Protein AF-A0A671LIZ3-F1 (afdb_monomer)

Mean predicted aligned error: 7.14 Å

pLDDT: mean 89.62, std 16.19, range [31.56, 98.94]

InterPro domains:
  IPR000362 Fumarate lyase family [PR00149] (62-80)
  IPR000362 Fumarate lyase family [PR00149] (156-183)
  IPR000362 Fumarate lyase family [PR00149] (199-215)
  IPR008948 L-Aspartase-like [SSF48557] (45-373)
  IPR019468 Adenylosuccinate lyase C-terminal [PF10397] (289-371)
  IPR019468 Adenylosuccinate lyase C-terminal [SM00998] (288-372)
  IPR020557 Fumarate lyase, conserved site [PS00163] (199-208)
  IPR022761 Fumarate lyase, N-terminal [PF00206] (46-219)

Radius of gyration: 30.45 Å; Cα contacts (8 Å, |Δi|>4): 478; chains: 1; bounding box: 89×41×87 Å

Foldseek 3Di:
DDDPDDDPVVVVVVCVVPVQQDPQLVVQLVLVLVLLVLLVLLLLLLLLLLVLLLVVLLVFLLQWFFDDDVHDTDFIAIPSLVSVVLSVLSLVLSVLSVVLNLPDARQFRQPQFRPSVSVCVVVVNPPVVSVVRRVVVRVVSVGPHHDNGATRHDQLVSVLSSLVSLLSVLVSLLVVLVVQQVCVVLVFKAFDDDPPDQCDPPDRPDHHNVLSVLLNVLSVVSNVLSVQSVVLNVPAPRRGDCPNPVSCVCSSVSSSVSSSSSSLSSSNRSNGMDGDSVSRVVVLVQCLLVVLLVVLLVQLVVLVHDSVVSNVVLVVLQVVQVCCCPVVVDGRCSVVVLCPDVSSVSCNVPVCVSSDSSVRNPCSSVCSVCCCVPRRVVSSVVNVVSNPDGRDDDD

Structure (mmCIF, N/CA/C/O backbone):
data_AF-A0A671LIZ3-F1
#
_entry.id   AF-A0A671LIZ3-F1
#
loop_
_atom_site.group_PDB
_atom_site.id
_atom_site.type_symbol
_atom_site.label_atom_id
_atom_site.label_alt_id
_atom_site.label_comp_id
_atom_site.label_asym_id
_atom_site.label_entity_id
_atom_site.label_seq_id
_atom_site.pdbx_PDB_ins_code
_atom_site.Cartn_x
_atom_site.Cartn_y
_atom_site.Cartn_z
_atom_site.occupancy
_atom_site.B_iso_or_equiv
_atom_site.auth_seq_id
_atom_site.auth_comp_id
_atom_site.auth_asym_id
_atom_site.auth_atom_id
_atom_site.pdbx_PDB_model_num
ATOM 1 N N . VAL A 1 1 ? -47.430 20.512 21.217 1.00 34.22 1 VAL A N 1
ATOM 2 C CA . VAL A 1 1 ? -48.377 19.374 21.148 1.00 34.22 1 VAL A CA 1
ATOM 3 C C . VAL A 1 1 ? -48.041 18.405 22.267 1.00 34.22 1 VAL A C 1
ATOM 5 O O . VAL A 1 1 ? -46.938 17.873 22.305 1.00 34.22 1 VAL A O 1
ATOM 8 N N . CYS A 1 2 ? -48.941 18.307 23.240 1.00 34.00 2 CYS A N 1
ATOM 9 C CA . CYS A 1 2 ? -48.781 17.600 24.505 1.00 34.00 2 CYS A CA 1
ATOM 10 C C . CYS A 1 2 ? -48.498 16.104 24.297 1.00 34.00 2 CYS A C 1
ATOM 12 O O . CYS A 1 2 ? -49.339 15.388 23.762 1.00 34.00 2 CYS A O 1
ATOM 14 N N . GLN A 1 3 ? -47.339 15.621 24.753 1.00 31.95 3 GLN A N 1
ATOM 15 C CA . GLN A 1 3 ? -47.164 14.190 25.007 1.00 31.95 3 GLN A CA 1
ATOM 16 C C . GLN A 1 3 ? -47.845 13.836 26.337 1.00 31.95 3 GLN A C 1
ATOM 18 O O . GLN A 1 3 ? -47.724 14.604 27.297 1.00 31.95 3 GLN A O 1
ATOM 23 N N . PRO A 1 4 ? -48.539 12.690 26.432 1.00 35.03 4 PRO A N 1
ATOM 24 C CA . PRO A 1 4 ? -49.163 12.269 27.677 1.00 35.03 4 PRO A CA 1
ATOM 25 C C . PRO A 1 4 ? -48.087 11.997 28.744 1.00 35.03 4 PRO A C 1
ATOM 27 O O . PRO A 1 4 ? -46.969 11.586 28.405 1.00 35.03 4 PRO A O 1
ATOM 30 N N . PRO A 1 5 ? -48.387 12.198 30.040 1.00 35.44 5 PRO A N 1
ATOM 31 C CA . PRO A 1 5 ? -47.427 11.943 31.102 1.00 35.44 5 PRO A CA 1
ATOM 32 C C . PRO A 1 5 ? -47.041 10.458 31.110 1.00 35.44 5 PRO A C 1
ATOM 34 O O . PRO A 1 5 ? -47.854 9.567 31.352 1.00 35.44 5 PRO A O 1
ATOM 37 N N . LEU A 1 6 ? -45.766 10.182 30.828 1.00 40.84 6 LEU A N 1
ATOM 38 C CA . LEU A 1 6 ? -45.183 8.847 30.934 1.00 40.84 6 LEU A CA 1
ATOM 39 C C . LEU A 1 6 ? -45.364 8.300 32.358 1.00 40.84 6 LEU A C 1
ATOM 41 O O . LEU A 1 6 ? -44.953 8.934 33.330 1.00 40.84 6 LEU A O 1
ATOM 45 N N . ASN A 1 7 ? -45.913 7.084 32.449 1.00 41.06 7 ASN A N 1
ATOM 46 C CA . ASN A 1 7 ? -46.115 6.306 33.674 1.00 41.06 7 ASN A CA 1
ATOM 47 C C . ASN A 1 7 ? -44.928 6.451 34.670 1.00 41.06 7 ASN A C 1
ATOM 49 O O . ASN A 1 7 ? -43.785 6.149 34.292 1.00 41.06 7 ASN A O 1
ATOM 53 N N . PRO A 1 8 ? -45.164 6.841 35.942 1.00 41.69 8 PRO A N 1
ATOM 54 C CA . PRO A 1 8 ? -44.123 7.057 36.955 1.00 41.69 8 PRO A CA 1
ATOM 55 C C . PRO A 1 8 ? -43.163 5.871 37.137 1.00 41.69 8 PRO A C 1
ATOM 57 O O . PRO A 1 8 ? -41.968 6.068 37.368 1.00 41.69 8 PRO A O 1
ATOM 60 N N . LYS A 1 9 ? -43.643 4.629 36.953 1.00 37.50 9 LYS A N 1
ATOM 61 C CA . LYS A 1 9 ? -42.813 3.411 37.019 1.00 37.50 9 LYS A CA 1
ATOM 62 C C . LYS A 1 9 ? -41.832 3.298 35.842 1.00 37.50 9 LYS A C 1
ATOM 64 O O . LYS A 1 9 ? -40.711 2.828 36.031 1.00 37.50 9 LYS A O 1
ATOM 69 N N . ARG A 1 10 ? -42.196 3.770 34.640 1.00 35.72 10 ARG A N 1
ATOM 70 C CA . ARG A 1 10 ? -41.289 3.837 33.471 1.00 35.72 10 ARG A CA 1
ATOM 71 C C . ARG A 1 10 ? -40.278 4.978 33.598 1.00 35.72 10 ARG A C 1
ATOM 73 O O . ARG A 1 10 ? -39.127 4.792 33.209 1.00 35.72 10 ARG A O 1
ATOM 80 N N . ARG A 1 11 ? -40.673 6.115 34.190 1.00 32.00 11 ARG A N 1
ATOM 81 C CA . ARG A 1 11 ? -39.759 7.225 34.517 1.00 32.00 11 ARG A CA 1
ATOM 82 C C . ARG A 1 11 ? -38.714 6.789 35.546 1.00 32.00 11 ARG A C 1
ATOM 84 O O . ARG A 1 11 ? -37.534 6.948 35.271 1.00 32.00 11 ARG A O 1
ATOM 91 N N . ARG A 1 12 ? -39.116 6.131 36.645 1.00 34.44 12 ARG A N 1
ATOM 92 C CA . ARG A 1 12 ? -38.182 5.546 37.630 1.00 34.44 12 ARG A CA 1
ATOM 93 C C . ARG A 1 12 ? -37.278 4.471 37.025 1.00 34.44 12 ARG A C 1
ATOM 95 O O . ARG A 1 12 ? -36.089 4.512 37.281 1.00 34.44 12 ARG A O 1
ATOM 102 N N . ARG A 1 13 ? -37.778 3.560 36.179 1.00 33.28 13 ARG A N 1
ATOM 103 C CA . ARG A 1 13 ? -36.925 2.548 35.516 1.00 33.28 13 ARG A CA 1
ATOM 104 C C . ARG A 1 13 ? -35.896 3.161 34.557 1.00 33.28 13 ARG A C 1
ATOM 106 O O . ARG A 1 13 ? -34.743 2.755 34.598 1.00 33.28 13 ARG A O 1
ATOM 113 N N . ARG A 1 14 ? -36.265 4.160 33.740 1.00 32.41 14 ARG A N 1
ATOM 114 C CA . ARG A 1 14 ? -35.297 4.893 32.894 1.00 32.41 14 ARG A CA 1
ATOM 115 C C . ARG A 1 14 ? -34.301 5.702 33.723 1.00 32.41 14 ARG A C 1
ATOM 117 O O . ARG A 1 14 ? -33.123 5.706 33.394 1.00 32.41 14 ARG A O 1
ATOM 124 N N . LEU A 1 15 ? -34.759 6.338 34.802 1.00 31.56 15 LEU A N 1
ATOM 125 C CA . LEU A 1 15 ? -33.894 7.091 35.705 1.00 31.56 15 LEU A CA 1
ATOM 126 C C . LEU A 1 15 ? -32.908 6.152 36.420 1.00 31.56 15 LEU A C 1
ATOM 128 O O . LEU A 1 15 ? -31.726 6.428 36.410 1.00 31.56 15 LEU A O 1
ATOM 132 N N . VAL A 1 16 ? -33.350 5.001 36.936 1.00 34.69 16 VAL A N 1
ATOM 133 C CA . VAL A 1 16 ? -32.495 4.011 37.625 1.00 34.69 16 VAL A CA 1
ATOM 134 C C . VAL A 1 16 ? -31.473 3.372 36.677 1.00 34.69 16 VAL A C 1
ATOM 136 O O . VAL A 1 16 ? -30.309 3.245 37.043 1.00 34.69 16 VAL A O 1
ATOM 139 N N . VAL A 1 17 ? -31.857 3.041 35.437 1.00 34.66 17 VAL A N 1
ATOM 140 C CA . VAL A 1 17 ? -30.928 2.485 34.429 1.00 34.66 17 VAL A CA 1
ATOM 141 C C . VAL A 1 17 ? -29.864 3.511 34.005 1.00 34.66 17 VAL A C 1
ATOM 143 O O . VAL A 1 17 ? -28.707 3.145 33.812 1.00 34.66 17 VAL A O 1
ATOM 146 N N . GLN A 1 18 ? -30.222 4.797 33.910 1.00 38.31 18 GLN A N 1
ATOM 147 C CA . GLN A 1 18 ? -29.305 5.879 33.522 1.00 38.31 18 GLN A CA 1
ATOM 148 C C . GLN A 1 18 ? -28.497 6.463 34.700 1.00 38.31 18 GLN A C 1
ATOM 150 O O . GLN A 1 18 ? -27.427 7.024 34.483 1.00 38.31 18 GLN A O 1
ATOM 155 N N . ILE A 1 19 ? -29.004 6.345 35.932 1.00 37.38 19 ILE A N 1
ATOM 156 C CA . ILE A 1 19 ? -28.317 6.752 37.169 1.00 37.38 19 ILE A CA 1
ATOM 157 C C . ILE A 1 19 ? -27.217 5.745 37.525 1.00 37.38 19 ILE A C 1
ATOM 159 O O . ILE A 1 19 ? -26.161 6.149 37.999 1.00 37.38 19 ILE A O 1
ATOM 163 N N . MET A 1 20 ? -27.437 4.450 37.275 1.00 40.19 20 MET A N 1
ATOM 164 C CA . MET A 1 20 ? -26.495 3.394 37.671 1.00 40.19 20 MET A CA 1
ATOM 165 C C . MET A 1 20 ? -25.393 3.170 36.628 1.00 40.19 20 MET A C 1
ATOM 167 O O . MET A 1 20 ? -24.224 3.037 36.978 1.00 40.19 20 MET A O 1
ATOM 171 N N . ILE A 1 21 ? -25.728 3.181 35.334 1.00 49.31 21 ILE A N 1
ATOM 172 C CA . ILE A 1 21 ? -24.735 3.147 34.257 1.00 49.31 21 ILE A CA 1
ATOM 173 C C . ILE A 1 21 ? -24.362 4.590 33.935 1.00 49.31 21 ILE A C 1
ATOM 175 O O . ILE A 1 21 ? -25.142 5.306 33.310 1.00 49.31 21 ILE A O 1
ATOM 179 N N . THR A 1 22 ? -23.163 5.025 34.331 1.00 50.38 22 THR A N 1
ATOM 180 C CA . THR A 1 22 ? -22.677 6.376 34.019 1.00 50.38 22 THR A CA 1
ATOM 181 C C . THR A 1 22 ? -22.875 6.663 32.523 1.00 50.38 22 THR A C 1
ATOM 183 O O . THR A 1 22 ? -22.554 5.812 31.691 1.00 50.38 22 THR A O 1
ATOM 186 N N . LEU A 1 23 ? -23.339 7.865 32.150 1.00 38.81 23 LEU A N 1
ATOM 187 C CA . LEU A 1 23 ? -23.487 8.304 30.744 1.00 38.81 23 LEU A CA 1
ATOM 188 C C . LEU A 1 23 ? -22.250 7.985 29.878 1.00 38.81 23 LEU A C 1
ATOM 190 O O . LEU A 1 23 ? -22.361 7.764 28.671 1.00 38.81 23 LEU A O 1
ATOM 194 N N . TYR A 1 24 ? -21.072 7.927 30.502 1.00 48.12 24 TYR A N 1
ATOM 195 C CA . TYR A 1 24 ? -19.814 7.523 29.887 1.00 48.12 24 TYR A CA 1
ATOM 196 C C . TYR A 1 24 ? -19.729 6.041 29.516 1.00 48.12 24 TYR A C 1
ATOM 198 O O . TYR A 1 24 ? -19.201 5.754 28.449 1.00 48.12 24 TYR A O 1
ATOM 206 N N . SER A 1 25 ? -20.282 5.103 30.294 1.00 49.12 25 SER A N 1
ATOM 207 C CA . SER A 1 25 ? -20.358 3.694 29.873 1.00 49.12 25 SER A CA 1
ATOM 208 C C . SER A 1 25 ? -21.104 3.580 28.546 1.00 49.12 25 SER A C 1
ATOM 210 O O . SER A 1 25 ? -20.602 2.949 27.624 1.00 49.12 25 SER A O 1
ATOM 212 N N . ILE A 1 26 ? -22.235 4.276 28.387 1.00 51.12 26 ILE A N 1
ATOM 213 C CA . ILE A 1 26 ? -23.030 4.254 27.148 1.00 51.12 26 ILE A CA 1
ATOM 214 C C . ILE A 1 26 ? -22.284 4.941 25.991 1.00 51.12 26 ILE A C 1
ATOM 216 O O . ILE A 1 26 ? -22.177 4.377 24.902 1.00 51.12 26 ILE A O 1
ATOM 220 N N . LYS A 1 27 ? -21.721 6.138 26.214 1.00 52.00 27 LYS A N 1
ATOM 221 C CA . LYS A 1 27 ? -20.987 6.882 25.172 1.00 52.00 27 LYS A CA 1
ATOM 222 C C . LYS A 1 27 ? -19.717 6.158 24.712 1.00 52.00 27 LYS A C 1
ATOM 224 O O . LYS A 1 27 ? -19.466 6.097 23.514 1.00 52.00 27 LYS A O 1
ATOM 229 N N . GLN A 1 28 ? -18.932 5.598 25.635 1.00 53.81 28 GLN A N 1
ATOM 230 C CA . GLN A 1 28 ? -17.709 4.861 25.298 1.00 53.81 28 GLN A CA 1
ATOM 231 C C . GLN A 1 28 ? -18.039 3.534 24.607 1.00 53.81 28 GLN A C 1
ATOM 233 O O . GLN A 1 28 ? -17.400 3.212 23.613 1.00 53.81 28 GLN A O 1
ATOM 238 N N . THR A 1 29 ? -19.089 2.826 25.046 1.00 56.28 29 THR A N 1
ATOM 239 C CA . THR A 1 29 ? -19.609 1.646 24.330 1.00 56.28 29 THR A CA 1
ATOM 240 C C . THR A 1 29 ? -19.952 2.004 22.888 1.00 56.28 29 THR A C 1
ATOM 242 O O . THR A 1 29 ? -19.470 1.359 21.968 1.00 56.28 29 THR A O 1
ATOM 245 N N . GLY A 1 30 ? -20.691 3.098 22.667 1.00 56.91 30 GLY A N 1
ATOM 246 C CA . GLY A 1 30 ? -21.039 3.554 21.321 1.00 56.91 30 GLY A CA 1
ATOM 247 C C . GLY A 1 30 ? -19.829 3.866 20.432 1.00 56.91 30 GLY A C 1
ATOM 248 O O . GLY A 1 30 ? -19.870 3.566 19.241 1.00 56.91 30 GLY A O 1
ATOM 249 N N . ILE A 1 31 ? -18.753 4.430 20.992 1.00 58.75 31 ILE A N 1
ATOM 250 C CA . ILE A 1 31 ? -17.515 4.713 20.249 1.00 58.75 31 ILE A CA 1
ATOM 251 C C . ILE A 1 31 ? -16.815 3.409 19.858 1.00 58.75 31 ILE A C 1
ATOM 253 O O . ILE A 1 31 ? -16.554 3.218 18.675 1.00 58.75 31 ILE A O 1
ATOM 257 N N . ILE A 1 32 ? -16.590 2.479 20.794 1.00 60.31 32 ILE A N 1
ATOM 258 C CA . ILE A 1 32 ? -15.886 1.223 20.483 1.00 60.31 32 ILE A CA 1
ATOM 259 C C . ILE A 1 32 ? -16.733 0.331 19.557 1.00 60.31 32 ILE A C 1
ATOM 261 O O . ILE A 1 32 ? -16.208 -0.275 18.630 1.00 60.31 32 ILE A O 1
ATOM 265 N N . THR A 1 33 ? -18.061 0.290 19.708 1.00 58.88 33 THR A N 1
ATOM 266 C CA . THR A 1 33 ? -18.923 -0.460 18.777 1.00 58.88 33 THR A CA 1
ATOM 267 C C . THR A 1 33 ? -18.884 0.126 17.361 1.00 58.88 33 THR A C 1
ATOM 269 O O . THR A 1 33 ? -18.872 -0.626 16.386 1.00 58.88 33 THR A O 1
ATOM 272 N N . ARG A 1 34 ? -18.841 1.460 17.212 1.00 65.12 34 ARG A N 1
ATOM 273 C CA . ARG A 1 34 ? -18.631 2.106 15.901 1.00 65.12 34 ARG A CA 1
ATOM 274 C C . ARG A 1 34 ? -17.244 1.802 15.347 1.00 65.12 34 ARG A C 1
ATOM 276 O O . ARG A 1 34 ? -17.136 1.536 14.158 1.00 65.12 34 ARG A O 1
ATOM 283 N N . PHE A 1 35 ? -16.236 1.765 16.211 1.00 63.91 35 PHE A N 1
ATOM 284 C CA . PHE A 1 35 ? -14.868 1.387 15.878 1.00 63.91 35 PHE A CA 1
ATOM 285 C C . PHE A 1 35 ? -14.800 -0.032 15.299 1.00 63.91 35 PHE A C 1
ATOM 287 O O . PHE A 1 35 ? -14.282 -0.238 14.208 1.00 63.91 35 PHE A O 1
ATOM 294 N N . ILE A 1 36 ? -15.432 -1.004 15.965 1.00 60.31 36 ILE A N 1
ATOM 295 C CA . ILE A 1 36 ? -15.520 -2.392 15.490 1.00 60.31 36 ILE A CA 1
ATOM 296 C C . ILE A 1 36 ? -16.237 -2.476 14.144 1.00 60.31 36 ILE A C 1
ATOM 298 O O . ILE A 1 36 ? -15.785 -3.199 13.260 1.00 60.31 36 ILE A O 1
ATOM 302 N N . LYS A 1 37 ? -17.346 -1.745 13.967 1.00 65.88 37 LYS A N 1
ATOM 303 C CA . LYS A 1 37 ? -18.064 -1.711 12.684 1.00 65.88 37 LYS A CA 1
ATOM 304 C C . LYS A 1 37 ? -17.220 -1.084 11.571 1.00 65.88 37 LYS A C 1
ATOM 306 O O . LYS A 1 37 ? -17.220 -1.610 10.462 1.00 65.88 37 LYS A O 1
ATOM 311 N N . GLY A 1 38 ? -16.502 -0.003 11.875 1.00 63.00 38 GLY A N 1
ATOM 312 C CA . GLY A 1 38 ? -15.572 0.656 10.959 1.00 63.00 38 GLY A CA 1
ATOM 313 C C . GLY A 1 38 ? -14.460 -0.291 10.522 1.00 63.00 38 GLY A C 1
ATOM 314 O O . GLY A 1 38 ? -14.336 -0.566 9.334 1.00 63.00 38 GLY A O 1
ATOM 315 N N . LEU A 1 39 ? -13.750 -0.890 11.483 1.00 66.88 39 LEU A N 1
ATOM 316 C CA . LEU A 1 39 ? -12.720 -1.895 11.213 1.00 66.88 39 LEU A CA 1
ATOM 317 C C . LEU A 1 39 ? -13.279 -3.068 10.399 1.00 66.88 39 LEU A C 1
ATOM 319 O O . LEU A 1 39 ? -12.659 -3.470 9.422 1.00 66.88 39 LEU A O 1
ATOM 323 N N . TYR A 1 40 ? -14.464 -3.590 10.752 1.00 67.12 40 TYR A N 1
ATOM 324 C CA . TYR A 1 40 ? -15.111 -4.688 10.023 1.00 67.12 40 TYR A CA 1
ATOM 325 C C . TYR A 1 40 ? -15.283 -4.380 8.533 1.00 67.12 40 TYR A C 1
ATOM 327 O O . TYR A 1 40 ? -14.926 -5.201 7.687 1.00 67.12 40 TYR A O 1
ATOM 335 N N . LYS A 1 41 ? -15.798 -3.187 8.219 1.00 73.50 41 LYS A N 1
ATOM 336 C CA . LYS A 1 41 ? -15.964 -2.728 6.839 1.00 73.50 41 LYS A CA 1
ATOM 337 C C . LYS A 1 41 ? -14.606 -2.590 6.143 1.00 73.50 41 LYS A C 1
ATOM 339 O O . LYS A 1 41 ? -14.449 -3.097 5.035 1.00 73.50 41 LYS A O 1
ATOM 344 N N . SER A 1 42 ? -13.619 -2.004 6.824 1.00 74.12 42 SER A N 1
ATOM 345 C CA . SER A 1 42 ? -12.259 -1.847 6.303 1.00 74.12 42 SER A CA 1
ATOM 346 C C . SER A 1 42 ? -11.589 -3.180 5.954 1.00 74.12 42 SER A C 1
ATOM 348 O O . SER A 1 42 ? -10.938 -3.240 4.918 1.00 74.12 42 SER A O 1
ATOM 350 N N . TYR A 1 43 ? -11.784 -4.267 6.719 1.00 81.12 43 TYR A N 1
ATOM 351 C CA . TYR A 1 43 ? -11.219 -5.579 6.347 1.00 81.12 43 TYR A CA 1
ATOM 352 C C . TYR A 1 43 ? -11.755 -6.099 5.036 1.00 81.12 43 TYR A C 1
ATOM 354 O O . TYR A 1 43 ? -10.995 -6.619 4.234 1.00 81.12 43 TYR A O 1
ATOM 362 N N . ILE A 1 44 ? -13.071 -6.024 4.846 1.00 86.69 44 ILE A N 1
ATOM 363 C CA . ILE A 1 44 ? -13.691 -6.605 3.661 1.00 86.69 44 ILE A CA 1
ATOM 364 C C . ILE A 1 44 ? -13.221 -5.830 2.432 1.00 86.69 44 ILE A C 1
ATOM 366 O O . ILE A 1 44 ? -12.833 -6.441 1.440 1.00 86.69 44 ILE A O 1
ATOM 370 N N . SER A 1 45 ? -13.197 -4.499 2.516 1.00 90.38 45 SER A N 1
ATOM 371 C CA . SER A 1 45 ? -12.675 -3.659 1.439 1.00 90.38 45 SER A CA 1
ATOM 372 C C . SER A 1 45 ? -11.186 -3.920 1.188 1.00 90.38 45 SER A C 1
ATOM 374 O O . SER A 1 45 ? -10.792 -4.112 0.044 1.00 90.38 45 SER A O 1
ATOM 376 N N . LEU A 1 46 ? -10.359 -4.015 2.235 1.00 95.12 46 LEU A N 1
ATOM 377 C CA . LEU A 1 46 ? -8.932 -4.322 2.099 1.00 95.12 46 LEU A CA 1
ATOM 378 C C . LEU A 1 46 ? -8.692 -5.713 1.497 1.00 95.12 46 LEU A C 1
ATOM 380 O O . LEU A 1 46 ? -7.870 -5.854 0.599 1.00 95.12 46 LEU A O 1
ATOM 384 N N . ALA A 1 47 ? -9.434 -6.730 1.937 1.00 96.38 47 ALA A N 1
ATOM 385 C CA . ALA A 1 47 ? -9.339 -8.085 1.401 1.00 96.38 47 ALA A CA 1
ATOM 386 C C . ALA A 1 47 ? -9.680 -8.115 -0.095 1.00 96.38 47 ALA A C 1
ATOM 388 O O . ALA A 1 47 ? -8.997 -8.785 -0.863 1.00 96.38 47 ALA A O 1
ATOM 389 N N . ARG A 1 48 ? -10.678 -7.335 -0.531 1.00 96.31 48 ARG A N 1
ATOM 390 C CA . ARG A 1 48 ? -10.992 -7.180 -1.958 1.00 96.31 48 ARG A CA 1
ATOM 391 C C . ARG A 1 48 ? -9.859 -6.511 -2.718 1.00 96.31 48 ARG A C 1
ATOM 393 O O . ARG A 1 48 ? -9.473 -7.025 -3.756 1.00 96.31 48 ARG A O 1
ATOM 400 N N . VAL A 1 49 ? -9.296 -5.412 -2.211 1.00 98.06 49 VAL A N 1
ATOM 401 C CA . VAL A 1 49 ? -8.131 -4.762 -2.843 1.00 98.06 49 VAL A CA 1
ATOM 402 C C . VAL A 1 49 ? -6.984 -5.763 -3.021 1.00 98.06 49 VAL A C 1
ATOM 404 O O . VAL A 1 49 ? -6.427 -5.869 -4.112 1.00 98.06 49 VAL A O 1
ATOM 407 N N . ILE A 1 50 ? -6.667 -6.528 -1.970 1.00 98.50 50 ILE A N 1
ATOM 408 C CA . ILE A 1 50 ? -5.631 -7.566 -2.004 1.00 98.50 50 ILE A CA 1
ATOM 409 C C . ILE A 1 50 ? -5.971 -8.633 -3.054 1.00 98.50 50 ILE A C 1
ATOM 411 O O . ILE A 1 50 ? -5.108 -8.985 -3.850 1.00 98.50 50 ILE A O 1
ATOM 415 N N . ASP A 1 51 ? -7.212 -9.120 -3.110 1.00 98.19 51 ASP A N 1
ATOM 416 C CA . ASP A 1 51 ? -7.642 -10.111 -4.104 1.00 98.19 51 ASP A CA 1
ATOM 417 C C . ASP A 1 51 ? -7.492 -9.604 -5.549 1.00 98.19 51 ASP A C 1
ATOM 419 O O . ASP A 1 51 ? -6.871 -10.266 -6.383 1.00 98.19 51 ASP A O 1
ATOM 423 N N . ARG A 1 52 ? -7.996 -8.400 -5.849 1.00 98.00 52 ARG A N 1
ATOM 424 C CA . ARG A 1 52 ? -7.903 -7.807 -7.195 1.00 98.00 52 ARG A CA 1
ATOM 425 C C . ARG A 1 52 ? -6.461 -7.631 -7.626 1.00 98.00 52 ARG A C 1
ATOM 427 O O . ARG A 1 52 ? -6.100 -7.977 -8.752 1.00 98.00 52 ARG A O 1
ATOM 434 N N . LEU A 1 53 ? -5.628 -7.142 -6.715 1.00 98.25 53 LEU A N 1
ATOM 435 C CA . LEU A 1 53 ? -4.226 -6.918 -7.002 1.00 98.25 53 LEU A CA 1
ATOM 436 C C . LEU A 1 53 ? -3.427 -8.227 -7.081 1.00 98.25 53 LEU A C 1
ATOM 438 O O . LEU A 1 53 ? -2.491 -8.306 -7.871 1.00 98.25 53 LEU A O 1
ATOM 442 N N . ALA A 1 54 ? -3.821 -9.274 -6.351 1.00 98.62 54 ALA A N 1
ATOM 443 C CA . ALA A 1 54 ? -3.263 -10.619 -6.485 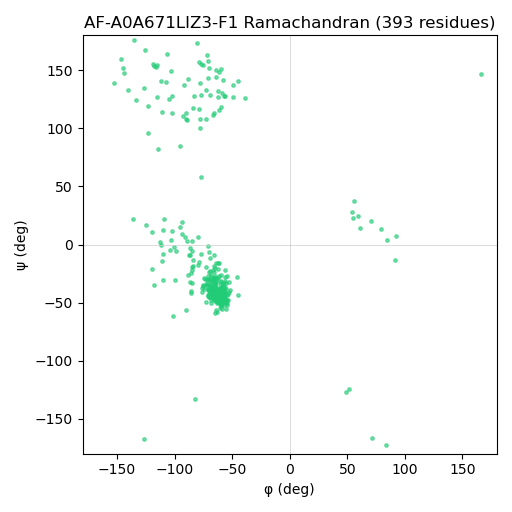1.00 98.62 54 ALA A CA 1
ATOM 444 C C . ALA A 1 54 ? -3.565 -11.214 -7.863 1.00 98.62 54 ALA A C 1
ATOM 446 O O . ALA A 1 54 ? -2.663 -11.726 -8.520 1.00 98.62 54 ALA A O 1
ATOM 447 N N . ASN A 1 55 ? -4.803 -11.073 -8.340 1.00 98.31 55 ASN A N 1
ATOM 448 C CA . ASN A 1 55 ? -5.204 -11.541 -9.668 1.00 98.31 55 ASN A CA 1
ATOM 449 C C . ASN A 1 55 ? -4.492 -10.746 -10.777 1.00 98.31 55 ASN A C 1
ATOM 451 O O . ASN A 1 55 ? -4.064 -11.315 -11.781 1.00 98.31 55 ASN A O 1
ATOM 455 N N . PHE A 1 56 ? -4.301 -9.438 -10.580 1.00 98.75 56 PHE A N 1
ATOM 456 C CA . PHE A 1 56 ? -3.467 -8.611 -11.453 1.00 98.75 56 PHE A CA 1
ATOM 457 C C . PHE A 1 56 ? -2.003 -9.079 -11.455 1.00 98.75 56 PHE A C 1
ATOM 459 O O . PHE A 1 56 ? -1.404 -9.228 -12.521 1.00 98.75 56 PHE A O 1
ATOM 466 N N . ALA A 1 57 ? -1.430 -9.337 -10.276 1.00 98.81 57 ALA A N 1
ATOM 467 C CA . ALA A 1 57 ? -0.049 -9.778 -10.138 1.00 98.81 57 ALA A CA 1
ATOM 468 C C . ALA A 1 57 ? 0.190 -11.133 -10.815 1.00 98.81 57 ALA A C 1
ATOM 470 O O . ALA A 1 57 ? 1.179 -11.293 -11.523 1.00 98.81 57 ALA A O 1
ATOM 471 N N . GLU A 1 58 ? -0.741 -12.072 -10.650 1.00 98.69 58 GLU A N 1
ATOM 472 C CA . GLU A 1 58 ? -0.726 -13.385 -11.294 1.00 98.69 58 GLU A CA 1
ATOM 473 C C . GLU A 1 58 ? -0.820 -13.266 -12.820 1.00 98.69 58 GLU A C 1
ATOM 475 O O . GLU A 1 58 ? 0.026 -13.798 -13.536 1.00 98.69 58 GLU A O 1
ATOM 480 N N . LYS A 1 59 ? -1.779 -12.480 -13.330 1.00 98.75 59 LYS A N 1
ATOM 481 C CA . LYS A 1 59 ? -1.963 -12.251 -14.772 1.00 98.75 59 LYS A CA 1
ATOM 482 C C . LYS A 1 59 ? -0.709 -11.700 -15.456 1.00 98.75 59 LYS A C 1
ATOM 484 O O . LYS A 1 59 ? -0.443 -12.027 -16.610 1.00 98.75 59 LYS A O 1
ATOM 489 N N . TYR A 1 60 ? 0.031 -10.832 -14.771 1.00 98.81 60 TYR A N 1
ATOM 490 C CA . TYR A 1 60 ? 1.211 -10.161 -15.317 1.00 98.81 60 TYR A CA 1
ATOM 491 C C . TYR A 1 60 ? 2.527 -10.660 -14.703 1.00 98.81 60 TYR A C 1
ATOM 493 O O . TYR A 1 60 ? 3.540 -9.955 -14.765 1.00 98.81 60 TYR A O 1
ATOM 501 N N . ALA A 1 61 ? 2.532 -11.869 -14.130 1.00 98.75 61 ALA A N 1
ATOM 502 C CA . ALA A 1 61 ? 3.687 -12.449 -13.446 1.00 98.75 61 ALA A CA 1
ATOM 503 C C . ALA A 1 61 ? 4.923 -12.554 -14.350 1.00 98.75 61 ALA A C 1
ATOM 505 O O . ALA A 1 61 ? 6.032 -12.308 -13.876 1.00 98.75 61 ALA A O 1
ATOM 506 N N . ASP A 1 62 ? 4.716 -12.844 -15.637 1.00 98.62 62 ASP A N 1
ATOM 507 C CA . ASP A 1 62 ? 5.768 -13.050 -16.638 1.00 98.62 62 ASP A CA 1
ATOM 508 C C . ASP A 1 62 ? 6.051 -11.831 -17.523 1.00 98.62 62 ASP A C 1
ATOM 510 O O . ASP A 1 62 ? 6.965 -11.889 -18.339 1.00 98.62 62 ASP A O 1
ATOM 514 N N . LEU A 1 63 ? 5.282 -10.738 -17.410 1.00 98.75 63 LEU A N 1
ATOM 515 C CA . LEU A 1 63 ? 5.430 -9.570 -18.287 1.00 98.75 63 LEU A CA 1
ATOM 516 C C . LEU A 1 63 ? 6.636 -8.723 -17.850 1.00 98.75 63 LEU A C 1
ATOM 518 O O . LEU A 1 63 ? 6.516 -8.036 -16.828 1.00 98.75 63 LEU A O 1
ATOM 522 N N . PRO A 1 64 ? 7.762 -8.704 -18.595 1.00 98.81 64 PRO A N 1
ATOM 523 C CA . PRO A 1 64 ? 8.924 -7.906 -18.226 1.00 98.81 64 PRO A CA 1
ATOM 524 C C . PRO A 1 64 ? 8.591 -6.413 -18.249 1.00 98.81 64 PRO A C 1
ATOM 526 O O . PRO A 1 64 ? 7.836 -5.953 -19.101 1.00 98.81 64 PRO A O 1
ATOM 529 N N . THR A 1 65 ? 9.169 -5.655 -17.324 1.00 98.81 65 THR A N 1
ATOM 530 C CA . THR A 1 65 ? 9.107 -4.185 -17.258 1.00 98.81 65 THR A CA 1
ATOM 531 C C . THR A 1 65 ? 10.434 -3.660 -16.726 1.00 98.81 65 THR A C 1
ATOM 533 O O . THR A 1 65 ? 11.134 -4.353 -15.977 1.00 98.81 65 THR A O 1
ATOM 536 N N . LEU A 1 66 ? 10.789 -2.436 -17.111 1.00 98.56 66 LEU A N 1
ATOM 537 C CA . LEU A 1 66 ? 11.996 -1.779 -16.629 1.00 98.56 66 LEU A CA 1
ATOM 538 C C . LEU A 1 66 ? 11.957 -1.647 -15.101 1.00 98.56 66 LEU A C 1
ATOM 540 O O . LEU A 1 66 ? 10.952 -1.198 -14.550 1.00 98.56 66 LEU A O 1
ATOM 544 N N . GLY A 1 67 ? 13.019 -2.053 -14.403 1.00 98.50 67 GLY A N 1
ATOM 545 C CA . GLY A 1 67 ? 13.156 -1.795 -12.971 1.00 98.50 67 GLY A CA 1
ATOM 546 C C . GLY A 1 67 ? 13.530 -0.338 -12.715 1.00 98.50 67 GLY A C 1
ATOM 547 O O . GLY A 1 67 ? 14.144 0.301 -13.563 1.00 98.50 67 GLY A O 1
ATOM 548 N N . PHE A 1 68 ? 13.187 0.185 -11.537 1.00 98.62 68 PHE A N 1
ATOM 549 C CA . PHE A 1 68 ? 13.533 1.556 -11.165 1.00 98.62 68 PHE A CA 1
ATOM 550 C C . PHE A 1 68 ? 14.116 1.623 -9.758 1.00 98.62 68 PHE A C 1
ATOM 552 O O . PHE A 1 68 ? 13.462 1.241 -8.786 1.00 98.62 68 PHE A O 1
ATOM 559 N N . THR A 1 69 ? 15.317 2.182 -9.648 1.00 97.75 69 THR A N 1
ATOM 560 C CA . THR A 1 69 ? 15.922 2.645 -8.392 1.00 97.75 69 THR A CA 1
ATOM 561 C C . THR A 1 69 ? 16.330 4.102 -8.597 1.00 97.75 69 THR A C 1
ATOM 563 O O . THR A 1 69 ? 16.807 4.464 -9.666 1.00 97.75 69 THR A O 1
ATOM 566 N N . HIS A 1 70 ? 16.036 4.991 -7.642 1.00 97.62 70 HIS A N 1
ATOM 567 C CA . HIS A 1 70 ? 16.156 6.454 -7.839 1.00 97.62 70 HIS A CA 1
ATOM 568 C C . HIS A 1 70 ? 15.366 6.998 -9.047 1.00 97.62 70 HIS A C 1
ATOM 570 O O . HIS A 1 70 ? 15.702 8.046 -9.593 1.00 97.62 70 HIS A O 1
ATOM 576 N N . TYR A 1 71 ? 14.334 6.267 -9.485 1.00 97.88 71 TYR A N 1
ATOM 577 C CA . TYR A 1 71 ? 13.618 6.521 -10.739 1.00 97.88 71 TYR A CA 1
ATOM 578 C C . TYR A 1 71 ? 14.540 6.575 -11.976 1.00 97.88 71 TYR A C 1
ATOM 580 O O . TYR A 1 71 ? 14.241 7.237 -12.965 1.00 97.88 71 TYR A O 1
ATOM 588 N N . GLN A 1 72 ? 15.670 5.867 -11.916 1.00 97.56 72 GLN A N 1
ATOM 589 C CA . GLN A 1 72 ? 16.554 5.592 -13.043 1.00 97.56 72 GLN A CA 1
ATOM 590 C C . GLN A 1 72 ? 16.354 4.148 -13.529 1.00 97.56 72 GLN A C 1
ATOM 592 O O . GLN A 1 72 ? 16.036 3.282 -12.703 1.00 97.56 72 GLN A O 1
ATOM 597 N N . PRO A 1 73 ? 16.541 3.883 -14.836 1.00 97.00 73 PRO A N 1
ATOM 598 C CA . PRO A 1 73 ? 16.546 2.534 -15.394 1.00 97.00 73 PRO A CA 1
ATOM 599 C C . PRO A 1 73 ? 17.455 1.582 -14.601 1.00 97.00 73 PRO A C 1
ATOM 601 O O . PRO A 1 73 ? 18.631 1.865 -14.376 1.00 97.00 73 PRO A O 1
ATOM 604 N N . ALA A 1 74 ? 16.904 0.447 -14.181 1.00 95.81 74 ALA A N 1
ATOM 605 C CA . ALA A 1 74 ? 17.599 -0.619 -13.466 1.00 95.81 74 ALA A CA 1
ATOM 606 C C . ALA A 1 74 ? 17.222 -1.992 -14.048 1.00 95.81 74 ALA A C 1
ATOM 608 O O . ALA A 1 74 ? 16.355 -2.085 -14.921 1.00 95.81 74 ALA A O 1
ATOM 609 N N . GLN A 1 75 ? 17.856 -3.061 -13.539 1.00 95.75 75 GLN A N 1
ATOM 610 C CA . GLN A 1 75 ? 17.587 -4.444 -13.957 1.00 95.75 75 GLN A CA 1
ATOM 611 C C . GLN A 1 75 ? 16.086 -4.740 -14.050 1.00 95.75 75 GLN A C 1
ATOM 613 O O . GLN A 1 75 ? 15.298 -4.283 -13.216 1.00 95.75 75 GLN A O 1
ATOM 618 N N . LEU A 1 76 ? 15.699 -5.512 -15.070 1.00 98.44 76 LEU A N 1
ATOM 619 C CA . LEU A 1 76 ? 14.294 -5.794 -15.328 1.00 98.44 76 LEU A CA 1
ATOM 620 C C . LEU A 1 76 ? 13.642 -6.530 -14.152 1.00 98.44 76 LEU A C 1
ATOM 622 O O . LEU A 1 76 ? 14.242 -7.341 -13.450 1.00 98.44 76 LEU A O 1
ATOM 626 N N . THR A 1 77 ? 12.360 -6.251 -13.978 1.00 98.81 77 THR A N 1
ATOM 627 C CA . THR A 1 77 ? 11.446 -7.009 -13.122 1.00 98.81 77 THR A CA 1
ATOM 628 C C . THR A 1 77 ? 10.239 -7.410 -13.967 1.00 98.81 77 THR A C 1
ATOM 630 O O . THR A 1 77 ? 10.262 -7.269 -15.190 1.00 98.81 77 THR A O 1
ATOM 633 N N . THR A 1 78 ? 9.163 -7.885 -13.348 1.00 98.94 78 THR A N 1
ATOM 634 C CA . THR A 1 78 ? 7.879 -8.059 -14.035 1.00 98.94 78 THR A CA 1
ATOM 635 C C . THR A 1 78 ? 6.808 -7.151 -13.458 1.00 98.94 78 THR A C 1
ATOM 637 O O . THR A 1 78 ? 6.879 -6.732 -12.298 1.00 98.94 78 THR A O 1
ATOM 640 N N . VAL A 1 79 ? 5.801 -6.828 -14.272 1.00 98.88 79 VAL A N 1
ATOM 641 C CA . VAL A 1 79 ? 4.651 -6.023 -13.834 1.00 98.88 79 VAL A CA 1
ATOM 642 C C . VAL A 1 79 ? 3.974 -6.687 -12.632 1.00 98.88 79 VAL A C 1
ATOM 644 O O . VAL A 1 79 ? 3.691 -6.019 -11.637 1.00 98.88 79 VAL A O 1
ATOM 647 N N . GLY A 1 80 ? 3.806 -8.010 -12.671 1.00 98.81 80 GLY A N 1
ATOM 648 C CA . GLY A 1 80 ? 3.261 -8.769 -11.553 1.00 98.81 80 GLY A CA 1
ATOM 649 C C . GLY A 1 80 ? 4.153 -8.742 -10.315 1.00 98.81 80 GLY A C 1
ATOM 650 O O . GLY A 1 80 ? 3.668 -8.505 -9.209 1.00 98.81 80 GLY A O 1
ATOM 651 N N . LYS A 1 81 ? 5.476 -8.873 -10.480 1.00 98.88 81 LYS A N 1
ATOM 652 C CA . LYS A 1 81 ? 6.413 -8.780 -9.354 1.00 98.88 81 LYS A CA 1
ATOM 653 C C . LYS A 1 81 ? 6.402 -7.400 -8.700 1.00 98.88 81 LYS A C 1
ATOM 655 O O . LYS A 1 81 ? 6.473 -7.328 -7.475 1.00 98.88 81 LYS A O 1
ATOM 660 N N . ARG A 1 82 ? 6.275 -6.319 -9.478 1.00 98.88 82 ARG A N 1
ATOM 661 C CA . ARG A 1 82 ? 6.081 -4.958 -8.948 1.00 98.88 82 ARG A CA 1
ATOM 662 C C . ARG A 1 82 ? 4.803 -4.868 -8.113 1.00 98.88 82 ARG A C 1
ATOM 664 O O . ARG A 1 82 ? 4.855 -4.352 -7.002 1.00 98.88 82 ARG A O 1
ATOM 671 N N . ALA A 1 83 ? 3.693 -5.427 -8.597 1.00 98.81 83 ALA A N 1
ATOM 672 C CA . ALA A 1 83 ? 2.441 -5.473 -7.843 1.00 98.81 83 ALA A CA 1
ATOM 673 C C . ALA A 1 83 ? 2.557 -6.278 -6.532 1.00 98.81 83 ALA A C 1
ATOM 675 O O . ALA A 1 83 ? 1.896 -5.945 -5.550 1.00 98.81 83 ALA A O 1
ATOM 676 N N . CYS A 1 84 ? 3.444 -7.277 -6.454 1.00 98.88 84 CYS A N 1
ATOM 677 C CA . CYS A 1 84 ? 3.711 -7.978 -5.195 1.00 98.88 84 CYS A CA 1
ATOM 678 C C . CYS A 1 84 ? 4.330 -7.088 -4.106 1.00 98.88 84 CYS A C 1
ATOM 680 O O . CYS A 1 84 ? 4.077 -7.347 -2.934 1.00 98.88 84 CYS A O 1
ATOM 682 N N . LEU A 1 85 ? 5.084 -6.034 -4.450 1.00 98.88 85 LEU A N 1
ATOM 683 C CA . LEU A 1 85 ? 5.581 -5.082 -3.441 1.00 98.88 85 LEU A CA 1
ATOM 684 C C . LEU A 1 85 ? 4.409 -4.355 -2.770 1.00 98.88 85 LEU A C 1
ATOM 686 O O . LEU A 1 85 ? 4.388 -4.195 -1.558 1.00 98.88 85 LEU A O 1
ATOM 690 N N . TRP A 1 86 ? 3.409 -3.962 -3.557 1.00 98.81 86 TRP A N 1
ATOM 691 C CA . TRP A 1 86 ? 2.189 -3.325 -3.060 1.00 98.81 86 TRP A CA 1
ATOM 692 C C . TRP A 1 86 ? 1.339 -4.288 -2.222 1.00 98.81 86 TRP A C 1
ATOM 694 O O . TRP A 1 86 ? 0.820 -3.913 -1.174 1.00 98.81 86 TRP A O 1
ATOM 704 N N . LEU A 1 87 ? 1.211 -5.542 -2.668 1.00 98.69 87 LEU A N 1
ATOM 705 C CA . LEU A 1 87 ? 0.494 -6.585 -1.933 1.00 98.69 87 LEU A CA 1
ATOM 706 C C . LEU A 1 87 ? 1.130 -6.885 -0.576 1.00 98.69 87 LEU A C 1
ATOM 708 O O . LEU A 1 87 ? 0.395 -7.077 0.387 1.00 98.69 87 LEU A O 1
ATOM 712 N N . GLN A 1 88 ? 2.462 -6.919 -0.489 1.00 98.81 88 GLN A N 1
ATOM 713 C CA . GLN A 1 88 ? 3.166 -7.165 0.770 1.00 98.81 88 GLN A CA 1
ATOM 714 C C . GLN A 1 88 ? 2.750 -6.158 1.846 1.00 98.81 88 GLN A C 1
ATOM 716 O O . GLN A 1 88 ? 2.370 -6.567 2.945 1.00 98.81 88 GLN A O 1
ATOM 721 N N . ASP A 1 89 ? 2.767 -4.866 1.519 1.00 98.81 89 ASP A N 1
ATOM 722 C CA . ASP A 1 89 ? 2.389 -3.804 2.453 1.00 98.81 89 ASP A CA 1
ATOM 723 C C . ASP A 1 89 ? 0.910 -3.934 2.870 1.00 98.81 89 ASP A C 1
ATOM 725 O O . ASP A 1 89 ? 0.585 -3.886 4.057 1.00 98.81 89 ASP A O 1
ATOM 729 N N . LEU A 1 90 ? 0.010 -4.232 1.924 1.00 98.62 90 LEU A N 1
ATOM 730 C CA . LEU A 1 90 ? -1.415 -4.446 2.219 1.00 98.62 90 LEU A CA 1
ATOM 731 C C . LEU A 1 90 ? -1.668 -5.686 3.096 1.00 98.62 90 LEU A C 1
ATOM 733 O O . LEU A 1 90 ? -2.561 -5.670 3.946 1.00 98.62 90 LEU A O 1
ATOM 737 N N . VAL A 1 91 ? -0.891 -6.761 2.928 1.00 98.25 91 VAL A N 1
ATOM 738 C CA . VAL A 1 91 ? -0.945 -7.952 3.796 1.00 98.25 91 VAL A CA 1
ATOM 739 C C . VAL A 1 91 ? -0.467 -7.610 5.212 1.00 98.25 91 VAL A C 1
ATOM 741 O O . VAL A 1 91 ? -1.080 -8.045 6.193 1.00 98.25 91 VAL A O 1
ATOM 744 N N . MET A 1 92 ? 0.571 -6.778 5.348 1.00 98.50 92 MET A N 1
ATOM 745 C CA . MET A 1 92 ? 0.997 -6.267 6.655 1.00 98.50 92 MET A CA 1
ATOM 746 C C . MET A 1 92 ? -0.093 -5.408 7.310 1.00 98.50 92 MET A C 1
ATOM 748 O O . MET A 1 92 ? -0.350 -5.564 8.509 1.00 98.50 92 MET A O 1
ATOM 752 N N . ASP A 1 93 ? -0.777 -4.557 6.543 1.00 97.56 93 ASP A N 1
ATOM 753 C CA . ASP A 1 93 ? -1.899 -3.753 7.036 1.00 97.56 93 ASP A CA 1
ATOM 754 C C . ASP A 1 93 ? -3.094 -4.621 7.448 1.00 97.56 93 ASP A C 1
ATOM 756 O O . ASP A 1 93 ? -3.701 -4.370 8.492 1.00 97.56 93 ASP A O 1
ATOM 760 N N . MET A 1 94 ? -3.394 -5.690 6.703 1.00 95.19 94 MET A N 1
ATOM 761 C CA . MET A 1 94 ? -4.431 -6.663 7.061 1.00 95.19 94 MET A CA 1
ATOM 762 C C . MET A 1 94 ? -4.144 -7.293 8.426 1.00 95.19 94 MET A C 1
ATOM 764 O O . MET A 1 94 ? -5.002 -7.261 9.312 1.00 95.19 94 MET A O 1
ATOM 768 N N . ARG A 1 95 ? -2.915 -7.784 8.636 1.00 95.69 95 ARG A N 1
ATOM 769 C CA . ARG A 1 95 ? -2.465 -8.317 9.931 1.00 95.69 95 ARG A CA 1
ATOM 770 C C . ARG A 1 95 ? -2.598 -7.274 11.043 1.00 95.69 95 ARG A C 1
ATOM 772 O O . ARG A 1 95 ? -3.102 -7.572 12.125 1.00 95.69 95 ARG A O 1
ATOM 779 N N . ASN A 1 96 ? -2.131 -6.050 10.795 1.00 92.69 96 ASN A N 1
ATOM 780 C CA . ASN A 1 96 ? -2.137 -4.970 11.782 1.00 92.69 96 ASN A CA 1
ATOM 781 C C . ASN A 1 96 ? -3.558 -4.604 12.210 1.00 92.69 96 ASN A C 1
ATOM 783 O O . ASN A 1 96 ? -3.832 -4.494 13.408 1.00 92.69 96 ASN A O 1
ATOM 787 N N . LEU A 1 97 ? -4.460 -4.463 11.237 1.00 88.00 97 LEU A N 1
ATOM 788 C CA . LEU A 1 97 ? -5.871 -4.259 11.500 1.00 88.00 97 LEU A CA 1
ATOM 789 C C . LEU A 1 97 ? -6.410 -5.438 12.302 1.00 88.00 97 LEU A C 1
ATOM 791 O O . LEU A 1 97 ? -7.037 -5.199 13.329 1.00 88.00 97 LEU A O 1
ATOM 795 N N . GLN A 1 98 ? -6.194 -6.693 11.881 1.00 87.94 98 GLN A N 1
ATOM 796 C CA . GLN A 1 98 ? -6.756 -7.895 12.528 1.00 87.94 98 GLN A CA 1
ATOM 797 C C . GLN A 1 98 ? -6.402 -7.922 14.012 1.00 87.94 98 GLN A C 1
ATOM 799 O O . GLN A 1 98 ? -7.301 -7.954 14.853 1.00 87.94 98 GLN A O 1
ATOM 804 N N . ARG A 1 99 ? -5.115 -7.737 14.317 1.00 89.81 99 ARG A N 1
ATOM 805 C CA . ARG A 1 99 ? -4.620 -7.582 15.685 1.00 89.81 99 ARG A CA 1
ATOM 806 C C . ARG A 1 99 ? -5.344 -6.461 16.432 1.00 89.81 99 ARG A C 1
ATOM 808 O O . ARG A 1 99 ? -5.875 -6.697 17.510 1.00 89.81 99 ARG A O 1
ATOM 815 N N . ALA A 1 100 ? -5.412 -5.257 15.854 1.00 87.62 100 ALA A N 1
ATOM 816 C CA . ALA A 1 100 ? -6.053 -4.117 16.510 1.00 87.62 100 ALA A CA 1
ATOM 817 C C . ALA A 1 100 ? -7.516 -4.408 16.882 1.00 87.62 100 ALA A C 1
ATOM 819 O O . ALA A 1 100 ? -7.949 -4.023 17.961 1.00 87.62 100 ALA A O 1
ATOM 820 N N . ARG A 1 101 ? -8.275 -5.127 16.043 1.00 84.69 101 ARG A N 1
ATOM 821 C CA . ARG A 1 101 ? -9.650 -5.542 16.371 1.00 84.69 101 ARG A CA 1
ATOM 822 C C . ARG A 1 101 ? -9.712 -6.612 17.449 1.00 84.69 101 ARG A C 1
ATOM 824 O O . ARG A 1 101 ? -10.603 -6.548 18.291 1.00 84.69 101 ARG A O 1
ATOM 831 N N . GLU A 1 102 ? -8.857 -7.622 17.371 1.00 85.75 102 GLU A N 1
ATOM 832 C CA . GLU A 1 102 ? -8.862 -8.747 18.309 1.00 85.75 102 GLU A CA 1
ATOM 833 C C . GLU A 1 102 ? -8.449 -8.321 19.720 1.00 85.75 102 GLU A C 1
ATOM 835 O O . GLU A 1 102 ? -8.982 -8.842 20.703 1.00 85.75 102 GLU A O 1
ATOM 840 N N . ASP A 1 103 ? -7.577 -7.317 19.813 1.00 87.38 103 ASP A N 1
ATOM 841 C CA . ASP A 1 103 ? -7.109 -6.749 21.073 1.00 87.38 103 ASP A CA 1
ATOM 842 C C . ASP A 1 103 ? -8.110 -5.781 21.723 1.00 87.38 103 ASP A C 1
ATOM 844 O O . ASP A 1 103 ? -7.979 -5.480 22.917 1.00 87.38 103 ASP A O 1
ATOM 848 N N . LEU A 1 104 ? -9.130 -5.305 20.991 1.00 87.44 104 LEU A N 1
ATOM 849 C CA . LEU A 1 104 ? -10.146 -4.408 21.545 1.00 87.44 104 LEU A CA 1
ATOM 850 C C . LEU A 1 104 ? -10.924 -5.089 22.670 1.00 87.44 104 LEU A C 1
ATOM 852 O O . LEU A 1 104 ? -11.544 -6.142 22.504 1.00 87.44 104 LEU A O 1
ATOM 856 N N . ARG A 1 105 ? -10.967 -4.414 23.820 1.00 89.88 105 ARG A N 1
ATOM 857 C CA . ARG A 1 105 ? -11.734 -4.857 24.985 1.00 89.88 105 ARG A CA 1
ATOM 858 C C . ARG A 1 105 ? -12.830 -3.867 25.312 1.00 89.88 105 ARG A C 1
ATOM 860 O O . ARG A 1 105 ? -12.728 -2.663 25.073 1.00 89.88 105 ARG A O 1
ATOM 867 N N . PHE A 1 106 ? -13.880 -4.391 25.917 1.00 92.50 106 PHE A N 1
ATOM 868 C CA . PHE A 1 106 ? -14.947 -3.571 26.444 1.00 92.50 106 PHE A CA 1
ATOM 869 C C . PHE A 1 106 ? -14.472 -2.800 27.681 1.00 92.50 106 PHE A C 1
ATOM 871 O O . PHE A 1 106 ? -13.731 -3.328 28.506 1.00 92.50 106 PHE A O 1
ATOM 878 N N . ARG A 1 107 ? -14.917 -1.553 27.877 1.00 93.44 107 ARG A N 1
ATOM 879 C CA . ARG A 1 107 ? -14.643 -0.844 29.143 1.00 93.44 107 ARG A CA 1
ATOM 880 C C . ARG A 1 107 ? -15.261 -1.588 30.332 1.00 93.44 107 ARG A C 1
ATOM 882 O O . ARG A 1 107 ? -14.645 -1.697 31.390 1.00 93.44 107 ARG A O 1
ATOM 889 N N . GLY A 1 108 ? -16.490 -2.062 30.158 1.00 91.06 108 GLY A N 1
ATOM 890 C CA . GLY A 1 108 ? -17.287 -2.597 31.251 1.00 91.06 108 GLY A CA 1
ATOM 891 C C . GLY A 1 108 ? -18.024 -1.529 32.061 1.00 91.06 108 GLY A C 1
ATOM 892 O O . GLY A 1 108 ? -18.041 -0.335 31.723 1.00 91.06 108 GLY A O 1
ATOM 893 N N . VAL A 1 109 ? -18.628 -1.968 33.159 1.00 93.31 109 VAL A N 1
ATOM 894 C CA . VAL A 1 109 ? -19.328 -1.161 34.165 1.00 93.31 109 VAL A CA 1
ATOM 895 C C . VAL A 1 109 ? -18.380 -0.845 35.323 1.00 93.31 109 VAL A C 1
ATOM 897 O O . VAL A 1 109 ? -18.322 -1.542 36.324 1.00 93.31 109 VAL A O 1
ATOM 900 N N . LYS A 1 110 ? -17.582 0.218 35.160 1.00 94.69 110 LYS A N 1
ATOM 901 C CA . LYS A 1 110 ? -16.480 0.560 36.083 1.00 94.69 110 LYS A CA 1
ATOM 902 C C . LYS A 1 110 ? -16.749 1.722 37.052 1.00 94.69 110 LYS A C 1
ATOM 904 O O . LYS A 1 110 ? -15.943 2.016 37.925 1.00 94.69 110 LYS A O 1
ATOM 909 N N . GLY A 1 111 ? -17.897 2.391 36.934 1.00 91.31 111 GLY A N 1
ATOM 910 C CA . GLY A 1 111 ? -18.219 3.577 37.743 1.00 91.31 111 GLY A CA 1
ATOM 911 C C . GLY A 1 111 ? -17.395 4.813 37.351 1.00 91.31 111 GLY A C 1
ATOM 912 O O . GLY A 1 111 ? -16.793 4.839 36.277 1.00 91.31 111 GLY A O 1
ATOM 913 N N . THR A 1 112 ? -17.403 5.851 38.191 1.00 91.75 112 THR A N 1
ATOM 914 C CA . THR A 1 112 ? -16.845 7.183 37.870 1.00 91.75 112 THR A CA 1
ATOM 915 C C . THR A 1 112 ? -15.319 7.225 37.830 1.00 91.75 112 THR A C 1
ATOM 917 O O . THR A 1 112 ? -14.773 7.940 36.997 1.00 91.75 112 THR A O 1
ATOM 920 N N . THR A 1 113 ? -14.643 6.467 38.691 1.00 96.44 113 THR A N 1
ATOM 921 C CA . THR A 1 113 ? -13.173 6.441 38.837 1.00 96.44 113 THR A CA 1
ATOM 922 C C . THR A 1 113 ? -12.598 5.034 38.685 1.00 96.44 113 THR A C 1
ATOM 924 O O . THR A 1 113 ? -11.474 4.776 39.086 1.00 96.44 113 THR A O 1
ATOM 927 N N . GLY A 1 114 ? -13.367 4.101 38.117 1.00 96.38 114 GLY A N 1
ATOM 928 C CA . GLY A 1 114 ? -12.885 2.749 37.835 1.00 96.38 114 GLY A CA 1
ATOM 929 C C . GLY A 1 114 ? -13.109 1.714 38.936 1.00 96.38 114 GLY A C 1
ATOM 930 O O . GLY A 1 114 ? -13.003 0.522 38.674 1.00 96.38 114 GLY A O 1
ATOM 931 N N . THR A 1 115 ? -13.468 2.157 40.142 1.00 97.50 115 THR A N 1
ATOM 932 C CA . THR A 1 115 ? -13.541 1.321 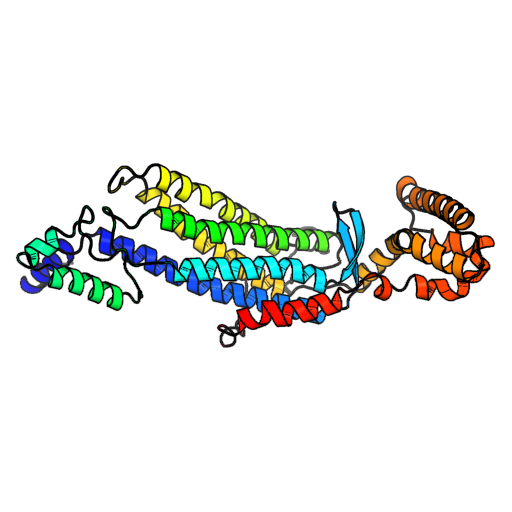41.354 1.00 97.50 115 THR A CA 1
ATOM 933 C C . THR A 1 115 ? -14.854 0.567 41.537 1.00 97.50 115 THR A C 1
ATOM 935 O O . THR A 1 115 ? -14.998 -0.184 42.493 1.00 97.50 115 THR A O 1
ATOM 938 N N . GLN A 1 116 ? -15.850 0.809 40.680 1.00 97.56 116 GLN A N 1
ATOM 939 C CA . GLN A 1 116 ? -17.175 0.179 40.766 1.00 97.56 116 GLN A CA 1
ATOM 940 C C . GLN A 1 116 ? -17.956 0.459 42.066 1.00 97.56 116 GLN A C 1
ATOM 942 O O . GLN A 1 116 ? -18.993 -0.163 42.289 1.00 97.56 116 GLN A O 1
ATOM 947 N N . ALA A 1 117 ? -17.543 1.440 42.879 1.00 96.44 117 ALA A N 1
ATOM 948 C CA . ALA A 1 117 ? -18.118 1.705 44.204 1.00 96.44 117 ALA A CA 1
ATOM 949 C C . ALA A 1 117 ? -19.652 1.863 44.212 1.00 96.44 117 ALA A C 1
ATOM 951 O O . ALA A 1 117 ? -20.327 1.320 45.082 1.00 96.44 117 ALA A O 1
ATOM 952 N N . SER A 1 118 ? -20.221 2.547 43.213 1.00 94.12 118 SER A N 1
ATOM 953 C CA . SER A 1 118 ? -21.678 2.708 43.087 1.00 94.12 118 SER A CA 1
ATOM 954 C C . SER A 1 118 ? -22.407 1.381 42.857 1.00 94.12 118 SER A C 1
ATOM 956 O O . SER A 1 118 ? -23.506 1.183 43.368 1.00 94.12 118 SER A O 1
ATOM 958 N N . PHE A 1 119 ? -21.803 0.462 42.098 1.00 94.56 119 PHE A N 1
ATOM 959 C CA . PHE A 1 119 ? -22.363 -0.870 41.866 1.00 94.56 119 PHE A CA 1
ATOM 960 C C . PHE A 1 119 ? -22.204 -1.756 43.102 1.00 94.56 119 PHE A C 1
ATOM 962 O O . PHE A 1 119 ? -23.138 -2.469 43.451 1.00 94.56 119 PHE A O 1
ATOM 969 N N . LEU A 1 120 ? -21.074 -1.658 43.805 1.00 97.56 120 LEU A N 1
ATOM 970 C CA . LEU A 1 120 ? -20.851 -2.394 45.049 1.00 97.56 120 LEU A CA 1
ATOM 971 C C . LEU A 1 120 ? -21.860 -1.992 46.133 1.00 97.56 120 LEU A C 1
ATOM 973 O O . LEU A 1 120 ? -22.440 -2.853 46.787 1.00 97.56 120 LEU A O 1
ATOM 977 N N . GLN A 1 121 ? -22.141 -0.693 46.273 1.00 96.56 121 GLN A N 1
ATOM 978 C CA . GLN A 1 121 ? -23.194 -0.200 47.167 1.00 96.56 121 GLN A CA 1
ATOM 979 C C . GLN A 1 121 ? -24.583 -0.703 46.757 1.00 96.56 121 GLN A C 1
ATOM 981 O O . GLN A 1 121 ? -25.356 -1.129 47.612 1.00 96.56 121 GLN A O 1
ATOM 986 N N . LEU A 1 122 ? -24.895 -0.695 45.455 1.00 95.00 122 LEU A N 1
ATOM 987 C CA . LEU A 1 122 ? -26.166 -1.214 44.939 1.00 95.00 122 LEU A CA 1
ATOM 988 C C . LEU A 1 122 ? -26.365 -2.696 45.294 1.00 95.00 122 LEU A C 1
ATOM 990 O O . LEU A 1 122 ? -27.479 -3.103 45.619 1.00 95.00 122 LEU A O 1
ATOM 994 N N . PHE A 1 123 ? -25.293 -3.484 45.254 1.00 97.25 123 PHE A N 1
ATOM 995 C CA . PHE A 1 123 ? -25.309 -4.896 45.623 1.00 97.25 123 PHE A CA 1
ATOM 996 C C . PHE A 1 123 ? -24.937 -5.151 47.091 1.00 97.25 123 PHE A C 1
ATOM 998 O O . PHE A 1 123 ? -24.620 -6.279 47.442 1.00 97.25 123 PHE A O 1
ATOM 1005 N N . GLN A 1 124 ? -25.022 -4.138 47.962 1.00 97.56 124 GLN A N 1
ATOM 1006 C CA . GLN A 1 124 ? -24.838 -4.275 49.416 1.00 97.56 124 GLN A CA 1
ATOM 1007 C C . GLN A 1 124 ? -23.491 -4.908 49.815 1.00 97.56 124 GLN A C 1
ATOM 1009 O O . GLN A 1 124 ? -23.418 -5.681 50.764 1.00 97.56 124 GLN A O 1
ATOM 1014 N N . GLY A 1 125 ? -22.418 -4.585 49.089 1.00 97.12 125 GLY A N 1
ATOM 1015 C CA . GLY A 1 125 ? -21.084 -5.135 49.346 1.00 97.12 125 GLY A CA 1
ATOM 1016 C C . GLY A 1 125 ? -20.814 -6.494 48.695 1.00 97.12 125 GLY A C 1
ATOM 1017 O O . GLY A 1 125 ? -19.742 -7.051 48.895 1.00 97.12 125 GLY A O 1
ATOM 1018 N N . ASP A 1 126 ? -21.740 -7.028 47.899 1.00 98.06 126 ASP A N 1
ATOM 1019 C CA . ASP A 1 126 ? -21.554 -8.286 47.175 1.00 98.06 126 ASP A CA 1
ATOM 1020 C C . ASP A 1 126 ? -20.668 -8.076 45.932 1.00 98.06 126 ASP A C 1
ATOM 1022 O O . ASP A 1 126 ? -21.111 -7.576 44.891 1.00 98.06 126 ASP A O 1
ATOM 1026 N N . HIS A 1 127 ? -19.390 -8.435 46.065 1.00 98.19 127 HIS A N 1
ATOM 1027 C CA . HIS A 1 127 ? -18.386 -8.311 45.008 1.00 98.19 127 HIS A CA 1
ATOM 1028 C C . HIS A 1 127 ? -18.665 -9.238 43.815 1.00 98.19 127 HIS A C 1
ATOM 1030 O O . HIS A 1 127 ? -18.498 -8.820 42.667 1.00 98.19 127 HIS A O 1
ATOM 1036 N N . GLU A 1 128 ? -19.149 -10.459 44.058 1.00 98.38 128 GLU A N 1
ATOM 1037 C CA . GLU A 1 128 ? -19.422 -11.440 43.000 1.00 98.38 128 GLU A CA 1
ATOM 1038 C C . GLU A 1 128 ? -20.520 -10.943 42.055 1.00 98.38 128 GLU A C 1
ATOM 1040 O O . GLU A 1 128 ? -20.396 -11.061 40.833 1.00 98.38 128 GLU A O 1
ATOM 1045 N N . LYS A 1 129 ? -21.565 -10.298 42.589 1.00 97.69 129 LYS A N 1
ATOM 1046 C CA . LYS A 1 129 ? -22.609 -9.673 41.761 1.00 97.69 129 LYS A CA 1
ATOM 1047 C C . LYS A 1 129 ? -22.091 -8.518 40.907 1.00 97.69 129 LYS A C 1
ATOM 1049 O O . LYS A 1 129 ? -22.584 -8.324 39.793 1.00 97.69 129 LYS A O 1
ATOM 1054 N N . VAL A 1 130 ? -21.117 -7.744 41.392 1.00 97.56 130 VAL A N 1
ATOM 1055 C CA . VAL A 1 130 ? -20.496 -6.658 40.611 1.00 97.56 130 VAL A CA 1
ATOM 1056 C C . VAL A 1 130 ? -19.698 -7.230 39.439 1.00 97.56 130 VAL A C 1
ATOM 1058 O O . VAL A 1 130 ? -19.845 -6.753 38.309 1.00 97.56 130 VAL A O 1
ATOM 1061 N N . GLU A 1 131 ? -18.896 -8.268 39.680 1.00 97.75 131 GLU A N 1
ATOM 1062 C CA . GLU A 1 131 ? -18.140 -8.953 38.626 1.00 97.75 131 GLU A CA 1
ATOM 1063 C C . GLU A 1 131 ? -19.064 -9.643 37.618 1.00 97.75 131 GLU A C 1
ATOM 1065 O O . GLU A 1 131 ? -18.875 -9.525 36.403 1.00 97.75 131 GLU A O 1
ATOM 1070 N N . GLU A 1 132 ? -20.117 -10.309 38.098 1.00 97.50 132 GLU A N 1
ATOM 1071 C CA . GLU A 1 132 ? -21.106 -10.948 37.239 1.00 97.50 132 GLU A CA 1
ATOM 1072 C C . GLU A 1 132 ? -21.852 -9.922 36.372 1.00 97.50 132 GLU A C 1
ATOM 1074 O O . GLU A 1 132 ? -22.078 -10.177 35.184 1.00 97.50 132 GLU A O 1
ATOM 1079 N N . LEU A 1 133 ? -22.202 -8.752 36.923 1.00 96.12 133 LEU A N 1
ATOM 1080 C CA . LEU A 1 133 ? -22.801 -7.662 36.154 1.00 96.12 133 LEU A CA 1
ATOM 1081 C C . LEU A 1 133 ? -21.871 -7.220 35.017 1.00 96.12 133 LEU A C 1
ATOM 1083 O O . LEU A 1 133 ? -22.328 -7.088 33.880 1.00 96.12 133 LEU A O 1
ATOM 1087 N N . ASP A 1 134 ? -20.580 -7.009 35.293 1.00 95.44 134 ASP A N 1
ATOM 1088 C CA . ASP A 1 134 ? -19.618 -6.604 34.264 1.00 95.44 134 ASP A CA 1
ATOM 1089 C C . ASP A 1 134 ? -19.467 -7.664 33.171 1.00 95.44 134 ASP A C 1
ATOM 1091 O O . ASP A 1 134 ? -19.497 -7.338 31.980 1.00 95.44 134 ASP A O 1
ATOM 1095 N N . ARG A 1 135 ? -19.385 -8.942 33.561 1.00 96.31 135 ARG A N 1
ATOM 1096 C CA . ARG A 1 135 ? -19.313 -10.075 32.632 1.00 96.31 135 ARG A CA 1
ATOM 1097 C C . ARG A 1 135 ? -20.548 -10.145 31.734 1.00 96.31 135 ARG A C 1
ATOM 1099 O O . ARG A 1 135 ? -20.401 -10.172 30.513 1.00 96.31 135 ARG A O 1
ATOM 1106 N N . LYS A 1 136 ? -21.753 -10.101 32.316 1.00 94.81 136 LYS A N 1
ATOM 1107 C CA . LYS A 1 136 ? -23.022 -10.160 31.570 1.00 94.81 136 LYS A CA 1
ATOM 1108 C C . LYS A 1 136 ? -23.156 -8.991 30.597 1.00 94.81 136 LYS A C 1
ATOM 1110 O O . LYS A 1 136 ? -23.487 -9.199 29.435 1.00 94.81 136 LYS A O 1
ATOM 1115 N N . VAL A 1 137 ? -22.859 -7.762 31.029 1.00 91.94 137 VAL A N 1
ATOM 1116 C CA . VAL A 1 137 ? -22.932 -6.590 30.138 1.00 91.94 137 VAL A CA 1
ATOM 1117 C C . VAL A 1 137 ? -21.892 -6.684 29.018 1.00 91.94 137 VAL A C 1
ATOM 1119 O O . VAL A 1 137 ? -22.201 -6.355 27.875 1.00 91.94 137 VAL A O 1
ATOM 1122 N N . THR A 1 138 ? -20.684 -7.170 29.309 1.00 89.31 138 THR A N 1
ATOM 1123 C CA . THR A 1 138 ? -19.640 -7.390 28.295 1.00 89.31 138 THR A CA 1
ATOM 1124 C C . THR A 1 138 ? -20.110 -8.371 27.220 1.00 89.31 138 THR A C 1
ATOM 1126 O O . THR A 1 138 ? -20.060 -8.042 26.032 1.00 89.31 138 THR A O 1
ATOM 1129 N N . GLU A 1 139 ? -20.653 -9.518 27.627 1.00 90.44 139 GLU A N 1
ATOM 1130 C CA . GLU A 1 139 ? -21.207 -10.531 26.724 1.00 90.44 139 GLU A CA 1
ATOM 1131 C C . GLU A 1 139 ? -22.360 -9.974 25.876 1.00 90.44 139 GLU A C 1
ATOM 1133 O O . GLU A 1 139 ? -22.353 -10.107 24.653 1.00 90.44 139 GLU A O 1
ATOM 1138 N N . MET A 1 140 ? -23.293 -9.237 26.493 1.00 87.88 140 MET A N 1
ATOM 1139 C CA . MET A 1 140 ? -24.410 -8.589 25.791 1.00 87.88 140 MET A CA 1
ATOM 1140 C C . MET A 1 140 ? -23.958 -7.586 24.718 1.00 87.88 140 MET A C 1
ATOM 1142 O O . MET A 1 140 ? -24.694 -7.330 23.765 1.00 87.88 140 MET A O 1
ATOM 1146 N N . THR A 1 141 ? -22.765 -6.998 24.858 1.00 80.25 141 THR A N 1
ATOM 1147 C CA . THR A 1 141 ? -22.190 -6.083 23.854 1.00 80.25 141 THR A CA 1
ATOM 1148 C C . THR A 1 141 ? -21.401 -6.790 22.748 1.00 80.25 141 THR A C 1
ATOM 1150 O O . THR A 1 141 ? -20.940 -6.127 21.818 1.00 80.25 141 THR A O 1
ATOM 1153 N N . GLY A 1 142 ? -21.256 -8.118 22.820 1.00 83.81 142 GLY A N 1
ATOM 1154 C CA . GLY A 1 142 ? -20.543 -8.930 21.832 1.00 83.81 142 GLY A CA 1
ATOM 1155 C C . GLY A 1 142 ? -19.017 -8.899 21.962 1.00 83.81 142 GLY A C 1
ATOM 1156 O O . GLY A 1 142 ? -18.318 -9.329 21.044 1.00 83.81 142 GLY A O 1
ATOM 1157 N N . PHE A 1 143 ? -18.480 -8.391 23.074 1.00 85.75 143 PHE A N 1
ATOM 1158 C CA . PHE A 1 143 ? -17.046 -8.441 23.355 1.00 85.75 143 PHE A CA 1
ATOM 1159 C C . PHE A 1 143 ? -16.681 -9.729 24.083 1.00 85.75 143 PHE A C 1
ATOM 1161 O O . PHE A 1 143 ? -17.384 -10.169 24.986 1.00 85.75 143 PHE A O 1
ATOM 1168 N N . LYS A 1 144 ? -15.514 -10.287 23.748 1.00 88.38 144 LYS A N 1
ATOM 1169 C CA . LYS A 1 144 ? -14.966 -11.459 24.448 1.00 88.38 144 LYS A CA 1
ATOM 1170 C C . LYS A 1 144 ? -14.396 -11.115 25.828 1.00 88.38 144 LYS A C 1
ATOM 1172 O O . LYS A 1 144 ? -14.330 -11.980 26.692 1.00 88.38 144 LYS A O 1
ATOM 1177 N N . LYS A 1 145 ? -13.905 -9.883 26.011 1.00 91.56 145 LYS A N 1
ATOM 1178 C CA . LYS A 1 145 ? -13.185 -9.440 27.216 1.00 91.56 145 LYS A CA 1
ATOM 1179 C C . LYS A 1 145 ? -13.513 -7.987 27.548 1.00 91.56 145 LYS A C 1
ATOM 1181 O O . LYS A 1 145 ? -13.681 -7.170 26.640 1.00 91.56 145 LYS A O 1
ATOM 1186 N N . SER A 1 146 ? -13.516 -7.659 28.838 1.00 93.88 146 SER A N 1
ATOM 1187 C CA . SER A 1 146 ? -13.482 -6.285 29.342 1.00 93.88 146 SER A CA 1
ATOM 1188 C C . SER A 1 146 ? -12.109 -5.941 29.935 1.00 93.88 146 SER A C 1
ATOM 1190 O O . SER A 1 146 ? -11.277 -6.817 30.184 1.00 93.88 146 SER A O 1
ATOM 1192 N N . TYR A 1 147 ? -11.828 -4.653 30.120 1.00 96.00 147 TYR A N 1
ATOM 1193 C CA . TYR A 1 147 ? -10.681 -4.206 30.911 1.00 96.00 147 TYR A CA 1
ATOM 1194 C C . TYR A 1 147 ? -10.953 -4.454 32.391 1.00 96.00 147 TYR A C 1
ATOM 1196 O O . TYR A 1 147 ? -12.012 -4.076 32.875 1.00 96.00 147 TYR A O 1
ATOM 1204 N N . LEU A 1 148 ? -9.998 -5.039 33.114 1.00 96.56 148 LEU A N 1
ATOM 1205 C CA . LEU A 1 148 ? -10.102 -5.210 34.569 1.00 96.56 148 LEU A CA 1
ATOM 1206 C C . LEU A 1 148 ? -9.837 -3.890 35.302 1.00 96.56 148 LEU A C 1
ATOM 1208 O O . LEU A 1 148 ? -10.558 -3.538 36.226 1.00 96.56 148 LEU A O 1
ATOM 1212 N N . VAL A 1 149 ? -8.847 -3.130 34.825 1.00 97.50 149 VAL A N 1
ATOM 1213 C CA . VAL A 1 149 ? -8.412 -1.863 35.421 1.00 97.50 149 VAL A CA 1
ATOM 1214 C C . VAL A 1 149 ? -8.677 -0.721 34.449 1.00 97.50 149 VAL A C 1
ATOM 1216 O O . VAL A 1 149 ? -8.252 -0.758 33.293 1.00 97.50 149 VAL A O 1
ATOM 1219 N N . THR A 1 150 ? -9.381 0.301 34.924 1.00 97.69 150 THR A N 1
ATOM 1220 C CA . THR A 1 150 ? -9.638 1.554 34.205 1.00 97.69 150 THR A CA 1
ATOM 1221 C C . THR A 1 150 ? -9.695 2.703 35.202 1.00 97.69 150 THR A C 1
ATOM 1223 O O . THR A 1 150 ? -10.019 2.465 36.357 1.00 97.69 150 THR A O 1
ATOM 1226 N N . GLY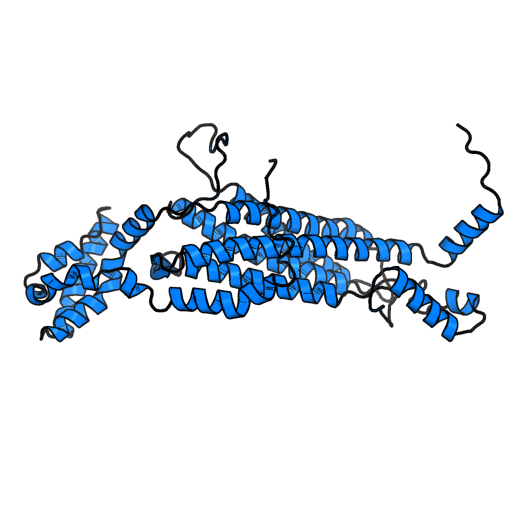 A 1 151 ? -9.504 3.942 34.749 1.00 96.00 151 GLY A N 1
ATOM 1227 C CA . GLY A 1 151 ? -10.004 5.120 35.465 1.00 96.00 151 GL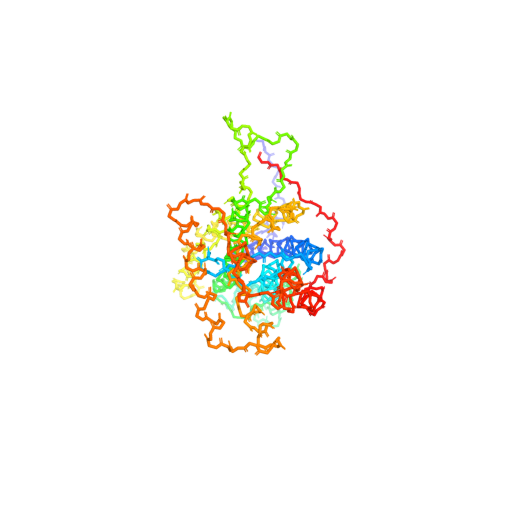Y A CA 1
ATOM 1228 C C . GLY A 1 151 ? -11.484 5.357 35.142 1.00 96.00 151 GLY A C 1
ATOM 1229 O O . GLY A 1 151 ? -12.294 4.426 35.078 1.00 96.00 151 GLY A O 1
ATOM 1230 N N . GLN A 1 152 ? -11.852 6.601 34.827 1.00 95.56 152 GLN A N 1
ATOM 1231 C CA . GLN A 1 152 ? -13.202 6.902 34.335 1.00 95.56 152 GLN A CA 1
ATOM 1232 C C . GLN A 1 152 ? -13.470 6.276 32.956 1.00 95.56 152 GLN A C 1
ATOM 1234 O O . GLN A 1 152 ? -14.604 5.901 32.643 1.00 95.56 152 GLN A O 1
ATOM 1239 N N . THR A 1 153 ? -12.451 6.146 32.109 1.00 95.25 153 THR A N 1
ATOM 1240 C CA . THR A 1 153 ? -12.572 5.653 30.728 1.00 95.25 153 THR A CA 1
ATOM 1241 C C . THR A 1 153 ? -11.640 4.486 30.446 1.00 95.25 153 THR A C 1
ATOM 1243 O O . THR A 1 153 ? -10.729 4.210 31.219 1.00 95.25 153 THR A O 1
ATOM 1246 N N . TYR A 1 154 ? -11.854 3.801 29.317 1.00 94.94 154 TYR A N 1
ATOM 1247 C CA . TYR A 1 154 ? -10.786 2.974 28.761 1.00 94.94 154 TYR A CA 1
ATOM 1248 C C . TYR A 1 154 ? -9.571 3.871 28.460 1.00 94.94 154 TYR A C 1
ATOM 1250 O O . TYR A 1 154 ? -9.738 5.069 28.196 1.00 94.94 154 TYR A O 1
ATOM 1258 N N . SER A 1 155 ? -8.363 3.309 28.512 1.00 96.81 155 SER A N 1
ATOM 1259 C CA . SER A 1 155 ? -7.140 4.080 28.270 1.00 96.81 155 SER A CA 1
ATOM 1260 C C . SER A 1 155 ? -7.111 4.646 26.851 1.00 96.81 155 SER A C 1
ATOM 1262 O O . SER A 1 155 ? -7.309 3.913 25.885 1.00 96.81 155 SER A O 1
ATOM 1264 N N . ARG A 1 156 ? -6.795 5.937 26.697 1.00 96.62 156 ARG A N 1
ATOM 1265 C CA . ARG A 1 156 ? -6.664 6.572 25.371 1.00 96.62 156 ARG A CA 1
ATOM 1266 C C . ARG A 1 156 ? -5.497 6.039 24.548 1.00 96.62 156 ARG A C 1
ATOM 1268 O O . ARG A 1 156 ? -5.479 6.240 23.341 1.00 96.62 156 ARG A O 1
ATOM 1275 N N . LYS A 1 157 ? -4.623 5.225 25.146 1.00 97.75 157 LYS A N 1
ATOM 1276 C CA . LYS A 1 157 ? -3.671 4.395 24.403 1.00 97.75 157 LYS A CA 1
ATOM 1277 C C . LYS A 1 157 ? -4.349 3.472 23.383 1.00 97.75 157 LYS A C 1
ATOM 1279 O O . LYS A 1 157 ? -3.797 3.249 22.315 1.00 97.75 157 LYS A O 1
ATOM 1284 N N . VAL A 1 158 ? -5.571 3.016 23.664 1.00 94.25 158 VAL A N 1
ATOM 1285 C CA . VAL A 1 158 ? -6.359 2.229 22.705 1.00 94.25 158 VAL A CA 1
ATOM 1286 C C . VAL A 1 158 ? -6.633 3.025 21.433 1.00 94.25 158 VAL A C 1
ATOM 1288 O O . VAL A 1 158 ? -6.576 2.441 20.359 1.00 94.25 158 VAL A O 1
ATOM 1291 N N . ASP A 1 159 ? -6.883 4.337 21.537 1.00 94.31 159 ASP A N 1
ATOM 1292 C CA . ASP A 1 159 ? -7.119 5.211 20.381 1.00 94.31 159 ASP A CA 1
ATOM 1293 C C . ASP A 1 159 ? -5.822 5.413 19.565 1.00 94.31 159 ASP A C 1
ATOM 1295 O O . ASP A 1 159 ? -5.887 5.517 18.343 1.00 94.31 159 ASP A O 1
ATOM 1299 N N . ILE A 1 160 ? -4.643 5.381 20.210 1.00 96.38 160 ILE A N 1
ATOM 1300 C CA . ILE A 1 160 ? -3.337 5.371 19.523 1.00 96.38 160 ILE A CA 1
ATOM 1301 C C . ILE A 1 160 ? -3.179 4.087 18.713 1.00 96.38 160 ILE A C 1
ATOM 1303 O O . ILE A 1 160 ? -3.009 4.145 17.499 1.00 96.38 160 ILE A O 1
ATOM 1307 N N . ASP A 1 161 ? -3.254 2.926 19.369 1.00 92.88 161 ASP A N 1
ATOM 1308 C CA . ASP A 1 161 ? -2.993 1.627 18.728 1.00 92.88 161 ASP A CA 1
ATOM 1309 C C . ASP A 1 161 ? -3.964 1.385 17.549 1.00 92.88 161 ASP A C 1
ATOM 1311 O O . ASP A 1 161 ? -3.615 0.807 16.522 1.00 92.88 161 ASP A O 1
ATOM 1315 N N . SER A 1 162 ? -5.166 1.933 17.690 1.00 88.75 162 SER A N 1
ATOM 1316 C CA . SER A 1 162 ? -6.252 2.026 16.722 1.00 88.75 162 SER A CA 1
ATOM 1317 C C . SER A 1 162 ? -5.970 2.888 15.486 1.00 88.75 162 SER A C 1
ATOM 1319 O O . SER A 1 162 ? -6.281 2.480 14.368 1.00 88.75 162 SER A O 1
ATOM 1321 N N . LEU A 1 163 ? -5.421 4.093 15.658 1.00 93.44 163 LEU A N 1
ATOM 1322 C CA . LEU A 1 163 ? -5.165 5.021 14.549 1.00 93.44 163 LEU A CA 1
ATOM 1323 C C . LEU A 1 163 ? -3.794 4.793 13.909 1.00 93.44 163 LEU A C 1
ATOM 1325 O O . LEU A 1 163 ? -3.648 5.027 12.714 1.00 93.44 163 LEU A O 1
ATOM 1329 N N . CYS A 1 164 ? -2.818 4.255 14.644 1.00 96.25 164 CYS A N 1
ATOM 1330 C CA . CYS A 1 164 ? -1.510 3.886 14.098 1.00 96.25 164 CYS A CA 1
ATOM 1331 C C . CYS A 1 164 ? -1.626 2.881 12.945 1.00 96.25 164 CYS A C 1
ATOM 1333 O O . CYS A 1 164 ? -0.937 3.020 11.936 1.00 96.25 164 CYS A O 1
ATOM 1335 N N . VAL A 1 165 ? -2.517 1.890 13.058 1.00 95.12 165 VAL A N 1
ATOM 1336 C CA . VAL A 1 165 ? -2.722 0.909 11.978 1.00 95.12 165 VAL A CA 1
ATOM 1337 C C . VAL A 1 165 ? -3.377 1.533 10.742 1.00 95.12 165 VAL A C 1
ATOM 1339 O O . VAL A 1 165 ? -3.075 1.127 9.625 1.00 95.12 165 VAL A O 1
ATOM 1342 N N . LEU A 1 166 ? -4.218 2.558 10.917 1.00 94.81 166 LEU A N 1
ATOM 1343 C CA . LEU A 1 166 ? -4.811 3.302 9.803 1.00 94.81 166 LEU A CA 1
ATOM 1344 C C . LEU A 1 166 ? -3.805 4.262 9.159 1.00 94.81 166 LEU A C 1
ATOM 1346 O O . LEU A 1 166 ? -3.782 4.394 7.939 1.00 94.81 166 LEU A O 1
ATOM 1350 N N . ALA A 1 167 ? -2.943 4.895 9.953 1.00 98.00 167 ALA A N 1
ATOM 1351 C CA . ALA A 1 167 ? -1.860 5.727 9.442 1.00 98.00 167 ALA A CA 1
ATOM 1352 C C . ALA A 1 167 ? -0.854 4.903 8.618 1.00 98.00 167 ALA A C 1
ATOM 1354 O O . ALA A 1 167 ? -0.457 5.343 7.541 1.00 98.00 167 ALA A O 1
ATOM 1355 N N . SER A 1 168 ? -0.516 3.686 9.072 1.00 98.56 168 SER A N 1
ATOM 1356 C CA . SER A 1 168 ? 0.270 2.705 8.300 1.00 98.56 168 SER A CA 1
ATOM 1357 C C . SER A 1 168 ? -0.377 2.411 6.944 1.00 98.56 168 SER A C 1
ATOM 1359 O O . SER A 1 168 ? 0.262 2.597 5.911 1.00 98.56 168 SER A O 1
ATOM 1361 N N . LEU A 1 169 ? -1.677 2.088 6.936 1.00 98.00 169 LEU A N 1
ATOM 1362 C CA . LEU A 1 169 ? -2.441 1.894 5.701 1.00 98.00 169 LEU A CA 1
ATOM 1363 C C . LEU A 1 169 ? -2.402 3.133 4.791 1.00 98.00 169 LEU A C 1
ATOM 1365 O O . LEU A 1 169 ? -2.303 3.009 3.570 1.00 98.00 169 LEU A O 1
ATOM 1369 N N . GLY A 1 170 ? -2.453 4.336 5.366 1.00 98.56 170 GLY A N 1
ATOM 1370 C CA . GLY A 1 170 ? -2.269 5.585 4.628 1.00 98.56 170 GLY A CA 1
ATOM 1371 C C . GLY A 1 170 ? -0.928 5.628 3.886 1.00 98.56 170 GLY A C 1
ATOM 1372 O O . GLY A 1 170 ? -0.895 5.940 2.696 1.00 98.56 170 GLY A O 1
ATOM 1373 N N . ALA A 1 171 ? 0.173 5.252 4.537 1.00 98.88 171 ALA A N 1
ATOM 1374 C CA . ALA A 1 171 ? 1.485 5.197 3.890 1.00 98.88 171 ALA A CA 1
ATOM 1375 C C . ALA A 1 171 ? 1.506 4.197 2.719 1.00 98.88 171 ALA A C 1
ATOM 1377 O O . ALA A 1 171 ? 1.926 4.560 1.614 1.00 98.88 171 ALA A O 1
ATOM 1378 N N . THR A 1 172 ? 0.964 2.992 2.924 1.00 98.88 172 THR A N 1
ATOM 1379 C CA . THR A 1 172 ? 0.815 1.957 1.888 1.00 98.88 172 THR A CA 1
ATOM 1380 C C . THR A 1 172 ? 0.054 2.487 0.675 1.00 98.88 172 THR A C 1
ATOM 1382 O O . THR A 1 172 ? 0.565 2.495 -0.447 1.00 98.88 172 THR A O 1
ATOM 1385 N N . VAL A 1 173 ? -1.157 3.012 0.886 1.00 98.81 173 VAL A N 1
ATOM 1386 C CA . VAL A 1 173 ? -2.012 3.523 -0.196 1.00 98.81 173 VAL A CA 1
ATOM 1387 C C . VAL A 1 173 ? -1.350 4.696 -0.920 1.00 98.81 173 VAL A C 1
ATOM 1389 O O . VAL A 1 173 ? -1.404 4.772 -2.150 1.00 98.81 173 VAL A O 1
ATOM 1392 N N . HIS A 1 174 ? -0.692 5.603 -0.190 1.00 98.94 174 HIS A N 1
ATOM 1393 C CA . HIS A 1 174 ? 0.012 6.729 -0.799 1.00 98.94 174 HIS A CA 1
ATOM 1394 C C . HIS A 1 174 ? 1.144 6.248 -1.715 1.00 98.94 174 HIS A C 1
ATOM 1396 O O . HIS A 1 174 ? 1.295 6.779 -2.820 1.00 98.94 174 HIS A O 1
ATOM 1402 N N . LYS A 1 175 ? 1.931 5.253 -1.288 1.00 98.88 175 LYS A N 1
ATOM 1403 C CA . LYS A 1 175 ? 3.035 4.686 -2.073 1.00 98.88 175 LYS A CA 1
ATOM 1404 C C . LYS A 1 175 ? 2.531 3.985 -3.333 1.00 98.88 175 LYS A C 1
ATOM 1406 O O . LYS A 1 175 ? 3.018 4.294 -4.417 1.00 98.88 175 LYS A O 1
ATOM 1411 N N . ILE A 1 176 ? 1.520 3.122 -3.212 1.00 98.88 176 ILE A N 1
ATOM 1412 C CA . ILE A 1 176 ? 0.915 2.405 -4.349 1.00 98.88 176 ILE A CA 1
ATOM 1413 C C . ILE A 1 176 ? 0.404 3.396 -5.400 1.00 98.88 176 ILE A C 1
ATOM 1415 O O . ILE A 1 176 ? 0.768 3.325 -6.571 1.00 98.88 176 ILE A O 1
ATOM 1419 N N . CYS A 1 177 ? -0.403 4.368 -4.979 1.00 98.81 177 CYS A N 1
ATOM 1420 C CA . CYS A 1 177 ? -0.983 5.345 -5.895 1.00 98.81 177 CYS A CA 1
ATOM 1421 C C . CYS A 1 177 ? 0.066 6.299 -6.484 1.00 98.81 177 CYS A C 1
ATOM 1423 O O . CYS A 1 177 ? -0.103 6.769 -7.606 1.00 98.81 177 CYS A O 1
ATOM 1425 N N . THR A 1 178 ? 1.168 6.564 -5.775 1.00 98.94 178 THR A N 1
ATOM 1426 C CA . THR A 1 178 ? 2.299 7.320 -6.337 1.00 98.94 178 THR A CA 1
ATOM 1427 C C . THR A 1 178 ? 2.976 6.539 -7.458 1.00 98.94 178 THR A C 1
ATOM 1429 O O . THR A 1 178 ? 3.187 7.106 -8.528 1.00 98.94 178 THR A O 1
ATOM 1432 N N . ASP A 1 179 ? 3.241 5.244 -7.267 1.00 98.88 179 ASP A N 1
ATOM 1433 C CA . ASP A 1 179 ? 3.799 4.398 -8.328 1.00 98.88 179 ASP A CA 1
ATOM 1434 C C . ASP A 1 179 ? 2.873 4.35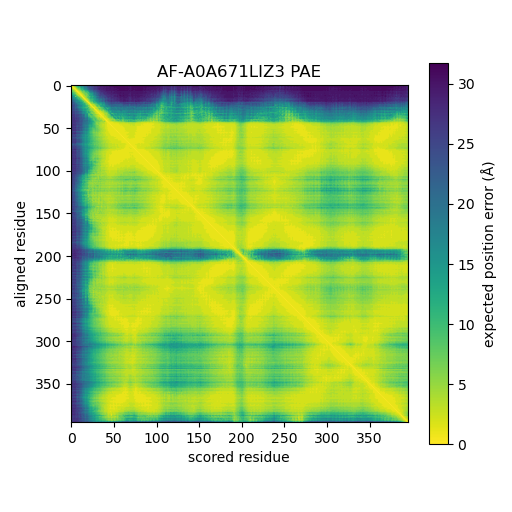9 -9.554 1.00 98.88 179 ASP A C 1
ATOM 1436 O O . ASP A 1 179 ? 3.343 4.511 -10.678 1.00 98.88 179 ASP A O 1
ATOM 1440 N N . ILE A 1 180 ? 1.556 4.223 -9.356 1.00 98.75 180 ILE A N 1
ATOM 1441 C CA . ILE A 1 180 ? 0.572 4.233 -10.454 1.00 98.75 180 ILE A CA 1
ATOM 1442 C C . ILE A 1 180 ? 0.620 5.557 -11.227 1.00 98.75 180 ILE A C 1
ATOM 1444 O O . ILE A 1 180 ? 0.594 5.553 -12.454 1.00 98.75 180 ILE A O 1
ATOM 1448 N N . ARG A 1 181 ? 0.752 6.695 -10.537 1.00 98.69 181 ARG A N 1
ATOM 1449 C CA . ARG A 1 181 ? 0.877 8.015 -11.182 1.00 98.69 181 ARG A CA 1
ATOM 1450 C C . ARG A 1 181 ? 2.155 8.133 -12.017 1.00 98.69 181 ARG A C 1
ATOM 1452 O O . ARG A 1 181 ? 2.114 8.704 -13.106 1.00 98.69 181 ARG A O 1
ATOM 1459 N N . LEU A 1 182 ? 3.272 7.582 -11.538 1.00 98.81 182 LEU A N 1
ATOM 1460 C CA . LEU A 1 182 ? 4.525 7.526 -12.299 1.00 98.81 182 LEU A CA 1
ATOM 1461 C C . LEU A 1 182 ? 4.388 6.611 -13.527 1.00 98.81 182 LEU A C 1
ATOM 1463 O O . LEU A 1 182 ? 4.773 6.991 -14.629 1.00 98.81 182 LEU A O 1
ATOM 1467 N N . LEU A 1 183 ? 3.762 5.444 -13.375 1.00 98.69 183 LEU A N 1
ATOM 1468 C CA . LEU A 1 183 ? 3.523 4.514 -14.484 1.00 98.69 183 LEU A CA 1
ATOM 1469 C C . LEU A 1 183 ? 2.553 5.080 -15.532 1.00 98.69 183 LEU A C 1
ATOM 1471 O O . LEU A 1 183 ? 2.726 4.811 -16.721 1.00 98.69 183 LEU A O 1
ATOM 1475 N N . ALA A 1 184 ? 1.596 5.913 -15.117 1.00 97.94 184 ALA A N 1
ATOM 1476 C CA . ALA A 1 184 ? 0.716 6.648 -16.022 1.00 97.94 184 ALA A CA 1
ATOM 1477 C C . ALA A 1 184 ? 1.485 7.708 -16.824 1.00 97.94 184 ALA A C 1
ATOM 1479 O O . ALA A 1 184 ? 1.267 7.852 -18.026 1.00 97.94 184 ALA A O 1
ATOM 1480 N N . ASN A 1 185 ? 2.452 8.403 -16.211 1.00 98.31 185 ASN A N 1
ATOM 1481 C CA . ASN A 1 185 ? 3.353 9.305 -16.939 1.00 98.31 185 ASN A CA 1
ATOM 1482 C C . ASN A 1 185 ? 4.156 8.554 -18.021 1.00 98.31 185 ASN A C 1
ATOM 1484 O O . ASN A 1 185 ? 4.224 9.009 -19.173 1.00 98.31 185 ASN A O 1
ATOM 1488 N N . LEU A 1 186 ? 4.668 7.369 -17.669 1.00 98.19 186 LEU A N 1
ATOM 1489 C CA . LEU A 1 186 ? 5.340 6.447 -18.587 1.00 98.19 186 LEU A CA 1
ATOM 1490 C C . LEU A 1 186 ? 4.382 5.804 -19.609 1.00 98.19 186 LEU A C 1
ATOM 1492 O O . LEU A 1 186 ? 4.842 5.218 -20.578 1.00 98.19 186 LEU A O 1
ATOM 1496 N N . LYS A 1 187 ? 3.057 5.928 -19.453 1.00 98.12 187 LYS A N 1
ATOM 1497 C CA . LYS A 1 187 ? 2.041 5.264 -20.300 1.00 98.12 187 LYS A CA 1
ATOM 1498 C C . LYS A 1 187 ? 2.164 3.736 -20.284 1.00 98.12 187 LYS A C 1
ATOM 1500 O O . LYS A 1 187 ? 1.756 3.064 -21.225 1.00 98.12 187 LYS A O 1
ATOM 1505 N N . GLU A 1 188 ? 2.740 3.182 -19.220 1.00 98.44 188 GLU A N 1
ATOM 1506 C CA . GLU A 1 188 ? 2.863 1.734 -19.043 1.00 98.44 188 GLU A CA 1
ATOM 1507 C C . GLU A 1 188 ? 1.611 1.153 -18.393 1.00 98.44 188 GLU A C 1
ATOM 1509 O O . GLU A 1 188 ? 1.154 0.075 -18.782 1.00 98.44 188 GLU A O 1
ATOM 1514 N N . ILE A 1 189 ? 1.057 1.877 -17.415 1.00 98.38 189 ILE A N 1
ATOM 1515 C CA . ILE A 1 189 ? -0.153 1.502 -16.687 1.00 98.38 189 ILE A CA 1
ATOM 1516 C C . ILE A 1 189 ? -1.008 2.746 -16.449 1.00 98.38 189 ILE A C 1
ATOM 1518 O O . ILE A 1 189 ? -0.497 3.759 -15.984 1.00 98.38 189 ILE A O 1
ATOM 1522 N N . GLU A 1 190 ? -2.306 2.655 -16.718 1.00 97.12 190 GLU A N 1
ATOM 1523 C CA . GLU A 1 190 ? -3.292 3.696 -16.409 1.00 97.12 190 GLU A CA 1
ATOM 1524 C C . GLU A 1 190 ? -4.355 3.181 -15.427 1.00 97.12 190 GLU A C 1
ATOM 1526 O O . GLU A 1 190 ? -4.644 1.981 -15.359 1.00 97.12 190 GLU A O 1
ATOM 1531 N N . GLU A 1 191 ? -4.944 4.102 -14.660 1.00 95.12 191 GLU A N 1
ATOM 1532 C CA . GLU A 1 191 ? -6.148 3.817 -13.874 1.00 95.12 191 GLU A CA 1
ATOM 1533 C C . GLU A 1 191 ? -7.377 3.643 -14.794 1.00 95.12 191 GLU A C 1
ATOM 1535 O O . GLU A 1 191 ? -7.364 4.138 -15.927 1.00 95.12 191 GLU A O 1
ATOM 1540 N N . PRO A 1 192 ? -8.440 2.951 -14.342 1.00 92.00 192 PRO A N 1
ATOM 1541 C CA . PRO A 1 192 ? -9.647 2.784 -15.142 1.00 92.00 192 PRO A CA 1
ATOM 1542 C C . PRO A 1 192 ? -10.263 4.124 -15.543 1.00 92.00 192 PRO A C 1
ATOM 1544 O O . PRO A 1 192 ? -10.322 5.062 -14.746 1.00 92.00 192 PRO A O 1
ATOM 1547 N N . PHE A 1 193 ? -10.766 4.180 -16.775 1.00 83.94 193 PHE A N 1
ATOM 1548 C CA . PHE A 1 193 ? -11.366 5.370 -17.369 1.00 83.94 193 PHE A CA 1
ATOM 1549 C C . PHE A 1 193 ? -12.794 5.059 -17.821 1.00 83.94 193 PHE A C 1
ATOM 1551 O O . PHE A 1 193 ? -12.991 4.175 -18.659 1.00 83.94 193 PHE A O 1
ATOM 1558 N N . GLU A 1 194 ? -13.790 5.760 -17.271 1.00 77.50 194 GLU A N 1
ATOM 1559 C CA . GLU A 1 194 ? -15.188 5.533 -17.665 1.00 77.50 194 GLU A CA 1
ATOM 1560 C C . GLU A 1 194 ? -15.447 6.042 -19.084 1.00 77.50 194 GLU A C 1
ATOM 1562 O O . GLU A 1 194 ? -14.838 7.010 -19.542 1.00 77.50 194 GLU A O 1
ATOM 1567 N N . LYS A 1 195 ? -16.415 5.427 -19.770 1.00 71.50 195 LYS A N 1
ATOM 1568 C CA . LYS A 1 195 ? -16.763 5.761 -21.160 1.00 71.50 195 LYS A CA 1
ATOM 1569 C C . LYS A 1 195 ? -17.135 7.239 -21.357 1.00 71.50 195 LYS A C 1
ATOM 1571 O O . LYS A 1 195 ? -16.849 7.794 -22.412 1.00 71.50 195 LYS A O 1
ATOM 1576 N N . GLU A 1 196 ? -17.754 7.858 -20.352 1.00 73.06 196 GLU A N 1
ATOM 1577 C CA . GLU A 1 196 ? -18.213 9.258 -20.376 1.00 73.06 196 GLU A CA 1
ATOM 1578 C C . GLU A 1 196 ? -17.297 10.211 -19.587 1.00 73.06 196 GLU A C 1
ATOM 1580 O O . GLU A 1 196 ? -17.591 11.398 -19.456 1.00 73.06 196 GLU A O 1
ATOM 1585 N N . GLN A 1 197 ? -16.178 9.721 -19.045 1.00 74.50 197 GLN A N 1
ATOM 1586 C CA . GLN A 1 197 ? -15.292 10.538 -18.222 1.00 74.50 197 GLN A CA 1
ATOM 1587 C C . GLN A 1 197 ? -14.580 11.600 -19.069 1.00 74.50 197 GLN A C 1
ATOM 1589 O O . GLN A 1 197 ? -13.936 11.297 -20.073 1.00 74.50 197 GLN A O 1
ATOM 1594 N N . ILE A 1 198 ? -14.638 12.860 -18.631 1.00 66.88 198 ILE A N 1
ATOM 1595 C CA . ILE A 1 198 ? -13.867 13.959 -19.224 1.00 66.88 198 ILE A CA 1
ATOM 1596 C C . ILE A 1 198 ? -12.548 14.082 -18.451 1.00 66.88 198 ILE A C 1
ATOM 1598 O O . ILE A 1 198 ? -12.532 14.475 -17.287 1.00 66.88 198 ILE A O 1
ATOM 1602 N N . GLY A 1 199 ? -11.426 13.731 -19.090 1.00 63.22 199 GLY A N 1
ATOM 1603 C CA . GLY A 1 199 ? -10.095 13.789 -18.463 1.00 63.22 199 GLY A CA 1
ATOM 1604 C C . GLY A 1 199 ? -9.558 15.214 -18.271 1.00 63.22 199 GLY A C 1
ATOM 1605 O O . GLY A 1 199 ? -8.884 15.503 -17.280 1.00 63.22 199 GLY A O 1
ATOM 1606 N N . SER A 1 200 ? -9.880 16.119 -19.199 1.00 63.72 200 SER A N 1
ATOM 1607 C CA . SER A 1 200 ? -9.584 17.553 -19.141 1.00 63.72 200 SER A CA 1
ATOM 1608 C C . SER A 1 200 ? -10.626 18.324 -19.950 1.00 63.72 200 SER A C 1
ATOM 1610 O O . SER A 1 200 ? -10.977 17.908 -21.050 1.00 63.72 200 SER A O 1
ATOM 1612 N N . SER A 1 201 ? -11.078 19.469 -19.435 1.00 68.75 201 SER A N 1
ATOM 1613 C CA . SER A 1 201 ? -12.025 20.354 -20.129 1.00 68.75 201 SER A CA 1
ATOM 1614 C C . SER A 1 201 ? -11.459 20.996 -21.404 1.00 68.75 201 SER A C 1
ATOM 1616 O O . SER A 1 201 ? -12.234 21.453 -22.235 1.00 68.75 201 SER A O 1
ATOM 1618 N N . ALA A 1 202 ? -10.130 21.025 -21.571 1.00 67.88 202 ALA A N 1
ATOM 1619 C CA . ALA A 1 202 ? -9.456 21.695 -22.690 1.00 67.88 202 ALA A CA 1
ATOM 1620 C C . ALA A 1 202 ? -8.601 20.761 -23.569 1.00 67.88 202 ALA A C 1
ATOM 1622 O O . ALA A 1 202 ? -8.307 21.100 -24.711 1.00 67.88 202 ALA A O 1
ATOM 1623 N N . MET A 1 203 ? -8.177 19.597 -23.059 1.00 72.56 203 MET A N 1
ATOM 1624 C CA . MET A 1 203 ? -7.271 18.678 -23.766 1.00 72.56 203 MET A CA 1
ATOM 1625 C C . MET A 1 203 ? -7.903 17.283 -23.914 1.00 72.56 203 MET A C 1
ATOM 1627 O O . MET A 1 203 ? -7.773 16.465 -23.001 1.00 72.56 203 MET A O 1
ATOM 1631 N N . PRO A 1 204 ? -8.545 16.962 -25.055 1.00 69.25 204 PRO A N 1
ATOM 1632 C CA . PRO A 1 204 ? -9.327 15.729 -25.219 1.00 69.25 204 PRO A CA 1
ATOM 1633 C C . PRO A 1 204 ? -8.486 14.441 -25.189 1.00 69.25 204 PRO A C 1
ATOM 1635 O O . PRO A 1 204 ? -9.004 13.374 -24.879 1.00 69.25 204 PRO A O 1
ATOM 1638 N N . TYR A 1 205 ? -7.183 14.527 -25.469 1.00 75.56 205 TYR A N 1
ATOM 1639 C CA . TYR A 1 205 ? -6.256 13.389 -25.416 1.00 75.56 205 TYR A CA 1
ATOM 1640 C C . TYR A 1 205 ? -5.659 13.146 -24.019 1.00 75.56 205 TYR A C 1
ATOM 1642 O O . TYR A 1 205 ? -4.958 12.155 -23.817 1.00 75.56 205 TYR A O 1
ATOM 1650 N N . LYS A 1 206 ? -5.868 14.057 -23.056 1.00 83.25 206 LYS A N 1
ATOM 1651 C CA . LYS A 1 206 ? -5.195 14.015 -21.753 1.00 83.25 206 LYS A CA 1
ATOM 1652 C C . LYS A 1 206 ? -6.005 13.202 -20.744 1.00 83.25 206 LYS A C 1
ATOM 1654 O O . LYS A 1 206 ? -7.066 13.633 -20.295 1.00 83.25 206 LYS A O 1
ATOM 1659 N N . ARG A 1 207 ? -5.453 12.059 -20.335 1.00 86.12 207 ARG A N 1
ATOM 1660 C CA . ARG A 1 207 ? -5.958 11.239 -19.226 1.00 86.12 207 ARG A CA 1
ATOM 1661 C C . ARG A 1 207 ? -5.101 11.466 -17.986 1.00 86.12 207 ARG A C 1
ATOM 1663 O O . ARG A 1 207 ? -3.879 11.392 -18.061 1.00 86.12 207 ARG A O 1
ATOM 1670 N N . ASN A 1 208 ? -5.746 11.780 -16.865 1.00 92.69 208 ASN A N 1
ATOM 1671 C CA . ASN A 1 208 ? -5.078 12.057 -15.594 1.00 92.69 208 ASN A CA 1
ATOM 1672 C C . ASN A 1 208 ? -5.397 10.946 -14.586 1.00 92.69 208 ASN A C 1
ATOM 1674 O O . ASN A 1 208 ? -6.556 10.530 -14.528 1.00 92.69 208 ASN A O 1
ATOM 1678 N N . PRO A 1 209 ? -4.424 10.517 -13.764 1.00 95.62 209 PRO A N 1
ATOM 1679 C CA . PRO A 1 209 ? -4.634 9.532 -12.706 1.00 95.62 209 PRO A CA 1
ATOM 1680 C C . PRO A 1 209 ? -5.322 10.156 -11.470 1.00 95.62 209 PRO A C 1
ATOM 1682 O O . PRO A 1 209 ? -4.776 10.161 -10.363 1.00 95.62 209 PRO A O 1
ATOM 1685 N N . MET A 1 210 ? -6.509 10.741 -11.665 1.00 95.12 210 MET A N 1
ATOM 1686 C CA . MET A 1 210 ? -7.222 11.536 -10.658 1.00 95.12 210 MET A CA 1
ATOM 1687 C C . MET A 1 210 ? -7.666 10.707 -9.444 1.00 95.12 210 MET A C 1
ATOM 1689 O O . MET A 1 210 ? -7.686 11.212 -8.316 1.00 95.12 210 MET A O 1
ATOM 1693 N N . ARG A 1 211 ? -8.008 9.425 -9.640 1.00 95.69 211 ARG A N 1
ATOM 1694 C CA . ARG A 1 211 ? -8.415 8.532 -8.545 1.00 95.69 211 ARG A CA 1
ATOM 1695 C C . ARG A 1 211 ? -7.202 8.223 -7.671 1.00 95.69 211 ARG A C 1
ATOM 1697 O O . ARG A 1 211 ? -7.295 8.337 -6.446 1.00 95.69 211 ARG A O 1
ATOM 1704 N N . ALA A 1 212 ? -6.057 7.916 -8.283 1.00 98.12 212 ALA A N 1
ATOM 1705 C CA . ALA A 1 212 ? -4.797 7.712 -7.572 1.00 98.12 212 ALA A CA 1
ATOM 1706 C C . ALA A 1 212 ? -4.330 8.988 -6.842 1.00 98.12 212 ALA A C 1
ATOM 1708 O O . ALA A 1 212 ? -3.903 8.920 -5.688 1.00 98.12 212 ALA A O 1
ATOM 1709 N N . GLU A 1 213 ? -4.464 10.166 -7.457 1.00 98.50 213 GLU A N 1
ATOM 1710 C CA . GLU A 1 213 ? -4.158 11.456 -6.818 1.00 98.50 213 GLU A CA 1
ATOM 1711 C C . GLU A 1 213 ? -5.031 11.722 -5.591 1.00 98.50 213 GLU A C 1
ATOM 1713 O O . GLU A 1 213 ? -4.519 12.104 -4.532 1.00 98.50 213 GLU A O 1
ATOM 1718 N N . ARG A 1 214 ? -6.336 11.448 -5.688 1.00 98.06 214 ARG A N 1
ATOM 1719 C CA . ARG A 1 214 ? -7.255 11.556 -4.552 1.00 98.06 214 ARG A CA 1
ATOM 1720 C C . ARG A 1 214 ? -6.888 10.590 -3.429 1.00 98.06 214 ARG A C 1
ATOM 1722 O O . ARG A 1 214 ? -6.885 11.001 -2.267 1.00 98.06 214 ARG A O 1
ATOM 1729 N N . CYS A 1 215 ? -6.534 9.345 -3.757 1.00 98.56 215 CYS A N 1
ATOM 1730 C CA . CYS A 1 215 ? -6.015 8.392 -2.777 1.00 98.56 215 CYS A CA 1
ATOM 1731 C C . CYS A 1 215 ? -4.776 8.944 -2.066 1.00 98.56 215 CYS A C 1
ATOM 1733 O O . CYS A 1 215 ? -4.757 8.945 -0.840 1.00 98.56 215 CYS A O 1
ATOM 1735 N N . CYS A 1 216 ? -3.781 9.474 -2.790 1.00 98.81 216 CYS A N 1
ATOM 1736 C CA . CYS A 1 216 ? -2.607 10.098 -2.168 1.00 98.81 216 CYS A CA 1
ATOM 1737 C C . CYS A 1 216 ? -2.991 11.268 -1.249 1.00 98.81 216 CYS A C 1
ATOM 1739 O O . CYS A 1 216 ? -2.453 11.391 -0.150 1.00 98.81 216 CYS A O 1
ATOM 1741 N N . SER A 1 217 ? -3.923 12.125 -1.675 1.00 98.81 217 SER A N 1
ATOM 1742 C CA . SER A 1 217 ? -4.351 13.287 -0.892 1.00 98.81 217 SER A CA 1
ATOM 1743 C C . SER A 1 217 ? -4.997 12.882 0.435 1.00 98.81 217 SER A C 1
ATOM 1745 O O . SER A 1 217 ? -4.591 13.352 1.497 1.00 98.81 217 SER A O 1
ATOM 1747 N N . LEU A 1 218 ? -5.968 11.969 0.388 1.00 98.56 218 LEU A N 1
ATOM 1748 C CA . LEU A 1 218 ? -6.684 11.493 1.572 1.00 98.56 218 LEU A CA 1
ATOM 1749 C C . LEU A 1 218 ? -5.803 10.617 2.468 1.00 98.56 218 LEU A C 1
ATOM 1751 O O . LEU A 1 218 ? -5.831 10.754 3.688 1.00 98.56 218 LEU A O 1
ATOM 1755 N N . ALA A 1 219 ? -4.961 9.770 1.880 1.00 98.69 219 ALA A N 1
ATOM 1756 C CA . ALA A 1 219 ? -4.009 8.962 2.628 1.00 98.69 219 ALA A CA 1
ATOM 1757 C C . ALA A 1 219 ? -3.016 9.824 3.428 1.00 98.69 219 ALA A C 1
ATOM 1759 O O . ALA A 1 219 ? -2.648 9.463 4.544 1.00 98.69 219 ALA A O 1
ATOM 1760 N N . ARG A 1 220 ? -2.635 11.002 2.909 1.00 98.75 220 ARG A N 1
ATOM 1761 C CA . ARG A 1 220 ? -1.811 11.973 3.645 1.00 98.75 220 ARG A CA 1
ATOM 1762 C C . ARG A 1 220 ? -2.511 12.523 4.884 1.00 98.75 220 ARG A C 1
ATOM 1764 O O . ARG A 1 220 ? -1.874 12.619 5.929 1.00 98.75 220 ARG A O 1
ATOM 1771 N N . HIS A 1 221 ? -3.805 12.830 4.784 1.00 98.56 221 HIS A N 1
ATOM 1772 C CA . HIS A 1 221 ? -4.612 13.223 5.947 1.00 98.56 221 HIS A CA 1
ATOM 1773 C C . HIS A 1 221 ? -4.674 12.094 6.980 1.00 98.56 221 HIS A C 1
ATOM 1775 O O . HIS A 1 221 ? -4.420 12.317 8.160 1.00 98.56 221 HIS A O 1
ATOM 1781 N N . LEU A 1 222 ? -4.899 10.855 6.527 1.00 97.38 222 LEU A N 1
ATOM 1782 C CA . LEU A 1 222 ? -4.949 9.683 7.405 1.00 97.38 222 LEU A CA 1
ATOM 1783 C C . LEU A 1 222 ? -3.644 9.465 8.186 1.00 97.38 222 LEU A C 1
ATOM 1785 O O . LEU A 1 222 ? -3.692 9.129 9.367 1.00 97.38 222 LEU A O 1
ATOM 1789 N N . MET A 1 223 ? -2.492 9.694 7.548 1.00 98.69 223 MET A N 1
ATOM 1790 C CA . MET A 1 223 ? -1.188 9.660 8.217 1.00 98.69 223 MET A CA 1
ATOM 1791 C C . MET A 1 223 ? -1.049 10.765 9.275 1.00 98.69 223 MET A C 1
ATOM 1793 O O . MET A 1 223 ? -0.534 10.504 10.358 1.00 98.69 223 MET A O 1
ATOM 1797 N N . ALA A 1 224 ? -1.516 11.985 8.996 1.00 98.50 224 ALA A N 1
ATOM 1798 C CA . ALA A 1 224 ? -1.382 13.124 9.909 1.00 98.50 224 ALA A CA 1
ATOM 1799 C C . ALA A 1 224 ? -2.236 12.980 11.186 1.00 98.50 224 ALA A C 1
ATOM 1801 O O . ALA A 1 224 ? -1.794 13.354 12.279 1.00 98.50 224 ALA A O 1
ATOM 1802 N N . LEU A 1 225 ? -3.426 12.379 11.064 1.00 96.31 225 LEU A N 1
ATOM 1803 C CA . LEU A 1 225 ? -4.377 12.196 12.168 1.00 96.31 225 LEU A CA 1
ATOM 1804 C C . LEU A 1 225 ? -3.844 11.340 13.329 1.00 96.31 225 LEU A C 1
ATOM 1806 O O . LEU A 1 225 ? -4.410 11.391 14.414 1.00 96.31 225 LEU A O 1
ATOM 1810 N N . VAL A 1 226 ? -2.760 10.573 13.159 1.00 96.75 226 VAL A N 1
ATOM 1811 C CA . VAL A 1 226 ? -2.176 9.779 14.259 1.00 96.75 226 VAL A CA 1
ATOM 1812 C C . VAL A 1 226 ? -1.589 10.644 15.3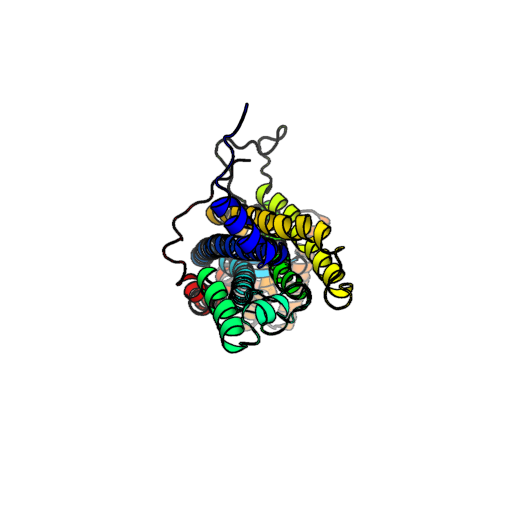79 1.00 96.75 226 VAL A C 1
ATOM 1814 O O . VAL A 1 226 ? -1.490 10.202 16.524 1.00 96.75 226 VAL A O 1
ATOM 1817 N N . SER A 1 227 ? -1.215 11.887 15.072 1.00 98.44 227 SER A N 1
ATOM 1818 C CA . SER A 1 227 ? -0.648 12.817 16.053 1.00 98.44 227 SER A CA 1
ATOM 1819 C C . SER A 1 227 ? -1.655 13.216 17.140 1.00 98.44 227 SER A C 1
ATOM 1821 O O . SER A 1 227 ? -1.261 13.451 18.283 1.00 98.44 227 SER A O 1
ATOM 1823 N N . ASP A 1 228 ? -2.947 13.220 16.816 1.00 98.38 228 ASP A N 1
ATOM 1824 C CA . ASP A 1 228 ? -4.043 13.569 17.718 1.00 98.38 228 ASP A CA 1
ATOM 1825 C C . ASP A 1 228 ? -4.181 12.614 18.918 1.00 98.38 228 ASP A C 1
ATOM 1827 O O . ASP A 1 228 ? -4.090 13.074 20.062 1.00 98.38 228 ASP A O 1
ATOM 1831 N N . PRO A 1 229 ? -4.371 11.288 18.736 1.00 97.25 229 PRO A N 1
ATOM 1832 C CA . PRO A 1 229 ? -4.464 10.361 19.859 1.00 97.25 229 PRO A CA 1
ATOM 1833 C C . PRO A 1 229 ? -3.141 10.232 20.622 1.00 97.25 229 PRO A C 1
ATOM 1835 O O . PRO A 1 229 ? -3.180 10.007 21.832 1.00 97.25 229 PRO A O 1
ATOM 1838 N N . LEU A 1 230 ? -1.988 10.401 19.953 1.00 98.62 230 LEU A N 1
ATOM 1839 C CA . LEU A 1 230 ? -0.673 10.405 20.606 1.00 98.62 230 LEU A CA 1
ATOM 1840 C C . LEU A 1 230 ? -0.587 11.524 21.648 1.00 98.62 230 LEU A C 1
ATOM 1842 O O . LEU A 1 230 ? -0.306 11.258 22.817 1.00 98.62 230 LEU A O 1
ATOM 1846 N N . GLN A 1 231 ? -0.896 12.755 21.239 1.00 98.81 231 GLN A N 1
ATOM 1847 C CA . GLN A 1 231 ? -0.899 13.917 22.127 1.00 98.81 231 GLN A CA 1
ATOM 1848 C C . GLN A 1 231 ? -1.997 13.809 23.189 1.00 98.81 231 GLN A C 1
ATOM 1850 O O . GLN A 1 231 ? -1.728 14.003 24.371 1.00 98.81 231 GLN A O 1
ATOM 1855 N N . THR A 1 232 ? -3.212 13.414 22.790 1.00 98.56 232 THR A N 1
ATOM 1856 C CA . THR A 1 232 ? -4.366 13.281 23.694 1.00 98.56 232 THR A CA 1
ATOM 1857 C C . THR A 1 232 ? -4.095 12.299 24.832 1.00 98.56 232 THR A C 1
ATOM 1859 O O . THR A 1 232 ? -4.437 12.571 25.981 1.00 98.56 232 THR A O 1
ATOM 1862 N N . ALA A 1 233 ? -3.505 11.135 24.546 1.00 98.50 233 ALA A N 1
ATOM 1863 C CA . ALA A 1 233 ? -3.254 10.142 25.585 1.00 98.50 233 ALA A CA 1
ATOM 1864 C C . ALA A 1 233 ? -2.130 10.561 26.541 1.00 98.50 233 ALA A C 1
ATOM 1866 O O . ALA A 1 233 ? -2.210 10.242 27.725 1.00 98.50 233 ALA A O 1
ATOM 1867 N N . ALA A 1 234 ? -1.110 11.270 26.045 1.00 98.62 234 ALA A N 1
ATOM 1868 C CA . ALA A 1 234 ? 0.047 11.689 26.836 1.00 98.62 234 ALA A CA 1
ATOM 1869 C C . ALA A 1 234 ? -0.311 12.681 27.955 1.00 98.62 234 ALA A C 1
ATOM 1871 O O . ALA A 1 234 ? 0.377 12.730 28.971 1.00 98.62 234 ALA A O 1
ATOM 1872 N N . VAL A 1 235 ? -1.390 13.448 27.778 1.00 98.56 235 VAL A N 1
ATOM 1873 C CA . VAL A 1 235 ? -1.822 14.492 28.720 1.00 98.56 235 VAL A CA 1
ATOM 1874 C C . VAL A 1 235 ? -3.108 14.147 29.473 1.00 98.56 235 VAL A C 1
ATOM 1876 O O . VAL A 1 235 ? -3.675 15.011 30.131 1.00 98.56 235 VAL A O 1
ATOM 1879 N N . GLN A 1 236 ? -3.572 12.892 29.434 1.00 98.44 236 GLN A N 1
ATOM 1880 C CA . GLN A 1 236 ? -4.662 12.462 30.315 1.00 98.44 236 GLN A CA 1
ATOM 1881 C C . GLN A 1 236 ? -4.191 12.472 31.772 1.00 98.44 236 GLN A C 1
ATOM 1883 O O . GLN A 1 236 ? -3.364 11.649 32.165 1.00 98.44 236 GLN A O 1
ATOM 1888 N N . TRP A 1 237 ? -4.726 13.387 32.584 1.00 98.25 237 TRP A N 1
ATOM 1889 C CA . TRP A 1 237 ? -4.348 13.465 33.997 1.00 98.25 237 TRP A CA 1
ATOM 1890 C C . TRP A 1 237 ? -5.146 12.467 34.840 1.00 98.25 237 TRP A C 1
ATOM 1892 O O . TRP A 1 237 ? -6.382 12.463 34.814 1.00 98.25 237 TRP A O 1
ATOM 1902 N N . LEU A 1 238 ? -4.419 11.659 35.621 1.00 98.19 238 LEU A N 1
ATOM 1903 C CA . LEU A 1 238 ? -4.956 10.701 36.594 1.00 98.19 238 LEU A CA 1
ATOM 1904 C C . LEU A 1 238 ? -6.072 9.822 35.986 1.00 98.19 238 LEU A C 1
ATOM 1906 O O . LEU A 1 238 ? -5.874 9.203 34.941 1.00 98.19 238 LEU A O 1
ATOM 1910 N N . GLU A 1 239 ? -7.252 9.743 36.610 1.00 98.00 239 GLU A N 1
ATOM 1911 C CA . GLU A 1 239 ? -8.338 8.870 36.154 1.00 98.00 239 GLU A CA 1
ATOM 1912 C C . GLU A 1 239 ? -9.039 9.341 34.868 1.00 98.00 239 GLU A C 1
ATOM 1914 O O . GLU A 1 239 ? -9.742 8.511 34.272 1.00 98.00 239 GLU A O 1
ATOM 1919 N N . ARG A 1 240 ? -8.914 10.631 34.485 1.00 97.69 240 ARG A N 1
ATOM 1920 C CA . ARG A 1 240 ? -9.352 11.247 33.208 1.00 97.69 240 ARG A CA 1
ATOM 1921 C C . ARG A 1 240 ? -9.356 12.783 33.264 1.00 97.69 240 ARG A C 1
ATOM 1923 O O . ARG A 1 240 ? -9.882 13.369 34.207 1.00 97.69 240 ARG A O 1
ATOM 1930 N N . THR A 1 241 ? -9.051 13.410 32.127 1.00 97.25 241 THR A N 1
ATOM 1931 C CA . THR A 1 241 ? -9.415 14.806 31.796 1.00 97.25 241 THR A CA 1
ATOM 1932 C C . THR A 1 241 ? -10.313 14.879 30.548 1.00 97.25 241 THR A C 1
ATOM 1934 O O . THR A 1 241 ? -10.367 13.939 29.754 1.00 97.25 241 THR A O 1
ATOM 1937 N N . LEU A 1 242 ? -11.122 15.942 30.411 1.00 97.75 242 LEU A N 1
ATOM 1938 C CA . LEU A 1 242 ? -12.186 16.045 29.387 1.00 97.75 242 LEU A CA 1
ATOM 1939 C C . LEU A 1 242 ? -11.717 16.610 28.032 1.00 97.75 242 LEU A C 1
ATOM 1941 O O . LEU A 1 242 ? -12.476 16.582 27.060 1.00 97.75 242 LEU A O 1
ATOM 1945 N N . ASP A 1 243 ? -10.493 17.117 27.962 1.00 97.56 243 ASP A N 1
ATOM 1946 C CA . ASP A 1 243 ? -9.834 17.628 26.754 1.00 97.56 243 ASP A CA 1
ATOM 1947 C C . ASP A 1 243 ? -9.808 16.595 25.610 1.00 97.56 243 ASP A C 1
ATOM 1949 O O . ASP A 1 243 ? -9.934 16.953 24.440 1.00 97.56 243 ASP A O 1
ATOM 1953 N N . ASP A 1 244 ? -9.832 15.300 25.937 1.00 97.38 244 ASP A N 1
ATOM 1954 C CA . ASP A 1 244 ? -9.961 14.215 24.962 1.00 97.38 244 ASP A CA 1
ATOM 1955 C C . ASP A 1 244 ? -11.270 14.239 24.151 1.00 97.38 244 ASP A C 1
ATOM 1957 O O . ASP A 1 244 ? -11.351 13.690 23.051 1.00 97.38 244 ASP A O 1
ATOM 1961 N N . SER A 1 245 ? -12.346 14.809 24.701 1.00 94.56 245 SER A N 1
ATOM 1962 C CA . SER A 1 245 ? -13.699 14.636 24.167 1.00 94.56 245 SER A CA 1
ATOM 1963 C C . SER A 1 245 ? -13.889 15.327 22.823 1.00 94.56 245 SER A C 1
ATOM 1965 O O . SER A 1 245 ? -14.567 14.766 21.962 1.00 94.56 245 SER A O 1
ATOM 1967 N N . ALA A 1 246 ? -13.367 16.543 22.656 1.00 96.00 246 ALA A N 1
ATOM 1968 C CA . ALA A 1 246 ? -13.530 17.302 21.420 1.00 96.00 246 ALA A CA 1
ATOM 1969 C C . ALA A 1 246 ? -12.666 16.708 20.304 1.00 96.00 246 ALA A C 1
ATOM 1971 O O . ALA A 1 246 ? -13.198 16.381 19.244 1.00 96.00 246 ALA A O 1
ATOM 1972 N N . ASN A 1 247 ? -11.382 16.462 20.585 1.00 97.56 247 ASN A N 1
ATOM 1973 C CA . ASN A 1 247 ? -10.451 15.894 19.616 1.00 97.56 247 ASN A CA 1
ATOM 1974 C C . ASN A 1 247 ? -10.947 14.541 19.069 1.00 97.56 247 ASN A C 1
ATOM 1976 O O . ASN A 1 247 ? -11.100 14.374 17.862 1.00 97.56 247 ASN A O 1
ATOM 1980 N N . ARG A 1 248 ? -11.343 13.610 19.948 1.00 95.12 248 ARG A N 1
ATOM 1981 C CA . ARG A 1 248 ? -11.805 12.263 19.554 1.00 95.12 248 ARG A CA 1
ATOM 1982 C C . ARG A 1 248 ? -13.087 12.248 18.717 1.00 95.12 248 ARG A C 1
ATOM 1984 O O . ARG A 1 248 ? -13.427 11.214 18.146 1.00 95.12 248 ARG A O 1
ATOM 1991 N N . ARG A 1 249 ? -13.848 13.348 18.674 1.00 92.50 249 ARG A N 1
ATOM 1992 C CA . ARG A 1 249 ? -15.032 13.480 17.798 1.00 92.50 249 ARG A CA 1
ATOM 1993 C C . ARG A 1 249 ? -14.660 13.805 16.357 1.00 92.50 249 ARG A C 1
ATOM 1995 O O . ARG A 1 249 ? -15.510 13.618 15.494 1.00 92.50 249 ARG A O 1
ATOM 2002 N N . ILE A 1 250 ? -13.438 14.273 16.140 1.00 93.69 250 ILE A N 1
ATOM 2003 C CA . ILE A 1 250 ? -12.871 14.626 14.842 1.00 93.69 250 ILE A CA 1
ATOM 2004 C C . ILE A 1 250 ? -11.961 13.481 14.399 1.00 93.69 250 ILE A C 1
ATOM 2006 O O . ILE A 1 250 ? -12.281 12.781 13.442 1.00 93.69 250 ILE A O 1
ATOM 2010 N N . SER A 1 251 ? -10.906 13.203 15.172 1.00 94.06 251 SER A N 1
ATOM 2011 C CA . SER A 1 251 ? -9.850 12.264 14.787 1.00 94.06 251 SER A CA 1
ATOM 2012 C C . SER A 1 251 ? -10.373 10.853 14.530 1.00 94.06 251 SER A C 1
ATOM 2014 O O . SER A 1 251 ? -10.128 10.295 13.465 1.00 94.06 251 SER A O 1
ATOM 2016 N N . LEU A 1 252 ? -11.170 10.286 15.446 1.00 88.94 252 LEU A N 1
ATOM 2017 C CA . LEU A 1 252 ? -11.661 8.915 15.277 1.00 88.94 252 LEU A CA 1
ATOM 2018 C C . LEU A 1 252 ? -12.576 8.773 14.043 1.00 88.94 252 LEU A C 1
ATOM 2020 O O . LEU A 1 252 ? -12.267 7.939 13.193 1.00 88.94 252 LEU A O 1
ATOM 2024 N N . PRO A 1 253 ? -13.688 9.528 13.883 1.00 88.94 253 PRO A N 1
ATOM 2025 C CA . PRO A 1 253 ? -14.561 9.340 12.725 1.00 88.94 253 PRO A CA 1
ATOM 2026 C C . PRO A 1 253 ? -13.877 9.675 11.399 1.00 88.94 253 PRO A C 1
ATOM 2028 O O . PRO A 1 253 ? -14.061 8.930 10.436 1.00 88.94 253 PRO A O 1
ATOM 2031 N N . GLU A 1 254 ? -13.076 10.744 11.344 1.00 93.94 254 GLU A N 1
ATOM 2032 C CA . GLU A 1 254 ? -12.373 11.126 10.118 1.00 93.94 254 GLU A CA 1
ATOM 2033 C C . GLU A 1 254 ? -11.368 10.066 9.683 1.00 93.94 254 GLU A C 1
ATOM 2035 O O . GLU A 1 254 ? -11.316 9.755 8.494 1.00 93.94 254 GLU A O 1
ATOM 2040 N N . SER A 1 255 ? -10.630 9.440 10.608 1.00 91.94 255 SER A N 1
ATOM 2041 C CA . SER A 1 255 ? -9.705 8.362 10.246 1.00 91.94 255 SER A CA 1
ATOM 2042 C C . SER A 1 255 ? -10.425 7.182 9.586 1.00 91.94 255 SER A C 1
ATOM 2044 O O . SER A 1 255 ? -9.972 6.689 8.555 1.00 91.94 255 SER A O 1
ATOM 2046 N N . PHE A 1 256 ? -11.577 6.750 10.115 1.00 88.38 256 PHE A N 1
ATOM 2047 C CA . PHE A 1 256 ? -12.337 5.642 9.515 1.00 88.38 256 PHE A CA 1
ATOM 2048 C C . PHE A 1 256 ? -12.983 6.002 8.187 1.00 88.38 256 PHE A C 1
ATOM 2050 O O . PHE A 1 256 ? -12.950 5.192 7.264 1.00 88.38 256 PHE A O 1
ATOM 2057 N N . LEU A 1 257 ? -13.575 7.193 8.085 1.00 90.50 257 LEU A N 1
ATOM 2058 C CA . LEU A 1 257 ? -14.178 7.656 6.836 1.00 90.50 257 LEU A CA 1
ATOM 2059 C C . LEU A 1 257 ? -13.115 7.788 5.746 1.00 90.50 257 LEU A C 1
ATOM 2061 O O . LEU A 1 257 ? -13.308 7.312 4.632 1.00 90.50 257 LEU A O 1
ATOM 2065 N N . THR A 1 258 ? -11.961 8.357 6.089 1.00 94.69 258 THR A N 1
ATOM 2066 C CA . THR A 1 258 ? -10.832 8.485 5.167 1.00 94.69 258 THR A CA 1
ATOM 2067 C C . THR A 1 258 ? -10.340 7.108 4.723 1.00 94.69 258 THR A C 1
ATOM 2069 O O . THR A 1 258 ? -10.214 6.877 3.523 1.00 94.69 258 THR A O 1
ATOM 2072 N N . ALA A 1 259 ? -10.143 6.169 5.656 1.00 94.44 259 ALA A N 1
ATOM 2073 C CA . ALA A 1 259 ? -9.748 4.794 5.343 1.00 94.44 259 ALA A CA 1
ATOM 2074 C C . ALA A 1 259 ? -10.761 4.077 4.426 1.00 94.44 259 ALA A C 1
ATOM 2076 O O . ALA A 1 259 ? -10.374 3.394 3.480 1.00 94.44 259 ALA A O 1
ATOM 2077 N N . ASP A 1 260 ? -12.062 4.249 4.667 1.00 91.56 260 ASP A N 1
ATOM 2078 C CA . ASP A 1 260 ? -13.128 3.665 3.843 1.00 91.56 260 ASP A CA 1
ATOM 2079 C C . ASP A 1 260 ? -13.119 4.217 2.409 1.00 91.56 260 ASP A C 1
ATOM 2081 O O . ASP A 1 260 ? -13.205 3.448 1.447 1.00 91.56 260 ASP A O 1
ATOM 2085 N N . ILE A 1 261 ? -12.951 5.535 2.253 1.00 94.12 261 ILE A N 1
ATOM 2086 C CA . ILE A 1 261 ? -12.909 6.196 0.942 1.00 94.12 261 ILE A CA 1
ATOM 2087 C C . ILE A 1 261 ? -11.668 5.771 0.154 1.00 94.12 261 ILE A C 1
ATOM 2089 O O . ILE A 1 261 ? -11.783 5.458 -1.037 1.00 94.12 261 ILE A O 1
ATOM 2093 N N . ILE A 1 262 ? -10.488 5.737 0.787 1.00 97.25 262 ILE A N 1
ATOM 2094 C CA . ILE A 1 262 ? -9.256 5.348 0.088 1.00 97.25 262 ILE A CA 1
ATOM 2095 C C . ILE A 1 262 ? -9.270 3.868 -0.298 1.00 97.25 262 ILE A C 1
ATOM 2097 O O . ILE A 1 262 ? -8.857 3.551 -1.407 1.00 97.25 262 ILE A O 1
ATOM 2101 N N . LEU A 1 263 ? -9.802 2.972 0.544 1.00 96.38 263 LEU A N 1
ATOM 2102 C CA . LEU A 1 263 ? -9.924 1.549 0.206 1.00 96.38 263 LEU A CA 1
ATOM 2103 C C . LEU A 1 263 ? -10.936 1.323 -0.918 1.00 96.38 263 LEU A C 1
ATOM 2105 O O . LEU A 1 263 ? -10.662 0.558 -1.835 1.00 96.38 263 LEU A O 1
ATOM 2109 N N . SER A 1 264 ? -12.074 2.020 -0.888 1.00 94.38 264 SER A N 1
ATOM 2110 C CA . SER A 1 264 ? -13.078 1.935 -1.956 1.00 94.38 264 SER A CA 1
ATOM 2111 C C . SER A 1 264 ? -12.518 2.455 -3.284 1.00 94.38 264 SER A C 1
ATOM 2113 O O . SER A 1 264 ? -12.640 1.803 -4.320 1.00 94.38 264 SER A O 1
ATOM 2115 N N . THR A 1 265 ? -11.828 3.598 -3.255 1.00 96.25 265 THR A N 1
ATOM 2116 C CA . THR A 1 265 ? -11.192 4.170 -4.450 1.00 96.25 265 THR A CA 1
ATOM 2117 C C . THR A 1 265 ? -10.061 3.276 -4.963 1.00 96.25 265 THR A C 1
ATOM 2119 O O . THR A 1 265 ? -9.978 3.036 -6.164 1.00 96.25 265 THR A O 1
ATOM 2122 N N . LEU A 1 266 ? -9.224 2.725 -4.079 1.00 98.00 266 LEU A N 1
ATOM 2123 C CA . LEU A 1 266 ? -8.149 1.810 -4.462 1.00 98.00 266 LEU A CA 1
ATOM 2124 C C . LEU A 1 266 ? -8.688 0.482 -5.010 1.00 98.00 266 LEU A C 1
ATOM 2126 O O . LEU A 1 266 ? -8.120 -0.054 -5.960 1.00 98.00 266 LEU A O 1
ATOM 2130 N N . GLN A 1 267 ? -9.799 -0.031 -4.473 1.00 96.81 267 GLN A N 1
ATOM 2131 C CA . GLN A 1 267 ? -10.464 -1.208 -5.033 1.00 96.81 267 GLN A CA 1
ATOM 2132 C C . GLN A 1 267 ? -10.903 -0.922 -6.468 1.00 96.81 267 GLN A C 1
ATOM 2134 O O . GLN A 1 267 ? -10.551 -1.673 -7.368 1.00 96.81 267 GLN A O 1
ATOM 2139 N N . ASN A 1 268 ? -11.588 0.198 -6.701 1.00 96.12 268 ASN A N 1
ATOM 2140 C CA . ASN A 1 268 ? -11.999 0.585 -8.045 1.00 96.12 268 ASN A CA 1
ATOM 2141 C C . ASN A 1 268 ? -10.801 0.717 -9.010 1.00 96.12 268 ASN A C 1
ATOM 2143 O O . ASN A 1 268 ? -10.872 0.222 -10.131 1.00 96.12 268 ASN A O 1
ATOM 2147 N N . ILE A 1 269 ? -9.684 1.311 -8.569 1.00 97.44 269 ILE A N 1
ATOM 2148 C CA . ILE A 1 269 ? -8.454 1.387 -9.375 1.00 97.44 269 ILE A CA 1
ATOM 2149 C C . ILE A 1 269 ? -7.944 -0.018 -9.722 1.00 97.44 269 ILE A C 1
ATOM 2151 O O . ILE A 1 269 ? -7.725 -0.321 -10.891 1.00 97.44 269 ILE A O 1
ATOM 2155 N N . THR A 1 270 ? -7.770 -0.881 -8.719 1.00 97.25 270 THR A N 1
ATOM 2156 C CA . THR A 1 270 ? -7.204 -2.233 -8.891 1.00 97.25 270 THR A CA 1
ATOM 2157 C C . THR A 1 270 ? -8.119 -3.188 -9.659 1.00 97.25 270 THR A C 1
ATOM 2159 O O . THR A 1 270 ? -7.624 -4.128 -10.274 1.00 97.25 270 THR A O 1
ATOM 2162 N N . GLU A 1 271 ? -9.429 -2.932 -9.700 1.00 95.44 271 GLU A N 1
ATOM 2163 C CA . GLU A 1 271 ? -10.388 -3.659 -10.544 1.00 95.44 271 GLU A CA 1
ATOM 2164 C C . GLU A 1 271 ? -10.226 -3.367 -12.041 1.00 95.44 271 GLU A C 1
ATOM 2166 O O . GLU A 1 271 ? -10.623 -4.193 -12.863 1.00 95.44 271 GLU A O 1
ATOM 2171 N N . GLY A 1 272 ? -9.643 -2.221 -12.402 1.00 95.12 272 GLY A N 1
ATOM 2172 C CA . GLY A 1 272 ? -9.634 -1.736 -13.780 1.00 95.12 272 GLY A CA 1
ATOM 2173 C C . GLY A 1 272 ? -8.299 -1.186 -14.273 1.00 95.12 272 GLY A C 1
ATOM 2174 O O . GLY A 1 272 ? -8.299 -0.404 -15.220 1.00 95.12 272 GLY A O 1
ATOM 2175 N N . LEU A 1 273 ? -7.173 -1.570 -13.661 1.00 97.31 273 LEU A N 1
ATOM 2176 C CA . LEU A 1 273 ? -5.844 -1.203 -14.161 1.00 97.31 273 LEU A CA 1
ATOM 2177 C C . LEU A 1 273 ? -5.667 -1.655 -15.617 1.00 97.31 273 LEU A C 1
ATOM 2179 O O . LEU A 1 273 ? -5.839 -2.833 -15.946 1.00 97.31 273 LEU A O 1
ATOM 2183 N N . VAL A 1 274 ? -5.259 -0.723 -16.476 1.00 97.50 274 VAL A N 1
ATOM 2184 C CA . VAL A 1 274 ? -4.978 -0.980 -17.892 1.00 97.50 274 VAL A CA 1
ATOM 2185 C C . VAL A 1 274 ? -3.471 -1.001 -18.092 1.00 97.50 274 VAL A C 1
ATOM 2187 O O . VAL A 1 274 ? -2.792 -0.044 -17.743 1.00 97.50 274 VAL A O 1
ATOM 2190 N N . VAL A 1 275 ? -2.944 -2.088 -18.656 1.00 98.31 275 VAL A N 1
ATOM 2191 C CA . VAL A 1 275 ? -1.509 -2.261 -18.937 1.00 98.31 275 VAL A CA 1
ATOM 2192 C C . V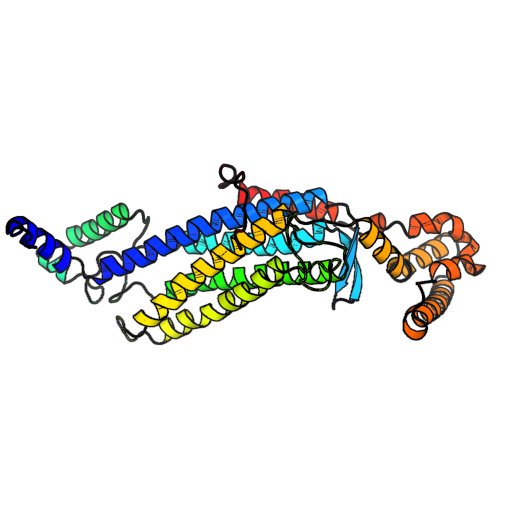AL A 1 275 ? -1.272 -2.154 -20.438 1.00 98.31 275 VAL A C 1
ATOM 2194 O O . VAL A 1 275 ? -2.032 -2.736 -21.215 1.00 98.31 275 VAL A O 1
ATOM 2197 N N . TYR A 1 276 ? -0.188 -1.488 -20.841 1.00 98.50 276 TYR A N 1
ATOM 2198 C CA . TYR A 1 276 ? 0.203 -1.300 -22.242 1.00 98.50 276 TYR A CA 1
ATOM 2199 C C . TYR A 1 276 ? 1.526 -2.020 -22.573 1.00 98.50 276 TYR A C 1
ATOM 2201 O O . TYR A 1 276 ? 2.583 -1.384 -22.633 1.00 98.50 276 TYR A O 1
ATOM 2209 N N . PRO A 1 277 ? 1.509 -3.342 -22.857 1.00 98.50 277 PRO A N 1
ATOM 2210 C CA . PRO A 1 277 ? 2.725 -4.129 -23.083 1.00 98.50 277 PRO A CA 1
ATOM 2211 C C . PRO A 1 277 ? 3.643 -3.588 -24.179 1.00 98.50 277 PRO A C 1
ATOM 2213 O O . PRO A 1 277 ? 4.855 -3.703 -24.061 1.00 98.50 277 PRO A O 1
ATOM 2216 N N . LYS A 1 278 ? 3.093 -2.972 -25.235 1.00 98.56 278 LYS A N 1
ATOM 2217 C CA . LYS A 1 278 ? 3.896 -2.420 -26.338 1.00 98.56 278 LYS A CA 1
ATOM 2218 C C . LYS A 1 278 ? 4.667 -1.156 -25.966 1.00 98.56 278 LYS A C 1
ATOM 2220 O O . LYS A 1 278 ? 5.760 -0.954 -26.487 1.00 98.56 278 LYS A O 1
ATOM 2225 N N . VAL A 1 279 ? 4.142 -0.344 -25.048 1.00 98.44 279 VAL A N 1
ATOM 2226 C CA . VAL A 1 279 ? 4.883 0.799 -24.493 1.00 98.44 279 VAL A CA 1
ATOM 2227 C C . VAL A 1 279 ? 6.008 0.293 -23.592 1.00 98.44 279 VAL A C 1
ATOM 2229 O O . VAL A 1 279 ? 7.150 0.711 -23.753 1.00 98.44 279 VAL A O 1
ATOM 2232 N N . ILE A 1 280 ? 5.706 -0.681 -22.729 1.00 98.69 280 ILE A N 1
ATOM 2233 C CA . ILE A 1 280 ? 6.693 -1.321 -21.850 1.00 98.69 280 ILE A CA 1
ATOM 2234 C C . ILE A 1 280 ? 7.828 -1.950 -22.672 1.00 98.69 280 ILE A C 1
ATOM 2236 O O . ILE A 1 280 ? 9.003 -1.711 -22.407 1.00 98.69 280 ILE A O 1
ATOM 2240 N N . GLU A 1 281 ? 7.486 -2.715 -23.710 1.00 98.25 281 GLU A N 1
ATOM 2241 C CA . GLU A 1 281 ? 8.448 -3.340 -24.619 1.00 98.25 281 GLU A CA 1
ATOM 2242 C C . GLU A 1 281 ? 9.344 -2.291 -25.291 1.00 98.25 281 GLU A C 1
ATOM 2244 O O . GLU A 1 281 ? 10.559 -2.467 -25.347 1.00 98.25 281 GLU A O 1
ATOM 2249 N N . ARG A 1 282 ? 8.767 -1.170 -25.747 1.00 98.00 282 ARG A N 1
ATOM 2250 C CA . ARG A 1 282 ? 9.532 -0.052 -26.309 1.00 98.00 282 ARG A CA 1
ATOM 2251 C C . ARG A 1 282 ? 10.525 0.514 -25.291 1.00 98.00 282 ARG A C 1
ATOM 2253 O O . ARG A 1 282 ? 11.696 0.652 -25.625 1.00 98.00 282 ARG A O 1
ATOM 2260 N N . HIS A 1 283 ? 10.093 0.812 -24.067 1.00 98.31 283 HIS A N 1
ATOM 2261 C CA . HIS A 1 283 ? 10.983 1.335 -23.025 1.00 98.31 283 HIS A CA 1
ATOM 2262 C C . HIS A 1 283 ? 12.119 0.370 -22.685 1.00 98.31 283 HIS A C 1
ATOM 2264 O O . HIS A 1 283 ? 13.266 0.791 -22.571 1.00 98.31 283 HIS A O 1
ATOM 2270 N N . ILE A 1 284 ? 11.829 -0.932 -22.605 1.00 98.12 284 ILE A N 1
ATOM 2271 C CA . ILE A 1 284 ? 12.863 -1.951 -22.409 1.00 98.12 284 ILE A CA 1
ATOM 2272 C C . ILE A 1 284 ? 13.880 -1.902 -23.549 1.00 98.12 284 ILE A C 1
ATOM 2274 O O . ILE A 1 284 ? 15.072 -1.884 -23.273 1.00 98.12 284 ILE A O 1
ATOM 2278 N N . ARG A 1 285 ? 13.453 -1.834 -24.817 1.00 95.94 285 ARG A N 1
ATOM 2279 C CA . ARG A 1 285 ? 14.388 -1.775 -25.957 1.00 95.94 285 ARG A CA 1
ATOM 2280 C C . ARG A 1 285 ? 15.324 -0.566 -25.906 1.00 95.94 285 ARG A C 1
ATOM 2282 O O . ARG A 1 285 ? 16.459 -0.683 -26.355 1.00 95.94 285 ARG A O 1
ATOM 2289 N N . HIS A 1 286 ? 14.875 0.565 -25.361 1.00 95.56 286 HIS A N 1
ATOM 2290 C CA . HIS A 1 286 ? 15.717 1.757 -25.227 1.00 95.56 286 HIS A CA 1
ATOM 2291 C C . HIS A 1 286 ? 16.812 1.599 -24.158 1.00 95.56 286 HIS A C 1
ATOM 2293 O O . HIS A 1 286 ? 17.887 2.169 -24.314 1.00 95.56 286 HIS A O 1
ATOM 2299 N N . GLU A 1 287 ? 16.587 0.799 -23.113 1.00 96.94 287 GLU A N 1
ATOM 2300 C CA . GLU A 1 287 ? 17.498 0.714 -21.957 1.00 96.94 287 GLU A CA 1
ATOM 2301 C C . GLU A 1 287 ? 18.267 -0.615 -21.861 1.00 96.94 287 GLU A C 1
ATOM 2303 O O . GLU A 1 287 ? 19.404 -0.661 -21.385 1.00 96.94 287 GLU A O 1
ATOM 2308 N N . LEU A 1 288 ? 17.677 -1.716 -22.335 1.00 96.31 288 LEU A N 1
ATOM 2309 C CA . LEU A 1 288 ? 18.246 -3.062 -22.241 1.00 96.31 288 LEU A CA 1
ATOM 2310 C C . LEU A 1 288 ? 19.632 -3.200 -22.886 1.00 96.31 288 LEU A C 1
ATOM 2312 O O . LEU A 1 288 ? 20.457 -3.887 -22.285 1.00 96.31 288 LEU A O 1
ATOM 2316 N N . PRO A 1 289 ? 19.963 -2.534 -24.014 1.00 96.06 289 PRO A N 1
ATOM 2317 C CA . PRO A 1 289 ? 21.315 -2.593 -24.564 1.00 96.06 289 PRO A CA 1
ATOM 2318 C C . PRO A 1 289 ? 22.399 -2.173 -23.561 1.00 96.06 289 PRO A C 1
ATOM 2320 O O . PRO A 1 289 ? 23.452 -2.805 -23.509 1.00 96.06 289 PRO A O 1
ATOM 2323 N N . PHE A 1 290 ? 22.146 -1.156 -22.725 1.00 95.50 290 PHE A N 1
ATOM 2324 C CA . PHE A 1 290 ? 23.103 -0.734 -21.695 1.00 95.50 290 PHE A CA 1
ATOM 2325 C C . PHE A 1 290 ? 23.222 -1.769 -20.568 1.00 95.50 290 PHE A C 1
ATOM 2327 O O . PHE A 1 290 ? 24.324 -2.059 -20.098 1.00 95.50 290 PHE A O 1
ATOM 2334 N N . MET A 1 291 ? 22.100 -2.370 -20.165 1.00 94.31 291 MET A N 1
ATOM 2335 C CA . MET A 1 291 ? 22.065 -3.409 -19.128 1.00 94.31 291 MET A CA 1
ATOM 2336 C C . MET A 1 291 ? 22.668 -4.745 -19.583 1.00 94.31 291 MET A C 1
ATOM 2338 O O . MET A 1 291 ? 23.169 -5.504 -18.758 1.00 94.31 291 MET A O 1
ATOM 2342 N N . ALA A 1 292 ? 22.636 -5.036 -20.883 1.00 94.69 292 ALA A N 1
ATOM 2343 C CA . ALA A 1 292 ? 23.113 -6.286 -21.466 1.00 94.69 292 ALA A CA 1
ATOM 2344 C C . ALA A 1 292 ? 24.624 -6.303 -21.758 1.00 94.69 292 ALA A C 1
ATOM 2346 O O . ALA A 1 292 ? 25.128 -7.286 -22.298 1.00 94.69 292 ALA A O 1
ATOM 2347 N N . THR A 1 293 ? 25.363 -5.246 -21.408 1.00 93.62 293 THR A N 1
ATOM 2348 C CA . THR A 1 293 ? 26.805 -5.134 -21.686 1.00 93.62 293 THR A CA 1
ATOM 2349 C C . THR A 1 293 ? 27.616 -6.298 -21.105 1.00 93.62 293 THR A C 1
ATOM 2351 O O . THR A 1 293 ? 28.448 -6.858 -21.816 1.00 93.62 293 THR A O 1
ATOM 2354 N N . GLU A 1 294 ? 27.324 -6.751 -19.881 1.00 91.69 294 GLU A N 1
ATOM 2355 C CA . GLU A 1 294 ? 27.984 -7.937 -19.306 1.00 91.69 294 GLU A CA 1
ATOM 2356 C C . GLU A 1 294 ? 27.625 -9.221 -20.073 1.00 91.69 294 GLU A C 1
ATOM 2358 O O . GLU A 1 294 ? 28.492 -10.060 -20.316 1.00 91.69 294 GLU A O 1
ATOM 2363 N N . ASN A 1 295 ? 26.377 -9.371 -20.532 1.00 94.38 295 ASN A N 1
ATOM 2364 C CA . ASN A 1 295 ? 25.958 -10.526 -21.333 1.00 94.38 295 ASN A CA 1
ATOM 2365 C C . ASN A 1 295 ? 26.680 -10.565 -22.689 1.00 94.38 295 ASN A C 1
ATOM 2367 O O . ASN A 1 295 ? 27.109 -11.634 -23.126 1.00 94.38 295 ASN A O 1
ATOM 2371 N N . ILE A 1 296 ? 26.862 -9.403 -23.322 1.00 94.75 296 ILE A N 1
ATOM 2372 C CA . ILE A 1 296 ? 27.636 -9.245 -24.561 1.00 94.75 296 ILE A CA 1
ATOM 2373 C C . ILE A 1 296 ? 29.107 -9.624 -24.324 1.00 94.75 296 ILE A C 1
ATOM 2375 O O . ILE A 1 296 ? 29.673 -10.394 -25.102 1.00 94.75 296 ILE A O 1
ATOM 2379 N N . ILE A 1 297 ? 29.713 -9.154 -23.226 1.00 95.56 297 ILE A N 1
ATOM 2380 C CA . ILE A 1 297 ? 31.090 -9.513 -22.850 1.00 95.56 297 ILE A CA 1
ATOM 2381 C C . ILE A 1 297 ? 31.217 -11.026 -22.636 1.00 95.56 297 ILE A C 1
ATOM 2383 O O . ILE A 1 297 ? 32.130 -11.653 -23.174 1.00 95.56 297 ILE A O 1
ATOM 2387 N N . MET A 1 298 ? 30.292 -11.641 -21.894 1.00 94.75 298 MET A N 1
ATOM 2388 C CA . MET A 1 298 ? 30.298 -13.087 -21.657 1.00 94.75 298 MET A CA 1
ATOM 2389 C C . MET A 1 298 ? 30.174 -13.891 -22.957 1.00 94.75 298 MET A C 1
ATOM 2391 O O . MET A 1 298 ? 30.849 -14.911 -23.106 1.00 94.75 298 MET A O 1
ATOM 2395 N N . ALA A 1 299 ? 29.341 -13.447 -23.901 1.00 95.81 299 ALA A N 1
ATOM 2396 C CA . ALA A 1 299 ? 29.207 -14.090 -25.206 1.00 95.81 299 ALA A CA 1
ATOM 2397 C C . ALA A 1 299 ? 30.506 -13.998 -26.024 1.00 95.81 299 ALA A C 1
ATOM 2399 O O . ALA A 1 299 ? 30.948 -15.004 -26.579 1.00 95.81 299 ALA A O 1
ATOM 2400 N N . MET A 1 300 ? 31.168 -12.835 -26.028 1.00 97.19 300 MET A N 1
ATOM 2401 C CA . MET A 1 300 ? 32.462 -12.656 -26.698 1.00 97.19 300 MET A CA 1
ATOM 2402 C C . MET A 1 300 ? 33.557 -13.539 -26.099 1.00 97.19 300 MET A C 1
ATOM 2404 O O . MET A 1 300 ? 34.314 -14.160 -26.842 1.00 97.19 300 MET A O 1
ATOM 2408 N N . VAL A 1 301 ? 33.621 -13.651 -24.769 1.00 96.50 301 VAL A N 1
ATOM 2409 C CA . VAL A 1 301 ? 34.589 -14.529 -24.090 1.00 96.50 301 VAL A CA 1
ATOM 2410 C C . VAL A 1 301 ? 34.348 -15.998 -24.447 1.00 96.50 301 VAL A C 1
ATOM 2412 O O . VAL A 1 301 ? 35.295 -16.720 -24.749 1.00 96.50 301 VAL A O 1
ATOM 2415 N N . LYS A 1 302 ? 33.085 -16.447 -24.485 1.00 96.19 302 LYS A N 1
ATOM 2416 C CA . LYS A 1 302 ? 32.737 -17.811 -24.926 1.00 96.19 302 LYS A CA 1
ATOM 2417 C C . LYS A 1 302 ? 33.108 -18.079 -26.386 1.00 96.19 302 LYS A C 1
ATOM 2419 O O . LYS A 1 302 ? 33.435 -19.212 -26.719 1.00 96.19 302 LYS A O 1
ATOM 2424 N N . ALA A 1 303 ? 33.089 -17.052 -27.232 1.00 95.44 303 ALA A N 1
ATOM 2425 C CA . ALA A 1 303 ? 33.541 -17.122 -28.619 1.00 95.44 303 ALA A CA 1
ATOM 2426 C C . ALA A 1 303 ? 35.077 -17.034 -28.777 1.00 95.44 303 ALA A C 1
ATOM 2428 O O . ALA A 1 303 ? 35.569 -16.961 -29.901 1.00 95.44 303 ALA A O 1
ATOM 2429 N N . GLY A 1 304 ? 35.839 -17.043 -27.675 1.00 94.56 304 GLY A N 1
ATOM 2430 C CA . GLY A 1 304 ? 37.306 -17.012 -27.674 1.00 94.56 304 GLY A CA 1
ATOM 2431 C C . GLY A 1 304 ? 37.925 -15.612 -27.582 1.00 94.56 304 GLY A C 1
ATOM 2432 O O . GLY A 1 304 ? 39.140 -15.478 -27.708 1.00 94.56 304 GLY A O 1
ATOM 2433 N N . GLY A 1 305 ? 37.122 -14.566 -27.366 1.00 94.19 305 GLY A N 1
ATOM 2434 C CA . GLY A 1 305 ? 37.595 -13.188 -27.220 1.00 94.19 305 GLY A CA 1
ATOM 2435 C C . GLY A 1 305 ? 38.222 -12.882 -25.852 1.00 94.19 305 GLY A C 1
ATOM 2436 O O . GLY A 1 305 ? 37.903 -13.499 -24.836 1.00 94.19 305 GLY A O 1
ATOM 2437 N N . ASN A 1 306 ? 39.094 -11.870 -25.805 1.00 96.44 306 ASN A N 1
ATOM 2438 C CA . ASN A 1 306 ? 39.660 -11.356 -24.556 1.00 96.44 306 ASN A CA 1
ATOM 2439 C C . ASN A 1 306 ? 38.645 -10.461 -23.815 1.00 96.44 306 ASN A C 1
ATOM 2441 O O . ASN A 1 306 ? 38.100 -9.515 -24.387 1.00 96.44 306 ASN A O 1
ATOM 2445 N N . ARG A 1 307 ? 38.419 -10.732 -22.522 1.00 95.44 307 ARG A N 1
ATOM 2446 C CA . ARG A 1 307 ? 37.458 -9.985 -21.691 1.00 95.44 307 ARG A CA 1
ATOM 2447 C C . ARG A 1 307 ? 37.789 -8.493 -21.583 1.00 95.44 307 ARG A C 1
ATOM 2449 O O . ARG A 1 307 ? 36.878 -7.674 -21.667 1.00 95.44 307 ARG A O 1
ATOM 2456 N N . GLN A 1 308 ? 39.059 -8.150 -21.373 1.00 95.69 308 GLN A N 1
ATOM 2457 C CA . GLN A 1 308 ? 39.502 -6.773 -21.150 1.00 95.69 308 GLN A CA 1
ATOM 2458 C C . GLN A 1 308 ? 39.330 -5.932 -22.418 1.00 95.69 308 GLN A C 1
ATOM 2460 O O . GLN A 1 308 ? 38.790 -4.826 -22.354 1.00 95.69 308 GLN A O 1
ATOM 2465 N N . ASP A 1 309 ? 39.699 -6.495 -23.570 1.00 96.19 309 ASP A N 1
ATOM 2466 C CA . ASP A 1 309 ? 39.526 -5.841 -24.870 1.00 96.19 309 ASP A CA 1
ATOM 2467 C C . ASP A 1 309 ? 38.040 -5.626 -25.189 1.00 96.19 309 ASP A C 1
ATOM 2469 O O . ASP A 1 309 ? 37.640 -4.550 -25.640 1.00 96.19 309 ASP A O 1
ATOM 2473 N N . CYS A 1 310 ? 37.201 -6.629 -24.901 1.00 96.12 310 CYS A N 1
ATOM 2474 C CA . CYS A 1 310 ? 35.759 -6.539 -25.113 1.00 96.12 310 CYS A CA 1
ATOM 2475 C C . CYS A 1 310 ? 35.127 -5.469 -24.222 1.00 96.12 310 CYS A C 1
ATOM 2477 O O . CYS A 1 310 ? 34.295 -4.688 -24.690 1.00 96.12 310 CYS A O 1
ATOM 2479 N N . HIS A 1 311 ? 35.521 -5.430 -22.947 1.00 96.81 311 HIS A N 1
ATOM 2480 C CA . HIS A 1 311 ? 35.036 -4.449 -21.987 1.00 96.81 311 HIS A CA 1
ATOM 2481 C C . HIS A 1 311 ? 35.375 -3.019 -22.430 1.00 96.81 311 HIS A C 1
ATOM 2483 O O . HIS A 1 311 ? 34.509 -2.146 -22.428 1.00 96.81 311 HIS A O 1
ATOM 2489 N N . GLU A 1 312 ? 36.614 -2.763 -22.852 1.00 96.75 312 GLU A N 1
ATOM 2490 C CA . GLU A 1 312 ? 37.009 -1.422 -23.288 1.00 96.75 312 GLU A CA 1
ATOM 2491 C C . GLU A 1 312 ? 36.269 -0.992 -24.564 1.00 96.75 312 GLU A C 1
ATOM 2493 O O . GLU A 1 312 ? 35.748 0.124 -24.640 1.00 96.75 312 GLU A O 1
ATOM 2498 N N . LYS A 1 313 ? 36.119 -1.899 -25.538 1.00 96.88 313 LYS A N 1
ATOM 2499 C CA . LYS A 1 313 ? 35.343 -1.622 -26.753 1.00 96.88 313 LYS A CA 1
ATOM 2500 C C . LYS A 1 313 ? 33.878 -1.316 -26.452 1.00 96.88 313 LYS A C 1
ATOM 2502 O O . LYS A 1 313 ? 33.371 -0.285 -26.899 1.00 96.88 313 LYS A O 1
ATOM 2507 N N . ILE A 1 314 ? 33.197 -2.158 -25.669 1.00 96.31 314 ILE A N 1
ATOM 2508 C CA . ILE A 1 314 ? 31.782 -1.934 -25.343 1.00 96.31 314 ILE A CA 1
ATOM 2509 C C . ILE A 1 314 ? 31.595 -0.660 -24.509 1.00 96.31 314 ILE A C 1
ATOM 2511 O O . ILE A 1 314 ? 30.611 0.052 -24.709 1.00 96.31 314 ILE A O 1
ATOM 2515 N N . ARG A 1 315 ? 32.558 -0.307 -23.641 1.00 97.38 315 ARG A N 1
ATOM 2516 C CA . ARG A 1 315 ? 32.556 0.946 -22.870 1.00 97.38 315 ARG A CA 1
ATOM 2517 C C . ARG A 1 315 ? 32.564 2.165 -23.790 1.00 97.38 315 ARG A C 1
ATOM 2519 O O . ARG A 1 315 ? 31.726 3.051 -23.625 1.00 97.38 315 ARG A O 1
ATOM 2526 N N . VAL A 1 316 ? 33.462 2.203 -24.777 1.00 97.44 316 VAL A N 1
ATOM 2527 C CA . VAL A 1 316 ? 33.549 3.312 -25.745 1.00 97.44 316 VAL A CA 1
ATOM 2528 C C . VAL A 1 316 ? 32.270 3.423 -26.581 1.00 97.44 316 VAL A C 1
ATOM 2530 O O . VAL A 1 316 ? 31.755 4.528 -26.766 1.00 97.44 316 VAL A O 1
ATOM 2533 N N . LEU A 1 317 ? 31.717 2.303 -27.059 1.00 97.50 317 LEU A N 1
ATOM 2534 C CA . LEU A 1 317 ? 30.453 2.312 -27.808 1.00 97.50 317 LEU A CA 1
ATOM 2535 C C . LEU A 1 317 ? 29.274 2.776 -26.943 1.00 97.50 317 LEU A C 1
ATOM 2537 O O . LEU A 1 317 ? 28.459 3.578 -27.400 1.00 97.50 317 LEU A O 1
ATOM 2541 N N . SER A 1 318 ? 29.223 2.342 -25.682 1.00 96.62 318 SER A N 1
ATOM 2542 C CA . SER A 1 318 ? 28.188 2.742 -24.720 1.00 96.62 318 SER A CA 1
ATOM 2543 C C . SER A 1 318 ? 28.242 4.236 -24.415 1.00 96.62 318 SER A C 1
ATOM 2545 O O . SER A 1 318 ? 27.202 4.883 -24.369 1.00 96.62 318 SER A O 1
ATOM 2547 N N . GLN A 1 319 ? 29.439 4.813 -24.264 1.00 96.31 319 GLN A N 1
ATOM 2548 C CA . GLN A 1 319 ? 29.605 6.257 -24.059 1.00 96.31 319 GLN A CA 1
ATOM 2549 C C . GLN A 1 319 ? 29.116 7.069 -25.262 1.00 96.31 319 GLN A C 1
ATOM 2551 O O . GLN A 1 319 ? 28.442 8.079 -25.073 1.00 96.31 319 GLN A O 1
ATOM 2556 N N . LYS A 1 320 ? 29.396 6.609 -26.488 1.00 96.06 320 LYS A N 1
ATOM 2557 C CA . LYS A 1 320 ? 28.892 7.248 -27.714 1.00 96.06 320 LYS A CA 1
ATOM 2558 C C . LYS A 1 320 ? 27.367 7.177 -27.808 1.00 96.06 320 LYS A C 1
ATOM 2560 O O . LYS A 1 320 ? 26.737 8.191 -28.074 1.00 96.06 320 LYS A O 1
ATOM 2565 N N . ALA A 1 321 ? 26.773 6.012 -27.542 1.00 96.31 321 ALA A N 1
ATOM 2566 C CA . ALA A 1 321 ? 25.318 5.855 -27.541 1.00 96.31 321 ALA A CA 1
ATOM 2567 C C . ALA A 1 321 ? 24.648 6.708 -26.449 1.00 96.31 321 ALA A C 1
ATOM 2569 O O . ALA A 1 321 ? 23.647 7.370 -26.699 1.00 96.31 321 ALA A O 1
ATOM 2570 N N . ALA A 1 322 ? 25.233 6.763 -25.250 1.00 95.62 322 ALA A N 1
ATOM 2571 C CA . ALA A 1 322 ? 24.736 7.610 -24.170 1.00 95.62 322 ALA A CA 1
ATOM 2572 C C . ALA A 1 322 ? 24.843 9.109 -24.501 1.00 95.62 322 ALA A C 1
ATOM 2574 O O . ALA A 1 322 ? 23.958 9.875 -24.121 1.00 95.62 322 ALA A O 1
ATOM 2575 N N . ALA A 1 323 ? 25.905 9.531 -25.197 1.00 96.12 323 ALA A N 1
ATOM 2576 C CA . ALA A 1 323 ? 26.046 10.902 -25.680 1.00 96.12 323 ALA A CA 1
ATOM 2577 C C . ALA A 1 323 ? 24.966 11.241 -26.716 1.00 96.12 323 ALA A C 1
ATOM 2579 O O . ALA A 1 323 ? 24.303 12.256 -26.547 1.00 96.12 323 ALA A O 1
ATOM 2580 N N . ALA A 1 324 ? 24.702 10.364 -27.689 1.00 95.44 324 ALA A N 1
ATOM 2581 C CA . ALA A 1 324 ? 23.623 10.560 -28.662 1.00 95.44 324 ALA A CA 1
ATOM 2582 C C . ALA A 1 324 ? 22.250 10.725 -27.977 1.00 95.44 324 ALA A C 1
ATOM 2584 O O . ALA A 1 324 ? 21.516 11.674 -28.246 1.00 95.44 324 ALA A O 1
ATOM 2585 N N . VAL A 1 325 ? 21.934 9.878 -26.991 1.00 96.38 325 VAL A N 1
ATOM 2586 C CA . VAL A 1 325 ? 20.679 9.996 -26.226 1.00 96.38 325 VAL A CA 1
ATOM 2587 C C . VAL A 1 325 ? 20.606 11.320 -25.454 1.00 96.38 325 VAL A C 1
ATOM 2589 O O . VAL A 1 325 ? 19.589 12.009 -25.490 1.00 96.38 325 VAL A O 1
ATOM 2592 N N . LYS A 1 326 ? 21.672 11.695 -24.736 1.00 95.81 326 LYS A N 1
ATOM 2593 C CA . LYS A 1 326 ? 21.635 12.825 -23.787 1.00 95.81 326 LYS A CA 1
ATOM 2594 C C . LYS A 1 326 ? 21.924 14.191 -24.408 1.00 95.81 326 LYS A C 1
ATOM 2596 O O . LYS A 1 326 ? 21.424 15.187 -23.898 1.00 95.81 326 LYS A O 1
ATOM 2601 N N . GLN A 1 327 ? 22.768 14.252 -25.432 1.00 96.94 327 GLN A N 1
ATOM 2602 C CA . GLN A 1 327 ? 23.210 15.500 -26.065 1.00 96.94 327 GLN A CA 1
ATOM 2603 C C . GLN A 1 327 ? 22.440 15.796 -27.351 1.00 96.94 327 GLN A C 1
ATOM 2605 O O . GLN A 1 327 ? 22.239 16.963 -27.671 1.00 96.94 327 GLN A O 1
ATOM 2610 N N . GLU A 1 328 ? 21.990 14.762 -28.064 1.00 96.62 328 GLU A N 1
ATOM 2611 C CA . GLU A 1 328 ? 21.360 14.909 -29.382 1.00 96.62 328 GLU A CA 1
ATOM 2612 C C . GLU A 1 328 ? 19.857 14.580 -29.349 1.00 96.62 328 GLU A C 1
ATOM 2614 O O . GLU A 1 328 ? 19.132 14.924 -30.278 1.00 96.62 328 GLU A O 1
ATOM 2619 N N . GLY A 1 329 ? 19.366 13.952 -28.273 1.00 94.81 329 GLY A N 1
ATOM 2620 C CA . GLY A 1 329 ? 17.964 13.541 -28.146 1.00 94.81 329 GLY A CA 1
ATOM 2621 C C . GLY A 1 329 ? 17.582 12.373 -29.062 1.00 94.81 329 GLY A C 1
ATOM 2622 O O . GLY A 1 329 ? 16.402 12.204 -29.366 1.00 94.81 329 GLY A O 1
ATOM 2623 N N . GLY A 1 330 ? 18.570 11.601 -29.526 1.00 95.00 330 GLY A N 1
ATOM 2624 C CA . GLY A 1 330 ? 18.372 10.433 -30.382 1.00 95.00 330 GLY A CA 1
ATOM 2625 C C . GLY A 1 330 ? 17.969 9.168 -29.619 1.00 95.00 330 GLY A C 1
ATOM 2626 O O . GLY A 1 330 ? 17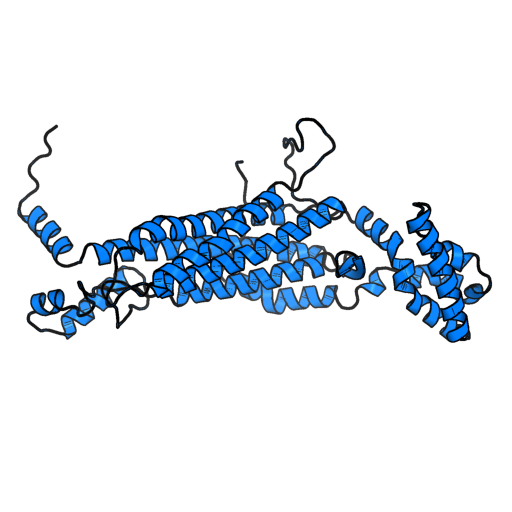.982 9.119 -28.387 1.00 95.00 330 GLY A O 1
ATOM 2627 N N . ASP A 1 331 ? 17.638 8.116 -30.368 1.00 94.81 331 ASP A N 1
ATOM 2628 C CA . ASP A 1 331 ? 17.407 6.782 -29.811 1.00 94.81 331 ASP A CA 1
ATOM 2629 C C . ASP A 1 331 ? 18.723 6.126 -29.347 1.00 94.81 331 ASP A C 1
ATOM 2631 O O . ASP A 1 331 ? 19.826 6.526 -29.721 1.00 94.81 331 ASP A O 1
ATOM 2635 N N . ASN A 1 332 ? 18.623 5.077 -28.525 1.00 94.62 332 ASN A N 1
ATOM 2636 C CA . ASN A 1 332 ? 19.792 4.300 -28.122 1.00 94.62 332 ASN A CA 1
ATOM 2637 C C . ASN A 1 332 ? 20.314 3.437 -29.284 1.00 94.62 332 ASN A C 1
ATOM 2639 O O . ASN A 1 332 ? 19.738 2.403 -29.622 1.00 94.62 332 ASN A O 1
ATOM 2643 N N . GLU A 1 333 ? 21.456 3.830 -29.843 1.00 94.94 333 GLU A N 1
ATOM 2644 C CA . GLU A 1 333 ? 22.105 3.154 -30.971 1.00 94.94 333 GLU A CA 1
ATOM 2645 C C . GLU A 1 333 ? 23.170 2.120 -30.567 1.00 94.94 333 GLU A C 1
ATOM 2647 O O . GLU A 1 333 ? 23.922 1.651 -31.424 1.00 94.94 333 GLU A O 1
ATOM 2652 N N . LEU A 1 334 ? 23.306 1.767 -29.281 1.00 96.00 334 LEU A N 1
ATOM 2653 C CA . LEU A 1 334 ? 24.378 0.869 -28.830 1.00 96.00 334 LEU A CA 1
ATOM 2654 C C . LEU A 1 334 ? 24.381 -0.456 -29.604 1.00 96.00 334 LEU A C 1
ATOM 2656 O O . LEU A 1 334 ? 25.437 -0.907 -30.041 1.00 96.00 334 LEU A O 1
ATOM 2660 N N . LEU A 1 335 ? 23.206 -1.047 -29.830 1.00 94.25 335 LEU A N 1
ATOM 2661 C CA . LEU A 1 335 ? 23.099 -2.303 -30.569 1.00 94.25 335 LEU A CA 1
ATOM 2662 C C . LEU A 1 335 ? 23.559 -2.160 -32.026 1.00 94.25 335 LEU A C 1
ATOM 2664 O O . LEU A 1 335 ? 24.347 -2.977 -32.493 1.00 94.25 335 LEU A O 1
ATOM 2668 N N . ALA A 1 336 ? 23.134 -1.100 -32.716 1.00 94.75 336 ALA A N 1
ATOM 2669 C CA . ALA A 1 336 ? 23.554 -0.829 -34.090 1.00 94.75 336 ALA A CA 1
ATOM 2670 C C . ALA A 1 336 ? 25.077 -0.628 -34.181 1.00 94.75 336 ALA A C 1
ATOM 2672 O O . ALA A 1 336 ? 25.731 -1.126 -35.095 1.00 94.75 336 ALA A O 1
ATOM 2673 N N . ARG A 1 337 ? 25.667 0.047 -33.187 1.00 95.88 337 ARG A N 1
ATOM 2674 C CA . ARG A 1 337 ? 27.120 0.249 -33.094 1.00 95.88 337 ARG A CA 1
ATOM 2675 C C . ARG A 1 337 ? 27.876 -1.054 -32.841 1.00 95.88 337 ARG A C 1
ATOM 2677 O O . ARG A 1 337 ? 28.934 -1.248 -33.428 1.00 95.88 337 ARG A O 1
ATOM 2684 N N . VAL A 1 338 ? 27.336 -1.944 -32.007 1.00 95.56 338 VAL A N 1
ATOM 2685 C CA . VAL A 1 338 ? 27.886 -3.293 -31.791 1.00 95.56 338 VAL A CA 1
ATOM 2686 C C . VAL A 1 338 ? 27.809 -4.119 -33.075 1.00 95.56 338 VAL A C 1
ATOM 2688 O O . VAL A 1 338 ? 28.786 -4.765 -33.430 1.00 95.56 338 VAL A O 1
ATOM 2691 N N . GLN A 1 339 ? 26.692 -4.057 -33.804 1.00 95.31 339 GLN A N 1
ATOM 2692 C CA . GLN A 1 339 ? 26.517 -4.770 -35.075 1.00 95.31 339 GLN A CA 1
ATOM 2693 C C . GLN A 1 339 ? 27.473 -4.289 -36.176 1.00 95.31 339 GLN A C 1
ATOM 2695 O O . GLN A 1 339 ? 27.884 -5.084 -37.018 1.00 95.31 339 GLN A O 1
ATOM 2700 N N . ALA A 1 340 ? 27.830 -3.003 -36.167 1.00 96.38 340 ALA A N 1
ATOM 2701 C CA . ALA A 1 340 ? 28.719 -2.402 -37.155 1.00 96.38 340 ALA A CA 1
ATOM 2702 C C . ALA A 1 340 ? 30.221 -2.553 -36.836 1.00 96.38 340 ALA A C 1
ATOM 2704 O O . ALA A 1 340 ? 31.040 -2.382 -37.738 1.00 96.38 340 ALA A O 1
ATOM 2705 N N . ASP A 1 341 ? 30.610 -2.834 -35.585 1.00 96.31 341 ASP A N 1
ATOM 2706 C CA . ASP A 1 341 ? 32.022 -3.011 -35.209 1.00 96.31 341 ASP A CA 1
ATOM 2707 C C . ASP A 1 341 ? 32.469 -4.463 -35.492 1.00 96.31 341 ASP A C 1
ATOM 2709 O O . ASP A 1 341 ? 31.964 -5.396 -34.855 1.00 96.31 341 ASP A O 1
ATOM 2713 N N . PRO A 1 342 ? 33.447 -4.683 -36.401 1.00 96.06 342 PRO A N 1
ATOM 2714 C CA . PRO A 1 342 ? 33.900 -6.021 -36.788 1.00 96.06 342 PRO A CA 1
ATOM 2715 C C . PRO A 1 342 ? 34.371 -6.895 -35.621 1.00 96.06 342 PRO A C 1
ATOM 2717 O O . PRO A 1 342 ? 34.354 -8.122 -35.735 1.00 96.06 342 PRO A O 1
ATOM 2720 N N . TYR A 1 343 ? 34.765 -6.295 -34.493 1.00 96.25 343 TYR A N 1
ATOM 2721 C CA . TYR A 1 343 ? 35.152 -7.027 -33.289 1.00 96.25 343 TYR A CA 1
ATOM 2722 C C . TYR A 1 343 ? 34.041 -7.954 -32.774 1.00 96.25 343 TYR A C 1
ATOM 2724 O O . TYR A 1 343 ? 34.339 -9.040 -32.286 1.00 96.25 343 TYR A O 1
ATOM 2732 N N . PHE A 1 344 ? 32.770 -7.563 -32.911 1.00 96.75 344 PHE A N 1
ATOM 2733 C CA . PHE A 1 344 ? 31.630 -8.334 -32.401 1.00 96.75 344 PHE A CA 1
ATOM 2734 C C . PHE A 1 344 ? 31.055 -9.336 -33.414 1.00 96.75 344 PHE A C 1
ATOM 2736 O O . PHE A 1 344 ? 30.066 -10.005 -3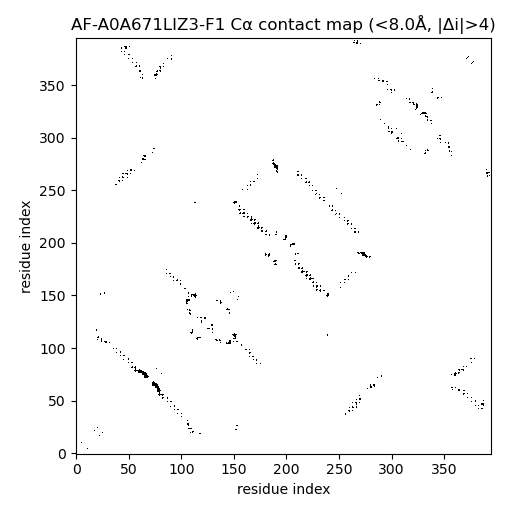3.109 1.00 96.75 344 PHE A O 1
ATOM 2743 N N . THR A 1 345 ? 31.691 -9.510 -34.582 1.00 96.44 345 THR A N 1
ATOM 2744 C CA . THR A 1 345 ? 31.295 -10.500 -35.606 1.00 96.44 345 THR A CA 1
ATOM 2745 C C . THR A 1 345 ? 30.969 -11.891 -35.029 1.00 96.44 345 THR A C 1
ATOM 2747 O O . THR A 1 345 ? 29.936 -12.448 -35.407 1.00 96.44 345 THR A O 1
ATOM 2750 N N . PRO A 1 346 ? 31.753 -12.455 -34.080 1.00 96.88 346 PRO A N 1
ATOM 2751 C CA . PRO A 1 346 ? 31.500 -13.801 -33.555 1.00 96.88 346 PRO A CA 1
ATOM 2752 C C . PRO A 1 346 ? 30.158 -13.983 -32.826 1.00 96.88 346 PRO A C 1
ATOM 2754 O O . PRO A 1 346 ? 29.691 -15.113 -32.692 1.00 96.88 346 PRO A O 1
ATOM 2757 N N . ILE A 1 347 ? 29.535 -12.900 -32.345 1.00 95.69 347 ILE A N 1
ATOM 2758 C CA . ILE A 1 347 ? 28.299 -12.961 -31.548 1.00 95.69 347 ILE A CA 1
ATOM 2759 C C . ILE A 1 347 ? 27.072 -12.394 -32.267 1.00 95.69 347 ILE A C 1
ATOM 2761 O O . ILE A 1 347 ? 25.984 -12.432 -31.695 1.00 95.69 347 ILE A O 1
ATOM 2765 N N . LEU A 1 348 ? 27.203 -11.892 -33.503 1.00 93.56 348 LEU A N 1
ATOM 2766 C CA . LEU A 1 348 ? 26.096 -11.225 -34.208 1.00 93.56 348 LEU A CA 1
ATOM 2767 C C . LEU A 1 348 ? 24.848 -12.110 -34.319 1.00 93.56 348 LEU A C 1
ATOM 2769 O O . LEU A 1 348 ? 23.743 -11.637 -34.073 1.00 93.56 348 LEU A O 1
ATOM 2773 N N . GLY A 1 349 ? 25.025 -13.407 -34.592 1.00 93.50 349 GLY A N 1
ATOM 2774 C CA . GLY A 1 349 ? 23.923 -14.376 -34.667 1.00 93.50 349 GLY A CA 1
ATOM 2775 C C . GLY A 1 349 ? 23.253 -14.706 -33.325 1.00 93.50 349 GLY A C 1
ATOM 2776 O O . GLY A 1 349 ? 22.258 -15.421 -33.307 1.00 93.50 349 GLY A O 1
ATOM 2777 N N . GLN A 1 350 ? 23.790 -14.215 -32.203 1.00 93.06 350 GLN A N 1
ATOM 2778 C CA . GLN A 1 350 ? 23.278 -14.460 -30.850 1.00 93.06 350 GLN A CA 1
ATOM 2779 C C . GLN A 1 350 ? 22.652 -13.209 -30.217 1.00 93.06 350 GLN A C 1
ATOM 2781 O O . GLN A 1 350 ? 22.055 -13.318 -29.148 1.00 93.06 350 GLN A O 1
ATOM 2786 N N . LEU A 1 351 ? 22.774 -12.028 -30.839 1.00 90.75 351 LEU A N 1
ATOM 2787 C CA . LEU A 1 351 ? 22.379 -10.752 -30.227 1.00 90.75 351 LEU A CA 1
ATOM 2788 C C . LEU A 1 351 ? 20.900 -10.705 -29.826 1.00 90.75 351 LEU A C 1
ATOM 2790 O O . LEU A 1 351 ? 20.597 -10.256 -28.723 1.00 90.75 351 LEU A O 1
ATOM 2794 N N . ASP A 1 352 ? 20.000 -11.234 -30.656 1.00 90.50 352 ASP A N 1
ATOM 2795 C CA . ASP A 1 352 ? 18.566 -11.284 -30.339 1.00 90.50 352 ASP A CA 1
ATOM 2796 C C . ASP A 1 352 ? 18.285 -12.137 -29.094 1.00 90.50 352 ASP A C 1
ATOM 2798 O O . ASP A 1 352 ? 17.482 -11.761 -28.243 1.00 90.50 352 ASP A O 1
ATOM 2802 N N . SER A 1 353 ? 18.993 -13.262 -28.944 1.00 92.44 353 SER A N 1
ATOM 2803 C CA . SER A 1 353 ? 18.883 -14.116 -27.758 1.00 92.44 353 SER A CA 1
ATOM 2804 C C . SER A 1 353 ? 19.509 -13.466 -26.526 1.00 92.44 353 SER A C 1
ATOM 2806 O O . SER A 1 353 ? 18.974 -13.614 -25.429 1.00 92.44 353 SER A O 1
ATOM 2808 N N . ILE A 1 354 ? 20.634 -12.763 -26.687 1.00 92.31 354 ILE A N 1
ATOM 2809 C CA . ILE A 1 354 ? 21.319 -12.050 -25.600 1.00 92.31 354 ILE A CA 1
ATOM 2810 C C . ILE A 1 354 ? 20.455 -10.903 -25.068 1.00 92.31 354 ILE A C 1
ATOM 2812 O O . ILE A 1 354 ? 20.566 -10.561 -23.894 1.00 92.31 354 ILE A O 1
ATOM 2816 N N . LEU A 1 355 ? 19.600 -10.326 -25.915 1.00 93.62 355 LEU A N 1
ATOM 2817 C CA . LEU A 1 355 ? 18.725 -9.200 -25.600 1.00 93.62 355 LEU A CA 1
ATOM 2818 C C . LEU A 1 355 ? 17.267 -9.604 -25.351 1.00 93.62 355 LEU A C 1
ATOM 2820 O O . LEU A 1 355 ? 16.417 -8.720 -25.269 1.00 93.62 355 LEU A O 1
ATOM 2824 N N . ASP A 1 356 ? 16.954 -10.894 -25.195 1.00 95.75 356 ASP A N 1
ATOM 2825 C CA . ASP A 1 356 ? 15.602 -11.321 -24.826 1.00 95.75 356 ASP A CA 1
ATOM 2826 C C . ASP A 1 356 ? 15.268 -10.833 -23.401 1.00 95.75 356 ASP A C 1
ATOM 2828 O O . ASP A 1 356 ? 15.852 -11.345 -22.434 1.00 95.75 356 ASP A O 1
ATOM 2832 N N . PRO A 1 357 ? 14.299 -9.907 -23.221 1.00 96.62 357 PRO A N 1
ATOM 2833 C CA . PRO A 1 357 ? 13.934 -9.377 -21.908 1.00 96.62 357 PRO A CA 1
ATOM 2834 C C . PRO A 1 357 ? 13.539 -10.456 -20.895 1.00 96.62 357 PRO A C 1
ATOM 2836 O O . PRO A 1 357 ? 13.730 -10.269 -19.692 1.00 96.62 357 PRO A O 1
ATOM 2839 N N . LYS A 1 358 ? 13.017 -11.604 -21.353 1.00 95.75 358 LYS A N 1
ATOM 2840 C CA . LYS A 1 358 ? 12.624 -12.718 -20.475 1.00 95.75 358 LYS A CA 1
ATOM 2841 C C . LYS A 1 358 ? 13.807 -13.349 -19.747 1.00 95.75 358 LYS A C 1
ATOM 2843 O O . LYS A 1 358 ? 13.615 -13.983 -18.714 1.00 95.75 358 LYS A O 1
ATOM 2848 N N . THR A 1 359 ? 15.027 -13.164 -20.243 1.00 95.69 359 THR A N 1
ATOM 2849 C CA . THR A 1 359 ? 16.238 -13.670 -19.587 1.00 95.69 359 THR A CA 1
ATOM 2850 C C . THR A 1 359 ? 16.758 -12.726 -18.492 1.00 95.69 359 THR A C 1
ATOM 2852 O O . THR A 1 359 ? 17.551 -13.146 -17.653 1.00 95.69 359 THR A O 1
ATOM 2855 N N . PHE A 1 360 ? 16.260 -11.481 -18.426 1.00 97.25 360 PHE A N 1
ATOM 2856 C CA . PHE A 1 360 ? 16.702 -10.450 -17.471 1.00 97.25 360 PHE A CA 1
ATOM 2857 C C . PHE A 1 360 ? 15.780 -10.274 -16.257 1.00 97.25 360 PHE A C 1
ATOM 2859 O O . PHE A 1 360 ? 16.082 -9.476 -15.376 1.00 97.25 360 PHE A O 1
ATOM 2866 N N . ILE A 1 361 ? 14.668 -11.010 -16.178 1.00 98.06 361 ILE A N 1
ATOM 2867 C CA . ILE A 1 361 ? 13.696 -10.903 -15.072 1.00 98.06 361 ILE A CA 1
ATOM 2868 C C . ILE A 1 361 ? 14.000 -11.834 -13.885 1.00 98.06 361 ILE A C 1
ATOM 2870 O O . ILE A 1 361 ? 13.239 -11.888 -12.914 1.00 98.06 361 ILE A O 1
ATOM 2874 N N . GLY A 1 362 ? 15.108 -12.579 -13.943 1.00 97.56 362 GLY A N 1
ATOM 2875 C CA . GLY A 1 362 ? 15.572 -13.451 -12.865 1.00 97.56 362 GLY A CA 1
ATOM 2876 C C . GLY A 1 362 ? 14.487 -14.412 -12.369 1.00 97.56 362 GLY A C 1
ATOM 2877 O O . GLY A 1 362 ? 13.903 -15.165 -13.140 1.00 97.56 362 GLY A O 1
ATOM 2878 N N . ARG A 1 363 ? 14.208 -14.385 -11.058 1.00 98.44 363 ARG A N 1
ATOM 2879 C CA . ARG A 1 363 ? 13.193 -15.243 -10.412 1.00 98.44 363 ARG A CA 1
ATOM 2880 C C . ARG A 1 363 ? 11.826 -14.571 -10.248 1.00 98.44 363 ARG A C 1
ATOM 2882 O O . ARG A 1 363 ? 11.028 -15.035 -9.431 1.00 98.44 363 ARG A O 1
ATOM 2889 N N . ALA A 1 364 ? 11.569 -13.454 -10.930 1.00 98.81 364 ALA A N 1
ATOM 2890 C CA . ALA A 1 364 ? 10.373 -12.645 -10.698 1.00 98.81 364 ALA A CA 1
ATOM 2891 C C . ALA A 1 364 ? 9.059 -13.455 -10.794 1.00 98.81 364 ALA A C 1
ATOM 2893 O O . ALA A 1 364 ? 8.295 -13.399 -9.825 1.00 98.81 364 ALA A O 1
ATOM 2894 N N . PRO A 1 365 ? 8.811 -14.289 -11.827 1.00 98.75 365 PRO A N 1
ATOM 2895 C CA . PRO A 1 365 ? 7.564 -15.058 -11.916 1.00 98.75 365 PRO A CA 1
ATOM 2896 C C . PRO A 1 365 ? 7.388 -16.094 -10.795 1.00 98.75 365 PRO A C 1
ATOM 2898 O O . PRO A 1 365 ? 6.309 -16.233 -10.211 1.00 98.75 365 PRO A O 1
ATOM 2901 N N . GLN A 1 366 ? 8.462 -16.800 -10.424 1.00 98.75 366 GLN A N 1
ATOM 2902 C CA . GLN A 1 366 ? 8.410 -17.806 -9.357 1.00 98.75 366 GLN A CA 1
ATOM 2903 C C . GLN A 1 366 ? 8.218 -17.151 -7.988 1.00 98.75 366 GLN A C 1
ATOM 2905 O O . GLN A 1 366 ? 7.531 -17.701 -7.130 1.00 98.75 366 GLN A O 1
ATOM 2910 N N . GLN A 1 367 ? 8.797 -15.966 -7.778 1.00 98.88 367 GLN A N 1
ATOM 2911 C CA . GLN A 1 367 ? 8.567 -15.186 -6.565 1.00 98.88 367 GLN A CA 1
ATOM 2912 C C . GLN A 1 367 ? 7.114 -14.717 -6.456 1.00 98.88 367 GLN A C 1
ATOM 2914 O O . GLN A 1 367 ? 6.576 -14.763 -5.356 1.00 98.88 367 GLN A O 1
ATOM 2919 N N . VAL A 1 368 ? 6.482 -14.301 -7.563 1.00 98.88 368 VAL A N 1
ATOM 2920 C CA . VAL A 1 368 ? 5.045 -13.967 -7.589 1.00 98.88 368 VAL A CA 1
ATOM 2921 C C . VAL A 1 368 ? 4.229 -15.187 -7.170 1.00 98.88 368 VAL A C 1
ATOM 2923 O O . VAL A 1 368 ? 3.501 -15.125 -6.186 1.00 98.88 368 VAL A O 1
ATOM 2926 N N . THR A 1 369 ? 4.419 -16.321 -7.849 1.00 98.75 369 THR A N 1
ATOM 2927 C CA . THR A 1 369 ? 3.671 -17.564 -7.583 1.00 98.75 369 THR A CA 1
ATOM 2928 C C . THR A 1 369 ? 3.795 -18.009 -6.122 1.00 98.75 369 THR A C 1
ATOM 2930 O O . THR A 1 369 ? 2.799 -18.309 -5.456 1.00 98.75 369 THR A O 1
ATOM 2933 N N . ARG A 1 370 ? 5.025 -18.016 -5.594 1.00 98.75 370 ARG A N 1
ATOM 2934 C CA . ARG A 1 370 ? 5.298 -18.414 -4.212 1.00 98.75 370 ARG A CA 1
ATOM 2935 C C . ARG A 1 370 ? 4.665 -17.456 -3.204 1.00 98.75 370 ARG A C 1
ATOM 2937 O O . ARG A 1 370 ? 3.991 -17.902 -2.289 1.00 98.75 370 ARG A O 1
ATOM 2944 N N . PHE A 1 371 ? 4.843 -16.150 -3.388 1.00 98.88 371 PHE A N 1
ATOM 2945 C CA . PHE A 1 371 ? 4.288 -15.148 -2.479 1.00 98.88 371 PHE A CA 1
ATOM 2946 C C . PHE A 1 371 ? 2.753 -15.179 -2.458 1.00 98.88 371 PHE A C 1
ATOM 2948 O O . PHE A 1 371 ? 2.145 -15.148 -1.389 1.00 98.88 371 PHE A O 1
ATOM 2955 N N . LEU A 1 372 ? 2.116 -15.306 -3.628 1.00 98.75 372 LEU A N 1
ATOM 2956 C CA . LEU A 1 372 ? 0.662 -15.404 -3.700 1.00 98.75 372 LEU A CA 1
ATOM 2957 C C . LEU A 1 372 ? 0.150 -16.636 -2.943 1.00 98.75 372 LEU A C 1
ATOM 2959 O O . LEU A 1 372 ? -0.772 -16.508 -2.140 1.00 98.75 372 LEU A O 1
ATOM 2963 N N . SER A 1 373 ? 0.757 -17.805 -3.159 1.00 98.50 373 SER A N 1
ATOM 2964 C CA . SER A 1 373 ? 0.329 -19.058 -2.523 1.00 98.50 373 SER A CA 1
ATOM 2965 C C . SER A 1 373 ? 0.622 -19.130 -1.020 1.00 98.50 373 SER A C 1
ATOM 2967 O O . SER A 1 373 ? -0.250 -19.563 -0.270 1.00 98.50 373 SER A O 1
ATOM 2969 N N . GLU A 1 374 ? 1.806 -18.701 -0.572 1.00 98.50 374 GLU A N 1
ATOM 2970 C CA . GLU A 1 374 ? 2.241 -18.841 0.827 1.00 98.50 374 GLU A CA 1
ATOM 2971 C C . GLU A 1 374 ? 1.742 -17.705 1.738 1.00 98.50 374 GLU A C 1
ATOM 2973 O O . GLU A 1 374 ? 1.452 -17.959 2.905 1.00 98.50 374 GLU A O 1
ATOM 2978 N N . GLU A 1 375 ? 1.608 -16.469 1.238 1.00 98.12 375 GLU A N 1
ATOM 2979 C CA . GLU A 1 375 ? 1.316 -15.298 2.087 1.00 98.12 375 GLU A CA 1
ATOM 2980 C C . GLU A 1 375 ? -0.010 -14.599 1.765 1.00 98.12 375 GLU A C 1
ATOM 2982 O O . GLU A 1 375 ? -0.679 -14.110 2.675 1.00 98.12 375 GLU A O 1
ATOM 2987 N N . VAL A 1 376 ? -0.432 -14.550 0.496 1.00 98.25 376 VAL A N 1
ATOM 2988 C CA . VAL A 1 376 ? -1.614 -13.757 0.107 1.00 98.25 376 VAL A CA 1
ATOM 2989 C C . VAL A 1 376 ? -2.908 -14.562 0.185 1.00 98.25 376 VAL A C 1
ATOM 2991 O O . VAL A 1 376 ? -3.845 -14.163 0.877 1.00 98.25 376 VAL A O 1
ATOM 2994 N N . ARG A 1 377 ? -2.992 -15.702 -0.513 1.00 97.44 377 ARG A N 1
ATOM 2995 C CA . ARG A 1 377 ? -4.220 -16.515 -0.566 1.00 97.44 377 ARG A CA 1
ATOM 2996 C C . ARG A 1 377 ? -4.681 -16.985 0.830 1.00 97.44 377 ARG A C 1
ATOM 2998 O O . ARG A 1 377 ? -5.880 -16.867 1.088 1.00 97.44 377 ARG A O 1
ATOM 3005 N N . PRO A 1 378 ? -3.802 -17.401 1.770 1.00 97.50 378 PRO A N 1
ATOM 3006 C CA . PRO A 1 378 ? -4.227 -17.774 3.124 1.00 97.50 378 PRO A CA 1
ATOM 3007 C C . PRO A 1 378 ? -4.910 -16.636 3.896 1.00 97.50 378 PRO A C 1
ATOM 3009 O O . PRO A 1 378 ? -5.889 -16.864 4.604 1.00 97.50 378 PRO A O 1
ATOM 3012 N N . VAL A 1 379 ? -4.441 -15.396 3.724 1.00 94.94 379 VAL A N 1
ATOM 3013 C CA . VAL A 1 379 ? -5.015 -14.205 4.373 1.00 94.94 379 VAL A CA 1
ATOM 3014 C C . VAL A 1 379 ? -6.413 -13.875 3.832 1.00 94.94 379 VAL A C 1
ATOM 3016 O O . VAL A 1 379 ? -7.238 -13.299 4.545 1.00 94.94 379 VAL A O 1
ATOM 3019 N N . LEU A 1 380 ? -6.706 -14.263 2.588 1.00 95.81 380 LEU A N 1
ATOM 3020 C CA . LEU A 1 380 ? -7.991 -14.027 1.927 1.00 95.81 380 LEU A CA 1
ATOM 3021 C C . LEU A 1 380 ? -9.055 -15.085 2.242 1.00 95.81 380 LEU A C 1
ATOM 3023 O O . LEU A 1 380 ? -10.246 -14.786 2.118 1.00 95.81 380 LEU A O 1
ATOM 3027 N N . GLU A 1 381 ? -8.662 -16.290 2.665 1.00 95.12 381 GLU A N 1
ATOM 3028 C CA . GLU A 1 381 ? -9.579 -17.423 2.854 1.00 95.12 381 GLU A CA 1
ATOM 3029 C C . GLU A 1 381 ? -10.780 -17.103 3.773 1.00 95.12 381 GLU A C 1
ATOM 3031 O O . GLU A 1 381 ? -11.915 -17.393 3.379 1.00 95.12 381 GLU A O 1
ATOM 3036 N N . PRO A 1 382 ? -10.623 -16.397 4.917 1.00 93.12 382 PRO A N 1
ATOM 3037 C CA . PRO A 1 382 ? -11.758 -16.024 5.772 1.00 93.12 382 PRO A CA 1
ATOM 3038 C C . PRO A 1 382 ? -12.791 -15.102 5.101 1.00 93.12 382 PRO A C 1
ATOM 3040 O O . PRO A 1 382 ? -13.907 -14.945 5.603 1.00 93.12 382 PRO A O 1
ATOM 3043 N N . TYR A 1 383 ? -12.432 -14.467 3.983 1.00 92.94 383 TYR A N 1
ATOM 3044 C CA . TYR A 1 383 ? -13.224 -13.442 3.303 1.00 92.94 383 TYR A CA 1
ATOM 3045 C C . TYR A 1 383 ? -13.744 -13.890 1.932 1.00 92.94 383 TYR A C 1
ATOM 3047 O O . TYR A 1 383 ? -14.422 -13.112 1.261 1.00 92.94 383 TYR A O 1
ATOM 3055 N N . LYS A 1 384 ? -13.478 -15.134 1.514 1.00 91.00 384 LYS A N 1
ATOM 3056 C CA . LYS A 1 384 ? -13.794 -15.664 0.176 1.00 91.00 384 LYS A CA 1
ATOM 3057 C C . LYS A 1 384 ? -15.251 -15.450 -0.251 1.00 91.00 384 LYS A C 1
ATOM 3059 O O . LYS A 1 384 ? -15.515 -15.052 -1.378 1.00 91.00 384 LYS A O 1
ATOM 3064 N N . SER A 1 385 ? -16.198 -15.596 0.678 1.00 91.50 385 SER A N 1
ATOM 3065 C CA . SER A 1 385 ? -17.637 -15.370 0.439 1.00 91.50 385 SER A CA 1
ATOM 3066 C C . SER A 1 385 ? -18.041 -13.899 0.239 1.00 91.50 385 SER A C 1
ATOM 3068 O O . SER A 1 385 ? -19.222 -13.599 0.062 1.00 91.50 385 SER A O 1
ATOM 3070 N N . LYS A 1 386 ? -17.095 -12.955 0.328 1.00 90.25 386 LYS A N 1
ATOM 3071 C CA . LYS A 1 386 ? -17.333 -11.505 0.258 1.00 90.25 386 LYS A CA 1
ATOM 3072 C C . LYS A 1 386 ? -16.608 -10.828 -0.908 1.00 90.25 386 LYS A C 1
ATOM 3074 O O . LYS A 1 386 ? -16.606 -9.594 -0.945 1.00 90.25 386 LYS A O 1
ATOM 3079 N N . MET A 1 387 ? -16.037 -11.589 -1.844 1.00 90.06 387 MET A N 1
ATOM 3080 C CA . MET A 1 387 ? -15.172 -11.063 -2.910 1.00 90.06 387 MET A CA 1
ATOM 3081 C C . MET A 1 387 ? -15.906 -10.530 -4.145 1.00 90.06 387 MET A C 1
ATOM 3083 O O . MET A 1 387 ? -15.322 -9.724 -4.864 1.00 90.06 387 MET A O 1
ATOM 3087 N N . ASP A 1 388 ? -17.170 -10.891 -4.375 1.00 88.25 388 ASP A N 1
ATOM 3088 C CA . ASP A 1 388 ? -17.873 -10.583 -5.639 1.00 88.25 388 ASP A CA 1
ATOM 3089 C C . ASP A 1 388 ? -18.353 -9.129 -5.781 1.00 88.25 388 ASP A C 1
ATOM 3091 O O . ASP A 1 388 ? -18.815 -8.710 -6.840 1.00 88.25 388 ASP A O 1
ATOM 3095 N N . VAL A 1 389 ? -18.259 -8.331 -4.718 1.00 87.50 389 VAL A N 1
ATOM 3096 C CA . VAL A 1 389 ? -18.744 -6.946 -4.736 1.00 87.50 389 VAL A CA 1
ATOM 3097 C C . VAL A 1 389 ? -17.729 -6.053 -5.442 1.00 87.50 389 VAL A C 1
ATOM 3099 O O . VAL A 1 389 ? -16.618 -5.870 -4.941 1.00 87.50 389 VAL A O 1
ATOM 3102 N N . LYS A 1 390 ? -18.145 -5.475 -6.569 1.00 85.25 390 LYS A N 1
ATOM 3103 C CA . LYS A 1 390 ? -17.421 -4.411 -7.274 1.00 85.25 390 LYS A CA 1
ATOM 3104 C C . LYS A 1 390 ? -17.635 -3.057 -6.611 1.00 85.25 390 LYS A C 1
ATOM 3106 O O . LYS A 1 390 ? -18.646 -2.854 -5.935 1.00 85.25 390 LYS A O 1
ATOM 3111 N N . THR A 1 391 ? -16.707 -2.134 -6.842 1.00 85.19 391 THR A N 1
ATOM 3112 C CA . THR A 1 391 ? -16.835 -0.763 -6.344 1.00 85.19 391 THR A CA 1
ATOM 3113 C C . THR A 1 391 ? -17.067 0.214 -7.487 1.00 85.19 391 THR A C 1
ATOM 3115 O O . THR A 1 391 ? -16.179 0.471 -8.300 1.00 85.19 391 THR A O 1
ATOM 3118 N N . GLU A 1 392 ? -18.254 0.815 -7.498 1.00 79.94 392 GLU A N 1
ATOM 3119 C CA . GLU A 1 392 ? -18.576 1.968 -8.337 1.00 79.94 392 GLU A CA 1
ATOM 3120 C C . GLU A 1 392 ? -18.292 3.262 -7.569 1.00 79.94 392 GLU A C 1
ATOM 3122 O O . GLU A 1 392 ? -18.599 3.382 -6.380 1.00 79.94 392 GLU A O 1
ATOM 3127 N N . LEU A 1 393 ? -17.686 4.237 -8.246 1.00 81.88 393 LEU A N 1
ATOM 3128 C CA . LEU A 1 393 ? -17.430 5.556 -7.680 1.00 81.88 393 LEU A CA 1
ATOM 3129 C C . LEU A 1 393 ? -18.463 6.538 -8.226 1.00 81.88 393 LEU A C 1
ATOM 3131 O O . LEU A 1 393 ? -18.439 6.867 -9.407 1.00 81.88 393 LEU A O 1
ATOM 3135 N N . GLN A 1 394 ? -19.333 7.031 -7.349 1.00 74.56 394 GLN A N 1
ATOM 3136 C CA . GLN A 1 394 ? -20.137 8.221 -7.618 1.00 74.56 394 GLN A CA 1
ATOM 3137 C C . GLN A 1 394 ? -19.324 9.420 -7.122 1.00 74.56 394 GLN A C 1
ATOM 3139 O O . GLN A 1 394 ? -19.062 9.533 -5.922 1.00 74.56 394 GLN A O 1
ATOM 3144 N N . LEU A 1 395 ? -18.801 10.203 -8.069 1.00 64.75 395 LEU A N 1
ATOM 3145 C CA . LEU A 1 395 ? -17.864 11.305 -7.837 1.00 64.75 395 LEU A CA 1
ATOM 3146 C C . LEU A 1 395 ? -18.573 12.651 -7.816 1.00 64.75 395 LEU A C 1
ATOM 3148 O O . LEU A 1 395 ? -19.362 12.891 -8.755 1.00 64.75 395 LEU A O 1
#

Nearest PDB structures (foldseek):
  5nxa-assembly1_B  TM=9.743E-01  e=3.625E-43  Homo sapiens neanderthalensis
  5nxa-assembly2_H  TM=9.948E-01  e=1.781E-42  Homo sapiens neanderthalensis
  5v4l-assembly5_C  TM=9.827E-01  e=2.745E-39  Cryptococcus neoformans
  5nx8-assembly1_A  TM=9.730E-01  e=4.435E-37  Homo sapiens neanderthalensis
  4nle-assembly1_A-2  TM=9.557E-01  e=1.603E-23  Mycolicibacterium smegmatis MC2 155

Secondary structure (DSSP, 8-state):
-PPP---HHHHHHHHHHHHHS-HHHHHHHHHHHHHHHHHHHHHHHHHHHHHHHHHHHHHTTT-EEEEEETTEEEEEEEHHHHHHHHHHHHHHHHHHHHHHHHH--B--S--SSSS-HHHHHHTTT-HHHHHHHHHHHHHHTT-S-B-SS-SSSS-THHHHHHHHHHHHHHHHHHHHHHHHHHHHHTTSEE----TT--S-SS-TT----HHHHHHHHHHHHHHHTTHHHHHHHHT--TT--TTHHHHTTTHHHHHHHHHHHHHHHHHHHHHS-EE-HHHHHHHHHHHHHHHTHHHHHHHHHHTT--HHHHHHHHHHHHHHHHHIIIII-----HHHHHHHSGGGGGGGGGHHHHT-GGGSSTTHHHHHHHHIIIIIHHHHGGGGGG---------

Sequence (395 aa):
VCQPPLNPKRRRRRLVVQIMITLYSIKQTGIITRFIKGLYKSYISLARVIDRLANFAEKYADLPTLGFTHYQPAQLTTVGKRACLWLQDLVMDMRNLQRAREDLRFRGVKGTTGTQASFLQLFQGDHEKVEELDRKVTEMTGFKKSYLVTGQTYSRKVDIDSLCVLASLGATVHKICTDIRLLANLKEIEEPFEKEQIGSSAMPYKRNPMRAERCCSLARHLMALVSDPLQTAAVQWLERTLDDSANRRISLPESFLTADIILSTLQNITEGLVVYPKVIERHIRHELPFMATENIIMAMVKAGGNRQDCHEKIRVLSQKAAAAVKQEGGDNELLARVQADPYFTPILGQLDSILDPKTFIGRAPQQVTRFLSEEVRPVLEPYKSKMDVKTELQL

Solvent-accessible surface area (backbone atoms only — not comparable to full-atom values): 21539 Å² total; per-residue (Å²): 134,88,76,79,86,72,54,68,70,60,51,49,51,54,47,52,57,52,67,70,46,47,69,60,50,58,53,52,50,53,49,53,54,49,48,53,53,45,51,54,54,46,49,55,43,46,47,39,34,48,49,37,40,48,54,50,17,60,77,27,16,80,42,61,31,70,22,68,57,96,84,35,92,40,72,41,31,14,55,7,34,55,41,46,59,52,44,52,48,52,52,52,37,50,52,45,45,51,50,49,62,71,68,60,57,36,58,47,74,28,50,78,63,25,75,25,59,69,52,27,59,73,49,74,68,36,60,66,61,44,54,49,50,28,52,51,54,28,50,76,70,74,38,95,44,56,51,87,78,44,29,49,46,67,65,47,60,58,52,28,61,55,34,47,41,49,18,50,42,14,53,47,48,26,51,49,26,48,53,47,46,53,31,38,73,69,52,33,32,39,62,56,76,62,96,83,62,77,60,40,100,86,41,92,86,46,79,66,56,57,67,37,50,50,31,31,56,47,19,52,52,31,40,58,49,36,56,56,35,51,54,46,39,73,67,48,50,85,49,64,55,72,76,50,60,65,55,52,66,47,49,55,55,50,45,49,54,43,52,46,52,39,36,47,52,49,29,34,34,48,73,38,59,44,75,34,66,69,49,32,51,50,56,35,65,57,50,45,61,72,72,34,48,65,58,53,38,52,48,38,38,76,70,72,42,60,61,69,63,45,49,54,53,51,51,56,47,45,52,51,22,50,42,36,32,74,77,69,69,46,71,63,44,39,60,62,53,48,74,69,38,76,86,45,58,88,44,59,93,45,47,71,70,67,64,38,62,83,75,51,26,77,61,28,42,61,50,38,56,48,46,41,63,74,61,48,50,65,73,38,58,93,47,60,95,65,55,87,74,79,59,84,84,90,128

Organism: NCBI:txid1608454